Protein AF-A0A953QR16-F1 (afdb_monomer_lite)

Sequence (589 aa):
MRAALGVTGVSPNGSMDSATAQKWVAALNAYNNGAGYLGHNDWQLPAAPLVDNTCASTGTGGGSFGPLCSASALSNLYSVGLKLSFPSSVAPAFGATVAPLHNLKSSYYWAQQNDGGTSGASNGGQEVYSFANGIQGGVTTKDNYFYTLPMIPGAIGTPPSCSAGGTAVVPYTAGPAAGNAVYDCNTKYTWAADANLPASNAFGITGNVSIPASSNRTITAPKISAGAMLLDTATQWLQAMNNSRYLGSSAWQLPATSIVLQDLFTDLGLESGDSRLMSTGTSGPFQNLQPFYYWGCQRDQSGNSQSPCTGYAPSDLQWSFNFDAGFQPTSSLIQHFFVMVYYPVTAAAGPLVSVVANAEGEATTIAPNTWVEIKGSNLAPPGDSRIWQDPDFVNNQLPSQLDRVSVTVNGRSAYVYYISPTQIDILTPPDALSAEAQIVVSSNGAASAQFTALAQPLSPSFFVFSDGLHVAAIHTDGTLVGPASFSAPGYTFSPAKPGETISVYANGFGATSTPVVAGSITQGGTLSPLPSITIAGRNATVQFAGLVQPGLFQFNVTLPDPVPQGDQLIKATYGDTVTQPGTLVTITH

Secondary structure (DSSP, 8-state):
-GGGS--S---TTS-B-HHHHHHHHHHHHTHHHHT-BTTBS--BPPEEES--TTSSEE-TTS-EEBTT-TTSHHHHIIIIIS---TT--SSTT--EEETTEEEE-SSEEE-S--SSSTT--TT--EEEEETTT--EEEE--S---BB---EEES-SSSPPP--TTS-SEEE--SSTTTTTEEEETTT-EEEESBTTHHHH--TT--SEEEEEETTTEEEEEESEETTEE-HHHHHHHHHHHHHTTGGG-S--B--SSHHHHHHHHHHTT--TT-GGG---SEETTEES--SSEEE-EEEPTT--TT--EEE--STTEEEEEETTTTBB-EEETTS-BB---B------SS-EEEEEEETTT--SEE-TT-EEEEEEESSS-TT--EE--GGG-BTTB--SEETTEEEEETTEEPEEEEE-SSEEEEEPPSSPPPSEEEEEEEETTEEPPPEEEEE-S---EE-B-TTSSBB-EEETTSPEES-TT-EETTEEEE-B-TT-EEEEEEE-----SSPPPTTBS---EE-SSPPEEEETTEEEEEEEEEEEETTEEEEEEEPPSS--SEEEEEEEEETTEEPPTT-EEEE--

pLDDT: mean 91.42, std 9.79, range [43.28, 98.75]

Radius of gyration: 29.79 Å; chains: 1; bounding box: 83×58×74 Å

Structure (mmCIF, N/CA/C/O backbone):
data_AF-A0A953QR16-F1
#
_entry.id   AF-A0A953QR16-F1
#
loop_
_atom_site.group_PDB
_atom_site.id
_atom_site.type_symbol
_atom_site.label_atom_id
_atom_site.label_alt_id
_atom_site.label_comp_id
_atom_site.label_asym_id
_atom_site.label_entity_id
_atom_site.label_seq_id
_atom_site.pdbx_PDB_ins_code
_atom_site.Cartn_x
_atom_site.Cartn_y
_atom_site.Cartn_z
_atom_site.occupancy
_atom_site.B_iso_or_equiv
_atom_site.auth_seq_id
_atom_site.auth_comp_id
_atom_site.auth_asym_id
_atom_site.auth_atom_id
_atom_site.pdbx_PDB_model_num
ATOM 1 N N . MET A 1 1 ? 6.970 22.465 -1.165 1.00 57.50 1 MET A N 1
ATOM 2 C CA . MET A 1 1 ? 7.837 22.719 0.014 1.00 57.50 1 MET A CA 1
ATOM 3 C C . MET A 1 1 ? 9.251 23.168 -0.332 1.00 57.50 1 MET A C 1
ATOM 5 O O . MET A 1 1 ? 9.768 24.026 0.364 1.00 57.50 1 MET A O 1
ATOM 9 N N . ARG A 1 2 ? 9.872 22.653 -1.398 1.00 55.78 2 ARG A N 1
ATOM 10 C CA . ARG A 1 2 ? 11.264 22.953 -1.770 1.00 55.78 2 ARG A CA 1
ATOM 11 C C . ARG A 1 2 ? 11.657 24.441 -1.771 1.00 55.78 2 ARG A C 1
ATOM 13 O O . ARG A 1 2 ? 12.635 24.806 -1.138 1.00 55.78 2 ARG A O 1
ATOM 20 N N . ALA A 1 3 ? 10.855 25.295 -2.408 1.00 54.31 3 ALA A N 1
ATOM 21 C CA . ALA A 1 3 ? 11.088 26.742 -2.435 1.00 54.31 3 ALA A CA 1
ATOM 22 C C . ALA A 1 3 ? 10.766 27.449 -1.101 1.00 54.31 3 ALA A C 1
ATOM 24 O O . ALA A 1 3 ? 11.291 28.521 -0.836 1.00 54.31 3 ALA A O 1
ATOM 25 N N . ALA A 1 4 ? 9.921 26.851 -0.255 1.00 61.78 4 ALA A N 1
ATOM 26 C CA . ALA A 1 4 ? 9.429 27.469 0.978 1.00 61.78 4 ALA A CA 1
ATOM 27 C C . ALA A 1 4 ? 10.399 27.339 2.167 1.00 61.78 4 ALA A C 1
ATOM 29 O O . ALA A 1 4 ? 10.266 28.087 3.128 1.00 61.78 4 ALA A O 1
ATOM 30 N N . LEU A 1 5 ? 11.354 26.401 2.113 1.00 81.56 5 LEU A N 1
ATOM 31 C CA . LEU A 1 5 ? 12.321 26.154 3.194 1.00 81.56 5 LEU A CA 1
ATOM 32 C C . LEU A 1 5 ? 13.702 26.785 2.950 1.00 81.56 5 LEU A C 1
ATOM 34 O O . LEU A 1 5 ? 14.529 26.788 3.853 1.00 81.56 5 LEU A O 1
ATOM 38 N N . GLY A 1 6 ? 13.974 27.305 1.746 1.00 83.88 6 GLY A N 1
ATOM 39 C CA . GLY A 1 6 ? 15.221 28.023 1.438 1.00 83.88 6 GLY A CA 1
ATOM 40 C C . GLY A 1 6 ? 16.508 27.182 1.464 1.00 83.88 6 GLY A C 1
ATOM 41 O O . GLY A 1 6 ? 17.599 27.746 1.454 1.00 83.88 6 GLY A O 1
ATOM 42 N N . VAL A 1 7 ? 16.412 25.850 1.496 1.00 91.19 7 VAL A N 1
ATOM 43 C CA . VAL A 1 7 ? 17.577 24.951 1.532 1.00 91.19 7 VAL A CA 1
ATOM 44 C C . VAL A 1 7 ? 18.132 24.734 0.123 1.00 91.19 7 VAL A C 1
ATOM 46 O O . VAL A 1 7 ? 17.404 24.328 -0.782 1.00 91.19 7 VAL A O 1
ATOM 49 N N . THR A 1 8 ? 19.426 25.001 -0.067 1.00 92.38 8 THR A N 1
ATOM 50 C CA . THR A 1 8 ? 20.169 24.725 -1.309 1.00 92.38 8 THR A CA 1
ATOM 51 C C . THR A 1 8 ? 20.700 23.287 -1.331 1.00 92.38 8 THR A C 1
ATOM 53 O O . THR A 1 8 ? 20.798 22.653 -0.285 1.00 92.38 8 THR A O 1
ATOM 56 N N . GLY A 1 9 ? 21.043 22.759 -2.513 1.00 90.12 9 GLY A N 1
ATOM 57 C CA . GLY A 1 9 ? 21.600 21.398 -2.663 1.00 90.12 9 GLY A CA 1
ATOM 58 C C . GLY A 1 9 ? 20.565 20.292 -2.901 1.00 90.12 9 GLY A C 1
ATOM 59 O O . GLY A 1 9 ? 20.908 19.119 -2.985 1.00 90.12 9 GLY A O 1
ATOM 60 N N . VAL A 1 10 ? 19.290 20.650 -3.035 1.00 92.31 10 VAL A N 1
ATOM 61 C CA . VAL A 1 10 ? 18.215 19.704 -3.341 1.00 92.31 10 VAL A CA 1
ATOM 62 C C . VAL A 1 10 ? 18.103 19.583 -4.884 1.00 92.31 10 VAL A C 1
ATOM 64 O O . VAL A 1 10 ? 17.827 20.583 -5.548 1.00 92.31 10 VAL A O 1
ATOM 67 N N . SER A 1 11 ? 18.236 18.385 -5.483 1.00 91.19 11 SER A N 1
ATOM 68 C CA . SER A 1 11 ? 18.189 18.114 -6.955 1.00 91.19 11 SER A CA 1
ATOM 69 C C . SER A 1 11 ? 16.775 18.074 -7.551 1.00 91.19 11 SER A C 1
ATOM 71 O O . SER A 1 11 ? 15.959 17.433 -6.920 1.00 91.19 11 SER A O 1
ATOM 73 N N . PRO A 1 12 ? 16.422 18.666 -8.708 1.00 89.62 12 PRO A N 1
ATOM 74 C CA . PRO A 1 12 ? 15.034 18.930 -9.157 1.00 89.62 12 PRO A CA 1
ATOM 75 C C . PRO A 1 12 ? 13.928 17.927 -8.754 1.00 89.62 12 PRO A C 1
ATOM 77 O O . PRO A 1 12 ? 12.879 18.354 -8.268 1.00 89.62 12 PRO A O 1
ATOM 80 N N . ASN A 1 13 ? 14.177 16.620 -8.853 1.00 90.44 13 ASN A N 1
ATOM 81 C CA . ASN A 1 13 ? 13.281 15.540 -8.431 1.00 90.44 13 ASN A CA 1
ATOM 82 C C . ASN A 1 13 ? 12.968 15.439 -6.918 1.00 90.44 13 ASN A C 1
ATOM 84 O O . ASN A 1 13 ? 12.040 14.738 -6.537 1.00 90.44 13 ASN A O 1
ATOM 88 N N . GLY A 1 14 ? 13.692 16.126 -6.035 1.00 91.69 14 GLY A N 1
ATOM 89 C CA . GLY A 1 14 ? 13.497 16.068 -4.581 1.00 91.69 14 GLY A CA 1
ATOM 90 C C . GLY A 1 14 ? 14.607 15.351 -3.817 1.00 91.69 14 GLY A C 1
ATOM 91 O O . GLY A 1 14 ? 14.685 15.532 -2.607 1.00 91.69 14 GLY A O 1
ATOM 92 N N . SER A 1 15 ? 15.472 14.602 -4.498 1.00 93.75 15 SER A N 1
ATOM 93 C CA . SER A 1 15 ? 16.605 13.913 -3.875 1.00 93.75 15 SER A CA 1
ATOM 94 C C . SER A 1 15 ? 17.714 14.882 -3.441 1.00 93.75 15 SER A C 1
ATOM 96 O O . SER A 1 15 ? 17.802 16.010 -3.940 1.00 93.75 15 SER A O 1
ATOM 98 N N . MET A 1 16 ? 18.525 14.475 -2.463 1.00 94.44 16 MET A N 1
ATOM 99 C CA . MET A 1 16 ? 19.608 15.288 -1.898 1.00 94.44 16 MET A CA 1
ATOM 100 C C . MET A 1 16 ? 20.644 14.435 -1.155 1.00 94.44 16 MET A C 1
ATOM 102 O O . MET A 1 16 ? 20.341 13.308 -0.755 1.00 94.44 16 MET A O 1
ATOM 106 N N . ASP A 1 17 ? 21.841 14.982 -0.932 1.00 93.62 17 ASP A N 1
ATOM 107 C CA . ASP A 1 17 ? 22.855 14.368 -0.066 1.00 93.62 17 ASP A CA 1
ATOM 108 C C . ASP A 1 17 ? 22.446 14.358 1.420 1.00 93.62 17 ASP A C 1
ATOM 110 O O . ASP A 1 17 ? 21.502 15.039 1.841 1.00 93.62 17 ASP A O 1
ATOM 114 N N . SER A 1 18 ? 23.148 13.568 2.240 1.00 92.12 18 SER A N 1
ATOM 115 C CA . SER A 1 18 ? 22.799 13.418 3.661 1.00 92.12 18 SER A CA 1
ATOM 116 C C . SER A 1 18 ? 22.905 14.739 4.439 1.00 92.12 18 SER A C 1
ATOM 118 O O . SER A 1 18 ? 22.111 14.991 5.348 1.00 92.12 18 SER A O 1
ATOM 120 N N . ALA A 1 19 ? 23.879 15.593 4.117 1.00 92.12 19 ALA A N 1
ATOM 121 C CA . ALA A 1 19 ? 24.076 16.865 4.815 1.00 92.12 19 ALA A CA 1
ATOM 122 C C . ALA A 1 19 ? 22.940 17.854 4.506 1.00 92.12 19 ALA A C 1
ATOM 124 O O . ALA A 1 19 ? 22.466 18.589 5.374 1.00 92.12 19 ALA A O 1
ATOM 125 N N . THR A 1 20 ? 22.472 17.852 3.265 1.00 94.56 20 THR A N 1
ATOM 126 C CA . THR A 1 20 ? 21.342 18.641 2.791 1.00 94.56 20 THR A CA 1
ATOM 127 C C . THR A 1 20 ? 20.037 18.121 3.378 1.00 94.56 20 THR A C 1
ATOM 129 O O . THR A 1 20 ? 19.226 18.932 3.820 1.00 94.56 20 THR A O 1
ATOM 132 N N . ALA A 1 21 ? 19.862 16.800 3.499 1.00 93.69 21 ALA A N 1
ATOM 133 C CA . ALA A 1 21 ? 18.719 16.203 4.190 1.00 93.69 21 ALA A CA 1
ATOM 134 C C . ALA A 1 21 ? 18.614 16.690 5.643 1.00 93.69 21 ALA A C 1
ATOM 136 O O . ALA A 1 21 ? 17.546 17.121 6.073 1.00 93.69 21 ALA A O 1
ATOM 137 N N . GLN A 1 22 ? 19.727 16.720 6.380 1.00 91.19 22 GLN A N 1
ATOM 138 C CA . GLN A 1 22 ? 19.753 17.240 7.754 1.00 91.19 22 GLN A CA 1
ATOM 139 C C . GLN A 1 22 ? 19.377 18.726 7.822 1.00 91.19 22 GLN A C 1
ATOM 141 O O . GLN A 1 22 ? 18.559 19.117 8.654 1.00 91.19 22 GLN A O 1
ATOM 146 N N . LYS A 1 23 ? 19.918 19.559 6.919 1.00 93.31 23 LYS A N 1
ATOM 147 C CA . LYS A 1 23 ? 19.540 20.982 6.816 1.00 93.31 23 LYS A CA 1
ATOM 148 C C . LYS A 1 23 ? 18.058 21.154 6.487 1.00 93.31 23 LYS A C 1
ATOM 150 O O . LYS A 1 23 ? 17.414 22.049 7.023 1.00 93.31 23 LYS A O 1
ATOM 155 N N . TRP A 1 24 ? 17.517 20.297 5.626 1.00 94.25 24 TRP A N 1
ATOM 156 C CA . TRP A 1 24 ? 16.110 20.304 5.239 1.00 94.25 24 TRP A CA 1
ATOM 157 C C . TRP A 1 24 ? 15.185 19.968 6.413 1.00 94.25 24 TRP A C 1
ATOM 159 O O . TRP A 1 24 ? 14.219 20.690 6.650 1.00 94.25 24 TRP A O 1
ATOM 169 N N . VAL A 1 25 ? 15.525 18.949 7.208 1.00 92.75 25 VAL A N 1
ATOM 170 C CA . VAL A 1 25 ? 14.806 18.612 8.449 1.00 92.75 25 VAL A CA 1
ATOM 171 C C . VAL A 1 25 ? 14.902 19.747 9.475 1.00 92.75 25 VAL A C 1
ATOM 173 O O . VAL A 1 25 ? 13.894 20.147 10.051 1.00 92.75 25 VAL A O 1
ATOM 176 N N . ALA A 1 26 ? 16.085 20.341 9.661 1.00 92.25 26 ALA A N 1
ATOM 177 C CA . ALA A 1 26 ? 16.247 21.490 10.552 1.00 92.25 26 ALA A CA 1
ATOM 178 C C . ALA A 1 26 ? 15.393 22.694 10.111 1.00 92.25 26 ALA A C 1
ATOM 180 O O . ALA A 1 26 ? 14.795 23.371 10.947 1.00 92.25 26 ALA A O 1
ATOM 181 N N . ALA A 1 27 ? 15.283 22.937 8.802 1.00 93.12 27 ALA A N 1
ATOM 182 C CA . ALA A 1 27 ? 14.437 23.993 8.254 1.00 93.12 27 ALA A CA 1
ATOM 183 C C . ALA A 1 27 ? 12.937 23.727 8.471 1.00 93.12 27 ALA A C 1
ATOM 185 O O . ALA A 1 27 ? 12.196 24.675 8.725 1.00 93.12 27 ALA A O 1
ATOM 186 N N . LEU A 1 28 ? 12.483 22.465 8.423 1.00 92.69 28 LEU A N 1
ATOM 187 C CA . LEU A 1 28 ? 11.112 22.108 8.812 1.00 92.69 28 LEU A CA 1
ATOM 188 C C . LEU A 1 28 ? 10.832 22.452 10.277 1.00 92.69 28 LEU A C 1
ATOM 190 O O . LEU A 1 28 ? 9.786 23.022 10.581 1.00 92.69 28 LEU A O 1
ATOM 194 N N . ASN A 1 29 ? 11.771 22.148 11.172 1.00 91.50 29 ASN A N 1
ATOM 195 C CA . ASN A 1 29 ? 11.617 22.425 12.600 1.00 91.50 29 ASN A CA 1
ATOM 196 C C . ASN A 1 29 ? 11.646 23.927 12.913 1.00 91.50 29 ASN A C 1
ATOM 198 O O . ASN A 1 29 ? 10.922 24.397 13.785 1.00 91.50 29 ASN A O 1
ATOM 202 N N . ALA A 1 30 ? 12.430 24.700 12.161 1.00 92.50 30 ALA A N 1
ATOM 203 C CA . ALA A 1 30 ? 12.491 26.156 12.277 1.00 92.50 30 ALA A CA 1
ATOM 204 C C . ALA A 1 30 ? 11.366 26.891 11.518 1.00 92.50 30 ALA A C 1
ATOM 206 O O . ALA A 1 30 ? 11.298 28.125 11.561 1.00 92.50 30 ALA A O 1
ATOM 207 N N . TYR A 1 31 ? 10.498 26.165 10.805 1.00 90.75 31 TYR A N 1
ATOM 208 C CA . TYR A 1 31 ? 9.484 26.752 9.934 1.00 90.75 31 TYR A CA 1
ATOM 209 C C . TYR A 1 31 ? 8.563 27.720 10.690 1.00 90.75 31 TYR A C 1
ATOM 211 O O . TYR A 1 31 ? 8.246 27.515 11.861 1.00 90.75 31 TYR A O 1
ATOM 219 N N . ASN A 1 32 ? 8.133 28.785 10.005 1.00 88.19 32 ASN A N 1
ATOM 220 C CA . ASN A 1 32 ? 7.229 29.805 10.541 1.00 88.19 32 ASN A CA 1
ATOM 221 C C . ASN A 1 32 ? 7.676 30.361 11.912 1.00 88.19 32 ASN A C 1
ATOM 223 O O . ASN A 1 32 ? 6.942 30.299 12.896 1.00 88.19 32 ASN A O 1
ATOM 227 N N . ASN A 1 33 ? 8.905 30.889 11.975 1.00 88.19 33 ASN A N 1
ATOM 228 C CA . ASN A 1 33 ? 9.509 31.465 13.186 1.00 88.19 33 ASN A CA 1
ATOM 229 C C . ASN A 1 33 ? 9.587 30.481 14.370 1.00 88.19 33 ASN A C 1
ATOM 231 O O . ASN A 1 33 ? 9.372 30.867 15.517 1.00 88.19 33 ASN A O 1
ATOM 235 N N . GLY A 1 34 ? 9.885 29.208 14.094 1.00 86.62 34 GLY A N 1
ATOM 236 C CA . GLY A 1 34 ? 10.019 28.168 15.119 1.00 86.62 34 GLY A CA 1
ATOM 237 C C . GLY A 1 34 ? 8.703 27.539 15.585 1.00 86.62 34 GLY A C 1
ATOM 238 O O . GLY A 1 34 ? 8.734 26.684 16.467 1.00 86.62 34 GLY A O 1
ATOM 239 N N . ALA A 1 35 ? 7.564 27.908 14.985 1.00 86.12 35 ALA A N 1
ATOM 240 C CA . ALA A 1 35 ? 6.305 27.183 15.178 1.00 86.12 35 ALA A CA 1
ATOM 241 C C . ALA A 1 35 ? 6.365 25.754 14.607 1.00 86.12 35 ALA A C 1
ATOM 243 O O . ALA A 1 35 ? 5.574 24.899 14.997 1.00 86.12 35 ALA A O 1
ATOM 244 N N . GLY A 1 36 ? 7.304 25.507 13.691 1.00 88.38 36 GLY A N 1
ATOM 245 C CA . GLY A 1 36 ? 7.504 24.214 13.072 1.00 88.38 36 GLY A CA 1
ATOM 246 C C . GLY A 1 36 ? 6.486 23.921 11.972 1.00 88.38 36 GLY A C 1
ATOM 247 O O . GLY A 1 36 ? 5.410 24.524 11.872 1.00 88.38 36 GLY A O 1
ATOM 248 N N . TYR A 1 37 ? 6.844 23.014 11.071 1.00 85.25 37 TYR A N 1
ATOM 249 C CA . TYR A 1 37 ? 5.946 22.592 10.004 1.00 85.25 37 TYR A CA 1
ATOM 250 C C . TYR A 1 37 ? 4.783 21.783 10.593 1.00 85.25 37 TYR A C 1
ATOM 252 O O . TYR A 1 37 ? 5.001 20.885 11.401 1.00 85.25 37 TYR A O 1
ATOM 260 N N . LEU A 1 38 ? 3.544 22.123 10.218 1.00 85.00 38 LEU A N 1
ATOM 261 C CA . LEU A 1 38 ? 2.309 21.551 10.785 1.00 85.00 38 LEU A CA 1
ATOM 262 C C . LEU A 1 38 ? 2.199 21.666 12.322 1.00 85.00 38 LEU A C 1
ATOM 264 O O . LEU A 1 38 ? 1.501 20.875 12.943 1.00 85.00 38 LEU A O 1
ATOM 268 N N . GLY A 1 39 ? 2.870 22.650 12.936 1.00 83.56 39 GLY A N 1
ATOM 269 C CA . GLY A 1 39 ? 2.874 22.832 14.395 1.00 83.56 39 GLY A CA 1
ATOM 270 C C . GLY A 1 39 ? 3.848 21.919 15.148 1.00 83.56 39 GLY A C 1
ATOM 271 O O . GLY A 1 39 ? 3.810 21.882 16.375 1.00 83.56 39 GLY A O 1
ATOM 272 N N . HIS A 1 40 ? 4.711 21.200 14.425 1.00 83.75 40 HIS A N 1
ATOM 273 C CA . HIS A 1 40 ? 5.720 20.297 14.974 1.00 83.75 40 HIS A CA 1
ATOM 274 C C . HIS A 1 40 ? 7.128 20.826 14.705 1.00 83.75 40 HIS A C 1
ATOM 276 O O . HIS A 1 40 ? 7.466 21.173 13.569 1.00 83.75 40 HIS A O 1
ATOM 282 N N . ASN A 1 41 ? 7.957 20.867 15.748 1.00 87.69 41 ASN A N 1
ATOM 283 C CA . ASN A 1 41 ? 9.355 21.308 15.700 1.00 87.69 41 ASN A CA 1
ATOM 284 C C . ASN A 1 41 ? 10.352 20.191 16.061 1.00 87.69 41 ASN A C 1
ATOM 286 O O . ASN A 1 41 ? 11.529 20.449 16.313 1.00 87.69 41 ASN A O 1
ATOM 290 N N . ASP A 1 42 ? 9.867 18.955 16.048 1.00 85.81 42 ASP A N 1
ATOM 291 C CA . ASP A 1 42 ? 10.539 17.711 16.401 1.00 85.81 42 ASP A CA 1
ATOM 292 C C . ASP A 1 42 ? 10.548 16.707 15.232 1.00 85.81 42 ASP A C 1
ATOM 294 O O . ASP A 1 42 ? 10.704 15.500 15.424 1.00 85.81 42 ASP A O 1
ATOM 298 N N . TRP A 1 43 ? 10.415 17.194 13.994 1.00 90.50 43 TRP A N 1
ATOM 299 C CA . TRP A 1 43 ? 10.594 16.372 12.803 1.00 90.50 43 TRP A CA 1
ATOM 300 C C . TRP A 1 43 ? 12.000 15.789 12.759 1.00 90.50 43 TRP A C 1
ATOM 302 O O . TRP A 1 43 ? 12.994 16.475 13.018 1.00 90.50 43 TRP A O 1
ATOM 312 N N . GLN A 1 44 ? 12.085 14.534 12.334 1.00 89.81 44 GLN A N 1
ATOM 313 C CA . GLN A 1 44 ? 13.344 13.828 12.167 1.00 89.81 44 GLN A CA 1
ATOM 314 C C . GLN A 1 44 ? 13.321 12.881 10.969 1.00 89.81 44 GLN A C 1
ATOM 316 O O . GLN A 1 44 ? 12.262 12.518 10.444 1.00 89.81 44 GLN A O 1
ATOM 321 N N . LEU A 1 45 ? 14.516 12.451 10.556 1.00 92.06 45 LEU A N 1
ATOM 322 C CA . LEU A 1 45 ? 14.650 11.325 9.642 1.00 92.06 45 LEU A CA 1
ATOM 323 C C . LEU A 1 45 ? 14.171 10.031 10.332 1.00 92.06 45 LEU A C 1
ATOM 325 O O . LEU A 1 45 ? 14.430 9.845 11.523 1.00 92.06 45 LEU A O 1
ATOM 329 N N . PRO A 1 46 ? 13.514 9.121 9.599 1.00 91.88 46 PRO A N 1
ATOM 330 C CA . PRO A 1 46 ? 13.122 7.801 10.069 1.00 91.88 46 PRO A CA 1
ATOM 331 C C . PRO A 1 46 ? 14.282 7.022 10.691 1.00 91.88 46 PRO A C 1
ATOM 333 O O . PRO A 1 46 ? 15.329 6.836 10.066 1.00 91.88 46 PRO A O 1
ATOM 336 N N . ALA A 1 47 ? 14.094 6.551 11.922 1.00 89.19 47 ALA A N 1
ATOM 337 C CA . ALA A 1 47 ? 15.155 5.897 12.671 1.00 89.19 47 ALA A CA 1
ATOM 338 C C . ALA A 1 47 ? 15.193 4.375 12.429 1.00 89.19 47 ALA A C 1
ATOM 340 O O . ALA A 1 47 ? 14.161 3.698 12.392 1.00 89.19 47 ALA A O 1
ATOM 341 N N . ALA A 1 48 ? 16.402 3.828 12.325 1.00 88.81 48 ALA A N 1
ATOM 342 C CA . ALA A 1 48 ? 16.702 2.403 12.306 1.00 88.81 48 ALA A CA 1
ATOM 343 C C . ALA A 1 48 ? 17.643 2.069 13.478 1.00 88.81 48 ALA A C 1
ATOM 345 O O . ALA A 1 48 ? 18.625 2.785 13.700 1.00 88.81 48 ALA A O 1
ATOM 346 N N . PRO A 1 49 ? 17.369 1.024 14.275 1.00 85.56 49 PRO A N 1
ATOM 347 C CA . PRO A 1 49 ? 18.292 0.620 15.328 1.00 85.56 49 PRO A CA 1
ATOM 348 C C . PRO A 1 49 ? 19.554 -0.012 14.750 1.00 85.56 49 PRO A C 1
ATOM 350 O O . PRO A 1 49 ? 19.524 -0.654 13.704 1.00 85.56 49 PRO A O 1
ATOM 353 N N . LEU A 1 50 ? 20.651 0.096 15.500 1.00 86.44 50 LEU A N 1
ATOM 354 C CA . LEU A 1 50 ? 21.879 -0.624 15.169 1.00 86.44 50 LEU A CA 1
ATOM 355 C C . LEU A 1 50 ? 21.651 -2.145 15.170 1.00 86.44 50 LEU A C 1
ATOM 357 O O . LEU A 1 50 ? 22.135 -2.838 14.282 1.00 86.44 50 LEU A O 1
ATOM 361 N N . VAL A 1 51 ? 20.900 -2.656 16.150 1.00 87.50 51 VAL A N 1
ATOM 362 C CA . VAL A 1 51 ? 20.596 -4.084 16.293 1.00 87.50 51 VAL A CA 1
ATOM 363 C C . VAL A 1 51 ? 19.102 -4.314 16.092 1.00 87.50 51 VAL A C 1
ATOM 365 O O . VAL A 1 51 ? 18.277 -3.770 16.825 1.00 87.50 51 VAL A O 1
ATOM 368 N N . ASP A 1 52 ? 18.774 -5.142 15.109 1.00 87.94 52 ASP A N 1
ATOM 369 C CA . ASP A 1 52 ? 17.432 -5.619 14.808 1.00 87.94 52 ASP A CA 1
ATOM 370 C C . ASP A 1 52 ? 17.514 -7.090 14.388 1.00 87.94 52 ASP A C 1
ATOM 372 O O . ASP A 1 52 ? 17.893 -7.425 13.267 1.00 87.94 52 ASP A O 1
ATOM 376 N N . ASN A 1 53 ? 17.121 -7.977 15.300 1.00 87.25 53 ASN A N 1
ATOM 377 C CA . ASN A 1 53 ? 17.184 -9.425 15.092 1.00 87.25 53 ASN A CA 1
ATOM 378 C C . ASN A 1 53 ? 16.210 -9.927 14.012 1.00 87.25 53 ASN A C 1
ATOM 380 O O . ASN A 1 53 ? 16.266 -11.097 13.631 1.00 87.25 53 ASN A O 1
ATOM 384 N N . THR A 1 54 ? 15.308 -9.071 13.526 1.00 88.56 54 THR A N 1
ATOM 385 C CA . THR A 1 54 ? 14.387 -9.412 12.438 1.00 88.56 54 THR A CA 1
ATOM 386 C C . THR A 1 54 ? 15.010 -9.199 11.059 1.00 88.56 54 THR A C 1
ATOM 388 O O . THR A 1 54 ? 14.669 -9.943 10.135 1.00 88.56 54 THR A O 1
ATOM 391 N N . CYS A 1 55 ? 15.998 -8.305 10.932 1.00 90.94 55 CYS A N 1
ATOM 392 C CA . CYS A 1 55 ? 16.755 -8.090 9.698 1.00 90.94 55 CYS A CA 1
ATOM 393 C C . CYS A 1 55 ? 17.387 -9.378 9.180 1.00 90.94 55 CYS A C 1
ATOM 395 O O . CYS A 1 55 ? 17.883 -10.192 9.958 1.00 90.94 55 CYS A O 1
ATOM 397 N N . ALA A 1 56 ? 17.438 -9.540 7.863 1.00 91.25 56 ALA A N 1
ATOM 398 C CA . ALA A 1 56 ? 18.012 -10.720 7.230 1.00 91.25 56 ALA A CA 1
ATOM 399 C C . ALA A 1 56 ? 19.522 -10.882 7.435 1.00 91.25 56 ALA A C 1
ATOM 401 O O . ALA A 1 56 ? 20.020 -11.986 7.275 1.00 91.25 56 ALA A O 1
ATOM 402 N N . SER A 1 57 ? 20.269 -9.824 7.749 1.00 90.00 57 SER A N 1
ATOM 403 C CA . SER A 1 57 ? 21.727 -9.887 7.859 1.00 90.00 57 SER A CA 1
ATOM 404 C C . SER A 1 57 ? 22.276 -8.970 8.950 1.00 90.00 57 SER A C 1
ATOM 406 O O . SER A 1 57 ? 21.635 -8.011 9.381 1.00 90.00 57 SER A O 1
ATOM 408 N N . THR A 1 58 ? 23.499 -9.267 9.390 1.00 87.44 58 THR A N 1
ATOM 409 C CA . THR A 1 58 ? 24.239 -8.478 10.382 1.00 87.44 58 THR A CA 1
ATOM 410 C C . THR A 1 58 ? 25.663 -8.257 9.884 1.00 87.44 58 THR A C 1
ATOM 412 O O . THR A 1 58 ? 26.337 -9.201 9.477 1.00 87.44 58 THR A O 1
ATOM 415 N N . GLY A 1 59 ? 26.108 -7.002 9.873 1.00 80.50 59 GLY A N 1
ATOM 416 C CA . GLY A 1 59 ? 27.431 -6.605 9.398 1.00 80.50 59 GLY A CA 1
ATOM 417 C C . GLY A 1 59 ? 28.525 -6.801 10.444 1.00 80.50 59 GLY A C 1
ATOM 418 O O . GLY A 1 59 ? 28.259 -7.067 11.615 1.00 80.50 59 GLY A O 1
ATOM 419 N N . THR A 1 60 ? 29.777 -6.596 10.033 1.00 73.00 60 THR A N 1
ATOM 420 C CA . THR A 1 60 ? 30.978 -6.765 10.876 1.00 73.00 60 THR A CA 1
ATOM 421 C C . THR A 1 60 ? 31.011 -5.856 12.111 1.00 73.00 60 THR A C 1
ATOM 423 O O . THR A 1 60 ? 31.656 -6.197 13.095 1.00 73.00 60 THR A O 1
ATOM 426 N N . GLY A 1 61 ? 30.289 -4.729 12.089 1.00 73.56 61 GLY A N 1
ATOM 427 C CA . GLY A 1 61 ? 30.116 -3.814 13.224 1.00 73.56 61 GLY A CA 1
ATOM 428 C C . GLY A 1 61 ? 28.857 -4.057 14.069 1.00 73.56 61 GLY A C 1
ATOM 429 O O . GLY A 1 61 ? 28.462 -3.172 14.820 1.00 73.56 61 GLY A O 1
ATOM 430 N N . GLY A 1 62 ? 28.170 -5.195 13.904 1.00 79.88 62 GLY A N 1
ATOM 431 C CA . GLY A 1 62 ? 26.917 -5.512 14.610 1.00 79.88 62 GLY A CA 1
ATOM 432 C C . GLY A 1 62 ? 25.666 -4.816 14.055 1.00 79.88 62 GLY A C 1
ATOM 433 O O . GLY A 1 62 ? 24.562 -5.076 14.526 1.00 79.88 62 GLY A O 1
ATOM 434 N N . GLY A 1 63 ? 25.826 -3.964 13.036 1.00 86.00 63 GLY A N 1
ATOM 435 C CA . GLY A 1 63 ? 24.733 -3.281 12.344 1.00 86.00 63 GLY A CA 1
ATOM 436 C C . GLY A 1 63 ? 23.826 -4.254 11.591 1.00 86.00 63 GLY A C 1
ATOM 437 O O . GLY A 1 63 ? 24.306 -5.043 10.778 1.00 86.00 63 GLY A O 1
ATOM 438 N N . SER A 1 64 ? 22.522 -4.196 11.845 1.00 89.62 64 SER A N 1
ATOM 439 C CA . SER A 1 64 ? 21.521 -5.060 11.210 1.00 89.62 64 SER A CA 1
ATOM 440 C C . SER A 1 64 ? 21.008 -4.445 9.906 1.00 89.62 64 SER A C 1
ATOM 442 O O . SER A 1 64 ? 20.601 -3.284 9.873 1.00 89.62 64 SER A O 1
ATOM 444 N N . PHE A 1 65 ? 21.053 -5.211 8.819 1.00 91.19 65 PHE A N 1
ATOM 445 C CA . PHE A 1 65 ? 20.728 -4.743 7.471 1.00 91.19 65 PHE A CA 1
ATOM 446 C C . PHE A 1 65 ? 19.992 -5.821 6.667 1.00 91.19 65 PHE A C 1
ATOM 448 O O . PHE A 1 65 ? 19.919 -6.988 7.058 1.00 91.19 65 PHE A O 1
ATOM 455 N N . GLY A 1 66 ? 19.472 -5.433 5.509 1.00 93.12 66 GLY A N 1
ATOM 456 C CA . GLY A 1 66 ? 18.769 -6.318 4.591 1.00 93.12 66 GLY A CA 1
ATOM 457 C C . GLY A 1 66 ? 17.251 -6.156 4.643 1.00 93.12 66 GLY A C 1
ATOM 458 O O . GLY A 1 66 ? 16.746 -5.148 5.145 1.00 93.12 66 GLY A O 1
ATOM 459 N N . PRO A 1 67 ? 16.499 -7.117 4.086 1.00 92.75 67 PRO A N 1
ATOM 460 C CA . PRO A 1 67 ? 15.049 -7.151 4.233 1.00 92.75 67 PRO A CA 1
ATOM 461 C C . PRO A 1 67 ? 14.614 -7.541 5.653 1.00 92.75 67 PRO A C 1
ATOM 463 O O . PRO A 1 67 ? 15.418 -7.992 6.470 1.00 92.75 67 PRO A O 1
ATOM 466 N N . LEU A 1 68 ? 13.310 -7.408 5.917 1.00 90.56 68 LEU A N 1
ATOM 467 C CA . LEU A 1 68 ? 12.620 -7.842 7.145 1.00 90.56 68 LEU A CA 1
ATOM 468 C C . LEU A 1 68 ? 12.973 -7.090 8.438 1.00 90.56 68 LEU A C 1
ATOM 470 O O . LEU A 1 68 ? 12.523 -7.511 9.495 1.00 90.56 68 LEU A O 1
ATOM 474 N N . CYS A 1 69 ? 13.729 -5.992 8.373 1.00 91.06 69 CYS A N 1
ATOM 475 C CA . CYS A 1 69 ? 14.135 -5.174 9.523 1.00 91.06 69 CYS A CA 1
ATOM 476 C C . CYS A 1 69 ? 12.952 -4.469 10.223 1.00 91.06 69 CYS A C 1
ATOM 478 O O . CYS A 1 69 ? 12.791 -3.259 10.099 1.00 91.06 69 CYS A O 1
ATOM 480 N N . SER A 1 70 ? 12.053 -5.186 10.891 1.00 88.12 70 SER A N 1
ATOM 481 C CA . SER A 1 70 ? 10.768 -4.665 11.371 1.00 88.12 70 SER A CA 1
ATOM 482 C C . SER A 1 70 ? 10.886 -3.610 12.472 1.00 88.12 70 SER A C 1
ATOM 484 O O . SER A 1 70 ? 9.911 -2.906 12.739 1.00 88.12 70 SER A O 1
ATOM 486 N N . ALA A 1 71 ? 12.045 -3.492 13.128 1.00 85.75 71 ALA A N 1
ATOM 487 C CA . ALA A 1 71 ? 12.274 -2.466 14.139 1.00 85.75 71 ALA A CA 1
ATOM 488 C C . ALA A 1 71 ? 12.649 -1.104 13.529 1.00 85.75 71 ALA A C 1
ATOM 490 O O . ALA A 1 71 ? 12.643 -0.105 14.252 1.00 85.75 71 ALA A O 1
ATOM 491 N N . SER A 1 72 ? 12.969 -1.046 12.235 1.00 88.88 72 SER A N 1
ATOM 492 C CA . SER A 1 72 ? 13.195 0.197 11.495 1.00 88.88 72 SER A CA 1
ATOM 493 C C . SER A 1 72 ? 11.892 0.887 11.120 1.00 88.88 72 SER A C 1
ATOM 495 O O . SER A 1 72 ? 10.955 0.239 10.657 1.00 88.88 72 SER A O 1
ATOM 497 N N . ALA A 1 73 ? 11.843 2.212 11.267 1.00 90.56 73 ALA A N 1
ATOM 498 C CA . ALA A 1 73 ? 10.655 3.003 10.962 1.00 90.56 73 ALA A CA 1
ATOM 499 C C . ALA A 1 73 ? 10.199 2.844 9.498 1.00 90.56 73 ALA A C 1
ATOM 501 O O . ALA A 1 73 ? 9.015 2.630 9.250 1.00 90.56 73 ALA A O 1
ATOM 502 N N . LEU A 1 74 ? 11.123 2.878 8.527 1.00 94.19 74 LEU A N 1
ATOM 503 C CA . LEU A 1 74 ? 10.766 2.758 7.103 1.00 94.19 74 LEU A CA 1
ATOM 504 C C . LEU A 1 74 ? 10.422 1.327 6.695 1.00 94.19 74 LEU A C 1
ATOM 506 O O . LEU A 1 74 ? 9.516 1.123 5.894 1.00 94.19 74 LEU A O 1
ATOM 510 N N . SER A 1 75 ? 11.078 0.334 7.289 1.00 93.88 75 SER A N 1
ATOM 511 C CA . SER A 1 75 ? 10.734 -1.072 7.063 1.00 93.88 75 SER A CA 1
ATOM 512 C C . SER A 1 75 ? 9.381 -1.439 7.679 1.00 93.88 75 SER A C 1
ATOM 514 O O . SER A 1 75 ? 8.594 -2.174 7.078 1.00 93.88 75 SER A O 1
ATOM 516 N N . ASN A 1 76 ? 9.063 -0.887 8.852 1.00 90.38 76 ASN A N 1
ATOM 517 C CA . ASN A 1 76 ? 7.748 -1.024 9.465 1.00 90.38 76 ASN A CA 1
ATOM 518 C C . ASN A 1 76 ? 6.677 -0.328 8.616 1.00 90.38 76 ASN A C 1
ATOM 520 O O . ASN A 1 76 ? 5.653 -0.933 8.310 1.00 90.38 76 ASN A O 1
ATOM 524 N N . LEU A 1 77 ? 6.949 0.892 8.141 1.00 92.62 77 LEU A N 1
ATOM 525 C CA . LEU A 1 77 ? 6.064 1.579 7.204 1.00 92.62 77 LEU A CA 1
ATOM 526 C C . LEU A 1 77 ? 5.826 0.745 5.939 1.00 92.62 77 LEU A C 1
ATOM 528 O O . LEU A 1 77 ? 4.687 0.596 5.516 1.00 92.62 77 LEU A O 1
ATOM 532 N N . TYR A 1 78 ? 6.874 0.168 5.359 1.00 95.62 78 TYR A N 1
ATOM 533 C CA . TYR A 1 78 ? 6.782 -0.678 4.173 1.00 95.62 78 TYR A CA 1
ATOM 534 C C . TYR A 1 78 ? 5.940 -1.943 4.412 1.00 95.62 78 TYR A C 1
ATOM 536 O O . TYR A 1 78 ? 5.007 -2.221 3.661 1.00 95.62 78 TYR A O 1
ATOM 544 N N . SER A 1 79 ? 6.236 -2.695 5.474 1.00 90.56 79 SER A N 1
ATOM 545 C CA . SER A 1 79 ? 5.633 -4.015 5.709 1.00 90.56 79 SER A CA 1
ATOM 546 C C . SER A 1 79 ? 4.279 -3.972 6.409 1.00 90.56 79 SER A C 1
ATOM 548 O O . SER A 1 79 ? 3.381 -4.731 6.058 1.00 90.56 79 SER A O 1
ATOM 550 N N . VAL A 1 80 ? 4.111 -3.079 7.381 1.00 86.31 80 VAL A N 1
ATOM 551 C CA . VAL A 1 80 ? 2.882 -2.946 8.173 1.00 86.31 80 VAL A CA 1
ATOM 552 C C . VAL A 1 80 ? 1.993 -1.853 7.593 1.00 86.31 80 VAL A C 1
ATOM 554 O O . VAL A 1 80 ? 0.814 -2.088 7.346 1.00 86.31 80 VAL A O 1
ATOM 557 N N . GLY A 1 81 ? 2.558 -0.668 7.343 1.00 85.44 81 GLY A N 1
ATOM 558 C CA . GLY A 1 81 ? 1.791 0.490 6.873 1.00 85.44 81 GLY A CA 1
ATOM 559 C C . GLY A 1 81 ? 1.293 0.343 5.434 1.00 85.44 81 GLY A C 1
ATOM 560 O O . GLY A 1 81 ? 0.117 0.564 5.160 1.00 85.44 81 GLY A O 1
ATOM 561 N N . LEU A 1 82 ? 2.176 -0.058 4.517 1.00 90.81 82 LEU A N 1
ATOM 562 C CA . LEU A 1 82 ? 1.869 -0.242 3.095 1.00 90.81 82 LEU A CA 1
ATOM 563 C C . LEU A 1 82 ? 1.501 -1.688 2.741 1.00 90.81 82 LEU A C 1
ATOM 565 O O . LEU A 1 82 ? 1.098 -1.942 1.609 1.00 90.81 82 LEU A O 1
ATOM 569 N N . LYS A 1 83 ? 1.614 -2.623 3.696 1.00 91.50 83 LYS A N 1
ATOM 570 C CA . LYS A 1 83 ? 1.337 -4.058 3.508 1.00 91.50 83 LYS A CA 1
ATOM 571 C C . LYS A 1 83 ? 2.142 -4.689 2.360 1.00 91.50 83 LYS A C 1
ATOM 573 O O . LYS A 1 83 ? 1.657 -5.591 1.680 1.00 91.50 83 LYS A O 1
ATOM 578 N N . LEU A 1 84 ? 3.368 -4.215 2.133 1.00 92.94 84 LEU A N 1
ATOM 579 C CA . LEU A 1 84 ? 4.257 -4.738 1.098 1.00 92.94 84 LEU A CA 1
ATOM 580 C C . LEU A 1 84 ? 5.202 -5.801 1.663 1.00 92.94 84 LEU A C 1
ATOM 582 O O . LEU A 1 84 ? 5.679 -5.715 2.793 1.00 92.94 84 LEU A O 1
ATOM 586 N N . SER A 1 85 ? 5.522 -6.799 0.846 1.00 93.44 85 SER A N 1
ATOM 587 C CA . SER A 1 85 ? 6.506 -7.830 1.175 1.00 93.44 85 SER A CA 1
ATOM 588 C C . SER A 1 85 ? 7.718 -7.715 0.265 1.00 93.44 85 SER A C 1
ATOM 590 O O . SER A 1 85 ? 7.557 -7.576 -0.948 1.00 93.44 85 SER A O 1
ATOM 592 N N . PHE A 1 86 ? 8.922 -7.848 0.825 1.00 94.62 86 PHE A N 1
ATOM 593 C CA . PHE A 1 86 ? 10.149 -7.911 0.030 1.00 94.62 86 PHE A CA 1
ATOM 594 C C . PHE A 1 86 ? 10.024 -8.995 -1.066 1.00 94.62 86 PHE A C 1
ATOM 596 O O . PHE A 1 86 ? 9.595 -10.106 -0.740 1.00 94.62 86 PHE A O 1
ATOM 603 N N . PRO A 1 87 ? 10.401 -8.732 -2.334 1.00 96.12 87 PRO A N 1
ATOM 604 C CA . PRO A 1 87 ? 11.002 -7.516 -2.881 1.00 96.12 87 PRO A CA 1
ATOM 605 C C . PRO A 1 87 ? 10.009 -6.658 -3.696 1.00 96.12 87 PRO A C 1
ATOM 607 O O . PRO A 1 87 ? 10.258 -6.343 -4.860 1.00 96.12 87 PRO A O 1
ATOM 610 N N . SER A 1 88 ? 8.834 -6.343 -3.147 1.00 95.62 88 SER A N 1
ATOM 611 C CA . SER A 1 88 ? 7.812 -5.559 -3.858 1.00 95.62 88 SER A CA 1
ATOM 612 C C . SER A 1 88 ? 8.181 -4.077 -3.909 1.00 95.62 88 SER A C 1
ATOM 614 O O . SER A 1 88 ? 8.592 -3.500 -2.902 1.00 95.62 88 SER A O 1
ATOM 616 N N . SER A 1 89 ? 7.960 -3.445 -5.056 1.00 95.19 89 SER A N 1
ATOM 617 C CA . SER A 1 89 ? 8.093 -1.994 -5.207 1.00 95.19 89 SER A CA 1
ATOM 618 C C . SER A 1 89 ? 6.831 -1.277 -4.732 1.00 95.19 89 SER A C 1
ATOM 620 O O . SER A 1 89 ? 5.727 -1.790 -4.907 1.00 95.19 89 SER A O 1
ATOM 622 N N . VAL A 1 90 ? 6.972 -0.064 -4.191 1.00 94.88 90 VAL A N 1
ATOM 623 C CA . VAL A 1 90 ? 5.839 0.856 -3.944 1.00 94.88 90 VAL A CA 1
ATOM 624 C C . VAL A 1 90 ? 5.206 1.388 -5.233 1.00 94.88 90 VAL A C 1
ATOM 626 O O . VAL A 1 90 ? 4.099 1.917 -5.203 1.00 94.88 90 VAL A O 1
ATOM 629 N N . ALA A 1 91 ? 5.895 1.262 -6.371 1.00 94.25 91 ALA A N 1
ATOM 630 C CA . ALA A 1 91 ? 5.396 1.682 -7.677 1.00 94.25 91 ALA A CA 1
ATOM 631 C C . ALA A 1 91 ? 5.795 0.667 -8.770 1.00 94.25 91 ALA A C 1
ATOM 633 O O . ALA A 1 91 ? 6.543 0.9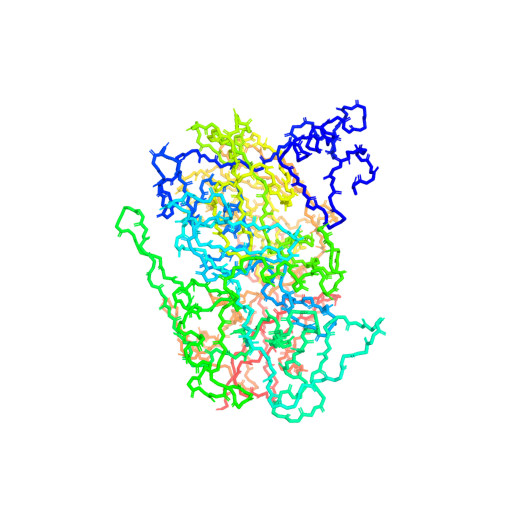96 -9.693 1.00 94.25 91 ALA A O 1
ATOM 634 N N . PRO A 1 92 ? 5.294 -0.583 -8.711 1.00 90.50 92 PRO A N 1
ATOM 635 C CA . PRO A 1 92 ? 5.764 -1.666 -9.579 1.00 90.50 92 PRO A CA 1
ATOM 636 C C . PRO A 1 92 ? 5.463 -1.408 -11.063 1.00 90.50 92 PRO A C 1
ATOM 638 O O . PRO A 1 92 ? 6.253 -1.777 -11.933 1.00 90.50 92 PRO A O 1
ATOM 641 N N . ALA A 1 93 ? 4.360 -0.713 -11.354 1.00 87.94 93 ALA A N 1
ATOM 642 C CA . ALA A 1 93 ? 3.944 -0.350 -12.707 1.00 87.94 93 ALA A CA 1
ATOM 643 C C . ALA A 1 93 ? 4.629 0.916 -13.259 1.00 87.94 93 ALA A C 1
ATOM 645 O O . ALA A 1 93 ? 4.443 1.241 -14.428 1.00 87.94 93 ALA A O 1
ATOM 646 N N . PHE A 1 94 ? 5.404 1.648 -12.450 1.00 91.88 94 PHE A N 1
ATOM 647 C CA . PHE A 1 94 ? 6.048 2.882 -12.904 1.00 91.88 94 PHE A CA 1
ATOM 648 C C . PHE A 1 94 ? 7.100 2.601 -13.982 1.00 91.88 94 PHE A C 1
ATOM 650 O O . PHE A 1 94 ? 7.901 1.687 -13.833 1.00 91.88 94 PHE A O 1
ATOM 657 N N . GLY A 1 95 ? 7.152 3.414 -15.030 1.00 92.19 95 GLY A N 1
ATOM 658 C CA . GLY A 1 95 ? 8.206 3.374 -16.036 1.00 92.19 95 GLY A CA 1
ATOM 659 C C . GLY A 1 95 ? 8.208 4.671 -16.832 1.00 92.19 95 GLY A C 1
ATOM 660 O O . GLY A 1 95 ? 7.193 5.047 -17.416 1.00 92.19 95 GLY A O 1
ATOM 661 N N . ALA A 1 96 ? 9.333 5.378 -16.839 1.00 94.50 96 ALA A N 1
ATOM 662 C CA . ALA A 1 96 ? 9.456 6.641 -17.546 1.00 94.50 96 ALA A CA 1
ATOM 663 C C . ALA A 1 96 ? 9.724 6.423 -19.037 1.00 94.50 96 ALA A C 1
ATOM 665 O O . ALA A 1 96 ? 10.403 5.477 -19.443 1.00 94.50 96 ALA A O 1
ATOM 666 N N . THR A 1 97 ? 9.230 7.348 -19.856 1.00 94.88 97 THR A N 1
ATOM 667 C CA . THR A 1 97 ? 9.632 7.450 -21.261 1.00 94.88 97 THR A CA 1
ATOM 668 C C . THR A 1 97 ? 10.692 8.532 -21.393 1.00 94.88 97 THR A C 1
ATOM 670 O O . THR A 1 97 ? 10.418 9.712 -21.182 1.00 94.88 97 THR A O 1
ATOM 673 N N . VAL A 1 98 ? 11.902 8.120 -21.761 1.00 94.75 98 VAL A N 1
ATOM 674 C CA . VAL A 1 98 ? 13.023 9.000 -22.101 1.00 94.75 98 VAL A CA 1
ATOM 675 C C . VAL A 1 98 ? 13.401 8.655 -23.529 1.00 94.75 98 VAL A C 1
ATOM 677 O O . VAL A 1 98 ? 14.249 7.801 -23.773 1.00 94.75 98 VAL A O 1
ATOM 680 N N . ALA A 1 99 ? 12.676 9.259 -24.473 1.00 92.88 99 ALA A N 1
ATOM 681 C CA . ALA A 1 99 ? 12.741 8.875 -25.875 1.00 92.88 99 ALA A CA 1
ATOM 682 C C . ALA A 1 99 ? 14.198 8.862 -26.389 1.00 92.88 99 ALA A C 1
ATOM 684 O O . ALA A 1 99 ? 14.923 9.830 -26.154 1.00 92.88 99 ALA A O 1
ATOM 685 N N . PRO A 1 100 ? 14.619 7.801 -27.104 1.00 95.31 100 PRO A N 1
ATOM 686 C CA . PRO A 1 100 ? 13.788 6.707 -27.626 1.00 95.31 100 PRO A CA 1
ATOM 687 C C . PRO A 1 100 ? 13.544 5.513 -26.672 1.00 95.31 100 PRO A C 1
ATOM 689 O O . PRO A 1 100 ? 12.895 4.554 -27.087 1.00 95.31 100 PRO A O 1
ATOM 692 N N . LEU A 1 101 ? 14.017 5.541 -25.422 1.00 96.94 101 LEU A N 1
ATOM 693 C CA . LEU A 1 101 ? 13.743 4.492 -24.429 1.00 96.94 101 LEU A CA 1
ATOM 694 C C . LEU A 1 101 ? 12.378 4.688 -23.758 1.00 96.94 101 LEU A C 1
ATOM 696 O O . LEU A 1 101 ? 11.899 5.808 -23.558 1.00 96.94 101 LEU A O 1
ATOM 700 N N . HIS A 1 102 ? 11.777 3.579 -23.341 1.00 96.75 102 HIS A N 1
ATOM 701 C CA . HIS A 1 102 ? 10.569 3.547 -22.521 1.00 96.75 102 HIS A CA 1
ATOM 702 C C . HIS A 1 102 ? 10.718 2.556 -21.363 1.00 96.75 102 HIS A C 1
ATOM 704 O O . HIS A 1 102 ? 11.643 1.749 -21.342 1.00 96.75 102 HIS A O 1
ATOM 710 N N . ASN A 1 103 ? 9.821 2.647 -20.379 1.00 96.44 103 ASN A N 1
ATOM 711 C CA . ASN A 1 103 ? 9.856 1.878 -19.130 1.00 96.44 103 ASN A CA 1
ATOM 712 C C . ASN A 1 103 ? 11.151 2.024 -18.312 1.00 96.44 103 ASN A C 1
ATOM 714 O O . ASN A 1 103 ? 11.512 1.130 -17.549 1.00 96.44 103 ASN A O 1
ATOM 718 N N . LEU A 1 104 ? 11.851 3.153 -18.431 1.00 96.50 104 LEU A N 1
ATOM 719 C CA . LEU A 1 104 ? 13.056 3.408 -17.648 1.00 96.50 104 LEU A CA 1
ATOM 720 C C . LEU A 1 104 ? 12.688 3.611 -16.176 1.00 96.50 104 LEU A C 1
ATOM 722 O O . LEU A 1 104 ? 11.827 4.428 -15.841 1.00 96.50 104 LEU A O 1
ATOM 726 N N . LYS A 1 105 ? 13.322 2.846 -15.290 1.00 94.50 105 LYS A N 1
ATOM 727 C CA . LYS A 1 105 ? 13.050 2.875 -13.854 1.00 94.50 105 LYS A CA 1
ATOM 728 C C . LYS A 1 105 ? 13.951 3.895 -13.172 1.00 94.50 105 LYS A C 1
ATOM 730 O O . LYS A 1 105 ? 15.143 3.977 -13.451 1.00 94.50 105 LYS A O 1
ATOM 735 N N . SER A 1 106 ? 13.396 4.639 -12.222 1.00 91.81 106 SER A N 1
ATOM 736 C CA . SER A 1 106 ? 14.170 5.526 -11.346 1.00 91.81 106 SER A CA 1
ATOM 737 C C . SER A 1 106 ? 14.803 4.731 -10.214 1.00 91.81 106 SER A C 1
ATOM 739 O O . SER A 1 106 ? 14.400 4.839 -9.059 1.00 91.81 106 SER A O 1
ATOM 741 N N . SER A 1 107 ? 15.764 3.886 -10.570 1.00 93.19 107 SER A N 1
ATOM 742 C CA . SER A 1 107 ? 16.390 2.943 -9.652 1.00 93.19 107 SER A CA 1
ATOM 743 C C . SER A 1 107 ? 17.833 2.650 -10.064 1.00 93.19 107 SER A C 1
ATOM 745 O O . SER A 1 107 ? 18.383 3.307 -10.956 1.00 93.19 107 SER A O 1
ATOM 747 N N . TYR A 1 108 ? 18.454 1.684 -9.390 1.00 94.62 108 TYR A N 1
ATOM 748 C CA . TYR A 1 108 ? 19.765 1.171 -9.769 1.00 94.62 108 TYR A CA 1
ATOM 749 C C . TYR A 1 108 ? 19.649 0.097 -10.852 1.00 94.62 108 TYR A C 1
ATOM 751 O O . TYR A 1 108 ? 18.721 -0.716 -10.867 1.00 94.62 108 TYR A O 1
ATOM 759 N N . TYR A 1 109 ? 20.640 0.094 -11.736 1.00 96.88 109 TYR A N 1
ATOM 760 C CA . TYR A 1 109 ? 20.838 -0.897 -12.783 1.00 96.88 109 TYR A CA 1
ATOM 761 C C . TYR A 1 109 ? 22.176 -1.604 -12.585 1.00 96.88 109 TYR A C 1
ATOM 763 O O . TYR A 1 109 ? 23.176 -0.954 -12.273 1.00 96.88 109 TYR A O 1
ATOM 771 N N . TRP A 1 110 ? 22.188 -2.923 -12.776 1.00 96.75 110 TRP A N 1
ATOM 772 C CA . TRP A 1 110 ? 23.397 -3.741 -12.687 1.00 96.75 110 TRP A CA 1
ATOM 773 C C . TRP A 1 110 ? 24.393 -3.424 -13.812 1.00 96.75 110 TRP A C 1
ATOM 775 O O . TRP A 1 110 ? 24.014 -3.359 -14.983 1.00 96.75 110 TRP A O 1
ATOM 785 N N . ALA A 1 111 ? 25.674 -3.320 -13.461 1.00 94.38 111 ALA A N 1
ATOM 786 C CA . ALA A 1 111 ? 26.805 -3.470 -14.376 1.00 94.38 111 ALA A CA 1
ATOM 787 C C . ALA A 1 111 ? 27.574 -4.759 -14.037 1.00 94.38 111 ALA A C 1
ATOM 789 O O . ALA A 1 111 ? 27.336 -5.342 -12.986 1.00 94.38 111 ALA A O 1
ATOM 790 N N . GLN A 1 112 ? 28.458 -5.239 -14.916 1.00 90.62 112 GLN A N 1
ATOM 791 C CA . GLN A 1 112 ? 29.153 -6.525 -14.768 1.00 90.62 112 GLN A CA 1
ATOM 792 C C . GLN A 1 112 ? 30.378 -6.461 -13.843 1.00 90.62 112 GLN A C 1
ATOM 794 O O . GLN A 1 112 ? 30.672 -7.438 -13.150 1.00 90.62 112 GLN A O 1
ATOM 799 N N . GLN A 1 113 ? 31.096 -5.340 -13.827 1.00 86.56 113 GLN A N 1
ATOM 800 C CA . GLN A 1 113 ? 32.311 -5.162 -13.037 1.00 86.56 113 GLN A CA 1
ATOM 801 C C . GLN A 1 113 ? 32.039 -5.253 -11.527 1.00 86.56 113 GLN A C 1
ATOM 803 O O . GLN A 1 113 ? 31.038 -4.752 -11.017 1.00 86.56 113 GLN A O 1
ATOM 808 N N . ASN A 1 114 ? 32.946 -5.926 -10.820 1.00 78.06 114 ASN A N 1
ATOM 809 C CA . ASN A 1 114 ? 32.849 -6.217 -9.391 1.00 78.06 114 ASN A CA 1
ATOM 810 C C . ASN A 1 114 ? 34.145 -5.809 -8.675 1.00 78.06 114 ASN A C 1
ATOM 812 O O . ASN A 1 114 ? 34.851 -6.642 -8.109 1.00 78.06 114 ASN A O 1
ATOM 816 N N . ASP A 1 115 ? 34.509 -4.533 -8.794 1.00 67.19 115 ASP A N 1
ATOM 817 C CA . ASP A 1 115 ? 35.642 -3.924 -8.087 1.00 67.19 115 ASP A CA 1
ATOM 818 C C . ASP A 1 115 ? 35.272 -2.598 -7.392 1.00 67.19 115 ASP A C 1
ATOM 820 O O . ASP A 1 115 ? 36.141 -1.924 -6.838 1.00 67.19 115 ASP A O 1
ATOM 824 N N . GLY A 1 116 ? 33.974 -2.265 -7.316 1.00 56.12 116 GLY A N 1
ATOM 825 C CA . GLY A 1 116 ? 33.470 -1.099 -6.586 1.00 56.12 116 GLY A CA 1
ATOM 826 C C . GLY A 1 116 ? 33.780 0.258 -7.228 1.00 56.12 116 GLY A C 1
ATOM 827 O O . GLY A 1 116 ? 33.803 1.259 -6.508 1.00 56.12 116 GLY A O 1
ATOM 828 N N . GLY A 1 117 ? 34.010 0.311 -8.545 1.00 53.47 117 GLY A N 1
ATOM 829 C CA . GLY A 1 117 ? 34.352 1.529 -9.285 1.00 53.47 117 GLY A CA 1
ATOM 830 C C . GLY A 1 117 ? 35.863 1.740 -9.430 1.00 53.47 117 GLY A C 1
ATOM 831 O O . GLY A 1 117 ? 36.675 1.022 -8.850 1.00 53.47 117 GLY A O 1
ATOM 832 N N . THR A 1 118 ? 36.272 2.804 -10.137 1.00 44.66 118 THR A N 1
ATOM 833 C CA . THR A 1 118 ? 37.679 3.170 -10.453 1.00 44.66 118 THR A CA 1
ATOM 834 C C . THR A 1 118 ? 38.590 3.455 -9.241 1.00 44.66 118 THR A C 1
ATOM 836 O O . THR A 1 118 ? 39.691 3.979 -9.399 1.00 44.66 118 THR A O 1
ATOM 839 N N . SER A 1 119 ? 38.155 3.135 -8.021 1.00 47.25 119 SER A N 1
ATOM 840 C CA . SER A 1 119 ? 38.915 3.286 -6.776 1.00 47.25 119 SER A CA 1
ATOM 841 C C . SER A 1 119 ? 39.968 2.189 -6.548 1.00 47.25 119 SER A C 1
ATOM 843 O O . SER A 1 119 ? 40.777 2.311 -5.629 1.00 47.25 119 SER A O 1
ATOM 845 N N . GLY A 1 120 ? 40.023 1.155 -7.399 1.00 43.28 120 GLY A N 1
ATOM 846 C CA . GLY A 1 120 ? 41.180 0.258 -7.510 1.00 43.28 120 GLY A CA 1
ATOM 847 C C . GLY A 1 120 ? 41.462 -0.627 -6.290 1.00 43.28 120 GLY A C 1
ATOM 848 O O . GLY A 1 120 ? 42.562 -1.168 -6.175 1.00 43.28 120 GLY A O 1
ATOM 849 N N . ALA A 1 121 ? 40.504 -0.797 -5.376 1.00 44.03 121 ALA A N 1
ATOM 850 C CA . ALA A 1 121 ? 40.643 -1.711 -4.249 1.00 44.03 121 ALA A CA 1
ATOM 851 C C . ALA A 1 121 ? 39.974 -3.054 -4.574 1.00 44.03 121 ALA A C 1
ATOM 853 O O . ALA A 1 121 ? 38.776 -3.122 -4.827 1.00 44.03 121 ALA A O 1
ATOM 854 N N . SER A 1 122 ? 40.736 -4.144 -4.491 1.00 45.16 122 SER A N 1
ATOM 855 C CA . SER A 1 122 ? 40.346 -5.545 -4.739 1.00 45.16 122 SER A CA 1
ATOM 856 C C . SER A 1 122 ? 39.275 -6.132 -3.787 1.00 45.16 122 SER A C 1
ATOM 858 O O . SER A 1 122 ? 39.187 -7.347 -3.627 1.00 45.16 122 SER A O 1
ATOM 860 N N . ASN A 1 123 ? 38.455 -5.277 -3.165 1.00 50.16 123 ASN A N 1
ATOM 861 C CA . ASN A 1 123 ? 37.388 -5.598 -2.211 1.00 50.16 123 ASN A CA 1
ATOM 862 C C . ASN A 1 123 ? 36.021 -5.006 -2.625 1.00 50.16 123 ASN A C 1
ATOM 864 O O . ASN A 1 123 ? 35.093 -4.998 -1.813 1.00 50.16 123 ASN A O 1
ATOM 868 N N . GLY A 1 124 ? 35.907 -4.409 -3.814 1.00 59.12 124 GLY A N 1
ATOM 869 C CA . GLY A 1 124 ? 34.724 -3.641 -4.185 1.00 59.12 124 GLY A CA 1
ATOM 870 C C . GLY A 1 124 ? 33.506 -4.500 -4.527 1.00 59.12 124 GLY A C 1
ATOM 871 O O . GLY A 1 124 ? 33.628 -5.631 -4.986 1.00 59.12 124 GLY A O 1
ATOM 872 N N . GLY A 1 125 ? 32.323 -3.969 -4.220 1.00 76.75 125 GLY A N 1
ATOM 873 C CA . GLY A 1 125 ? 31.046 -4.612 -4.522 1.00 76.75 125 GLY A CA 1
ATOM 874 C C . GLY A 1 125 ? 30.682 -4.562 -6.008 1.00 76.75 125 GLY A C 1
ATOM 875 O O . GLY A 1 125 ? 31.354 -3.904 -6.805 1.00 76.75 125 GLY A O 1
ATOM 876 N N . GLN A 1 126 ? 29.570 -5.209 -6.355 1.00 90.19 126 GLN A N 1
ATOM 877 C CA . GLN A 1 126 ? 29.034 -5.220 -7.711 1.00 90.19 126 GLN A CA 1
ATOM 878 C C . GLN A 1 126 ? 28.655 -3.800 -8.133 1.00 90.19 126 GLN A C 1
ATOM 880 O O . GLN A 1 126 ? 27.916 -3.123 -7.410 1.00 90.19 126 GLN A O 1
ATOM 885 N N . GLU A 1 127 ? 29.141 -3.353 -9.290 1.00 91.19 127 GLU A N 1
ATOM 886 C CA . GLU A 1 127 ? 28.850 -2.013 -9.784 1.00 91.19 127 GLU A CA 1
ATOM 887 C C . GLU A 1 127 ? 27.379 -1.837 -10.161 1.00 91.19 127 GLU A C 1
ATOM 889 O O . GLU A 1 127 ? 26.736 -2.707 -10.760 1.00 91.19 127 GLU A O 1
ATOM 894 N N . VAL A 1 128 ? 26.868 -0.653 -9.837 1.00 92.88 128 VAL A N 1
ATOM 895 C CA . VAL A 1 128 ? 25.522 -0.209 -10.174 1.00 92.88 128 VAL A CA 1
ATOM 896 C C . VAL A 1 128 ? 25.530 1.245 -10.621 1.00 92.88 128 VAL A C 1
ATOM 898 O O . VAL A 1 128 ? 26.375 2.041 -10.208 1.00 92.88 128 VAL A O 1
ATOM 901 N N . TYR A 1 129 ? 24.546 1.611 -11.432 1.00 94.69 129 TYR A N 1
ATOM 902 C CA . TYR A 1 129 ? 24.312 2.997 -11.824 1.00 94.69 129 TYR A CA 1
ATOM 903 C C . TYR A 1 129 ? 22.870 3.400 -11.533 1.00 94.69 129 TYR A C 1
ATOM 905 O O . TYR A 1 129 ? 21.941 2.664 -11.869 1.00 94.69 129 TYR A O 1
ATOM 913 N N . SER A 1 130 ? 22.680 4.551 -10.891 1.00 93.81 130 SER A N 1
ATOM 914 C CA . SER A 1 130 ? 21.355 5.079 -10.572 1.00 93.81 130 SER A CA 1
ATOM 915 C C . SER A 1 130 ? 20.878 6.034 -11.656 1.00 93.81 130 SER A C 1
ATOM 917 O O . SER A 1 130 ? 21.406 7.137 -11.797 1.00 93.81 130 SER A O 1
ATOM 919 N N . PHE A 1 131 ? 19.805 5.667 -12.355 1.00 93.81 131 PHE A N 1
ATOM 920 C CA . PHE A 1 131 ? 19.119 6.606 -13.245 1.00 93.81 131 PHE A CA 1
ATOM 921 C C . PHE A 1 131 ? 18.340 7.671 -12.462 1.00 93.81 131 PHE A C 1
ATOM 923 O O . PHE A 1 131 ? 18.082 8.741 -12.993 1.00 93.81 131 PHE A O 1
ATOM 930 N N . ALA A 1 132 ? 18.033 7.451 -11.180 1.00 89.88 132 ALA A N 1
ATOM 931 C CA . ALA A 1 132 ? 17.324 8.436 -10.359 1.00 89.88 132 ALA A CA 1
ATOM 932 C C . ALA A 1 132 ? 18.125 9.734 -10.139 1.00 89.88 132 ALA A C 1
ATOM 934 O O . ALA A 1 132 ? 17.551 10.811 -9.975 1.00 89.88 132 ALA A O 1
ATOM 935 N N . ASN A 1 133 ? 19.455 9.634 -10.077 1.00 88.25 133 ASN A N 1
ATOM 936 C CA . ASN A 1 133 ? 20.326 10.747 -9.689 1.00 88.25 133 ASN A CA 1
ATOM 937 C C . ASN A 1 133 ? 21.665 10.804 -10.445 1.00 88.25 133 ASN A C 1
ATOM 939 O O . ASN A 1 133 ? 22.450 11.715 -10.193 1.00 88.25 133 ASN A O 1
ATOM 943 N N . GLY A 1 134 ? 21.929 9.884 -11.372 1.00 89.31 134 GLY A N 1
ATOM 944 C CA . GLY A 1 134 ? 23.139 9.871 -12.192 1.00 89.31 134 GLY A CA 1
ATOM 945 C C . GLY A 1 134 ? 24.418 9.487 -11.440 1.00 89.31 134 GLY A C 1
ATOM 946 O O . GLY A 1 134 ? 25.511 9.841 -11.880 1.00 89.31 134 GLY A O 1
ATOM 947 N N . ILE A 1 135 ? 24.299 8.808 -10.293 1.00 86.62 135 ILE A N 1
ATOM 948 C CA . ILE A 1 135 ? 25.428 8.460 -9.421 1.00 86.62 135 ILE A CA 1
ATOM 949 C C . ILE A 1 135 ? 25.814 6.986 -9.596 1.00 86.62 135 ILE A C 1
ATOM 951 O O . ILE A 1 135 ? 24.966 6.088 -9.570 1.00 86.62 135 ILE A O 1
ATOM 955 N N . GLN A 1 136 ? 27.118 6.749 -9.745 1.00 86.62 136 GLN A N 1
ATOM 956 C CA . GLN A 1 136 ? 27.725 5.418 -9.713 1.00 86.62 136 GLN A CA 1
ATOM 957 C C . GLN A 1 136 ? 27.796 4.893 -8.273 1.00 86.62 136 GLN A C 1
ATOM 959 O O . GLN A 1 136 ? 27.985 5.651 -7.318 1.00 86.62 136 GLN A O 1
ATOM 964 N N . GLY A 1 137 ? 27.680 3.582 -8.106 1.00 80.69 137 GLY A N 1
ATOM 965 C CA . GLY A 1 137 ? 27.817 2.940 -6.807 1.00 80.69 137 GLY A CA 1
ATOM 966 C C . GLY A 1 137 ? 28.339 1.517 -6.915 1.00 80.69 137 GLY A C 1
ATOM 967 O O . GLY A 1 137 ? 28.431 0.944 -7.998 1.00 80.69 137 GLY A O 1
ATOM 968 N N . GLY A 1 138 ? 28.652 0.940 -5.761 1.00 84.25 138 GLY A N 1
ATOM 969 C CA . GLY A 1 138 ? 28.955 -0.476 -5.618 1.00 84.25 138 GLY A CA 1
ATOM 970 C C . GLY A 1 138 ? 28.140 -1.061 -4.475 1.00 84.25 138 GLY A C 1
ATOM 971 O O . GLY A 1 138 ? 27.999 -0.424 -3.427 1.00 84.25 138 GLY A O 1
ATOM 972 N N . VAL A 1 139 ? 27.608 -2.268 -4.659 1.00 85.06 139 VAL A N 1
ATOM 973 C CA . VAL A 1 139 ? 26.897 -2.997 -3.605 1.00 85.06 139 VAL A CA 1
ATOM 974 C C . VAL A 1 139 ? 27.640 -4.265 -3.221 1.00 85.06 139 VAL A C 1
ATOM 976 O O . VAL A 1 139 ? 27.948 -5.123 -4.041 1.00 85.06 139 VAL A O 1
ATOM 979 N N . THR A 1 140 ? 27.941 -4.393 -1.937 1.00 80.75 140 THR A N 1
ATOM 980 C CA . THR A 1 140 ? 28.628 -5.564 -1.376 1.00 80.75 140 THR A CA 1
ATOM 981 C C . THR A 1 140 ? 27.650 -6.630 -0.879 1.00 80.75 140 THR A C 1
ATOM 983 O O . THR A 1 140 ? 28.062 -7.726 -0.501 1.00 80.75 140 THR A O 1
ATOM 986 N N . THR A 1 141 ? 26.349 -6.328 -0.884 1.00 83.31 141 THR A N 1
ATOM 987 C CA . THR A 1 141 ? 25.279 -7.237 -0.470 1.00 83.31 141 THR A CA 1
ATOM 988 C C . THR A 1 141 ? 24.680 -7.967 -1.673 1.00 83.31 141 THR A C 1
ATOM 990 O O . THR A 1 141 ? 24.525 -7.400 -2.755 1.00 83.31 141 THR A O 1
ATOM 993 N N . LYS A 1 142 ? 24.335 -9.246 -1.481 1.00 83.88 142 LYS A N 1
ATOM 994 C CA . LYS A 1 142 ? 23.870 -10.147 -2.553 1.00 83.88 142 LYS A CA 1
ATOM 995 C C . LYS A 1 142 ? 22.354 -10.165 -2.743 1.00 83.88 142 LYS A C 1
ATOM 997 O O . LYS A 1 142 ? 21.872 -10.743 -3.709 1.00 83.88 142 LYS A O 1
ATOM 1002 N N . ASP A 1 143 ? 21.624 -9.496 -1.856 1.00 87.88 143 ASP A N 1
ATOM 1003 C CA . ASP A 1 143 ? 20.172 -9.648 -1.734 1.00 87.88 143 ASP A CA 1
ATOM 1004 C C . ASP A 1 143 ? 19.412 -8.417 -2.265 1.00 87.88 143 ASP A C 1
ATOM 1006 O O . ASP A 1 143 ? 18.238 -8.221 -1.953 1.00 87.88 143 ASP A O 1
ATOM 1010 N N . ASN A 1 144 ? 20.075 -7.557 -3.049 1.00 91.06 144 ASN A N 1
ATOM 1011 C CA . ASN A 1 144 ? 19.429 -6.406 -3.683 1.00 91.06 144 ASN A CA 1
ATOM 1012 C C . ASN A 1 144 ? 18.721 -6.819 -4.972 1.00 91.06 144 ASN A C 1
ATOM 1014 O O . ASN A 1 144 ? 19.295 -7.517 -5.806 1.00 91.06 144 ASN A O 1
ATOM 1018 N N . TYR A 1 145 ? 17.509 -6.309 -5.164 1.00 96.19 145 TYR A N 1
ATOM 1019 C CA . TYR A 1 145 ? 16.788 -6.397 -6.428 1.00 96.19 145 TYR A CA 1
ATOM 1020 C C . TYR A 1 145 ? 17.007 -5.102 -7.202 1.00 96.19 145 TYR A C 1
ATOM 1022 O O . TYR A 1 145 ? 16.526 -4.054 -6.781 1.00 96.19 145 TYR A O 1
ATOM 1030 N N . PHE A 1 146 ? 17.722 -5.187 -8.323 1.00 96.69 146 PHE A N 1
ATOM 1031 C CA . PHE A 1 146 ? 17.945 -4.067 -9.241 1.00 96.69 146 PHE A CA 1
ATOM 1032 C C . PHE A 1 146 ? 17.589 -4.457 -10.672 1.00 96.69 146 PHE A C 1
ATOM 1034 O O . PHE A 1 146 ? 17.371 -5.632 -10.982 1.00 96.69 146 PHE A O 1
ATOM 1041 N N . TYR A 1 147 ? 17.505 -3.461 -11.547 1.00 97.81 147 TYR A N 1
ATOM 1042 C CA . TYR A 1 147 ? 17.096 -3.658 -12.931 1.00 97.81 147 TYR A CA 1
ATOM 1043 C C . TYR A 1 147 ? 18.276 -4.011 -13.833 1.00 97.81 147 TYR A C 1
ATOM 1045 O O . TYR A 1 147 ? 19.449 -3.871 -13.485 1.00 97.81 147 TYR A O 1
ATOM 1053 N N . THR A 1 148 ? 17.948 -4.501 -15.023 1.00 96.88 148 THR A N 1
ATOM 1054 C CA . THR A 1 148 ? 18.912 -4.867 -16.058 1.00 96.88 148 THR A CA 1
ATOM 1055 C C . THR A 1 148 ? 18.544 -4.163 -17.352 1.00 96.88 148 THR A C 1
ATOM 1057 O O . THR A 1 148 ? 17.422 -4.299 -17.831 1.00 96.88 148 THR A O 1
ATOM 1060 N N . LEU A 1 149 ? 19.506 -3.430 -17.913 1.00 97.56 149 LEU A N 1
ATOM 1061 C CA . LEU A 1 149 ? 19.387 -2.769 -19.206 1.00 97.56 149 LEU A CA 1
ATOM 1062 C C . LEU A 1 149 ? 20.410 -3.405 -20.156 1.00 97.56 149 LEU A C 1
ATOM 1064 O O . LEU A 1 149 ? 21.589 -3.048 -20.105 1.00 97.56 149 LEU A O 1
ATOM 1068 N N . PRO A 1 150 ? 20.007 -4.416 -20.946 1.00 97.81 150 PRO A N 1
ATOM 1069 C CA . PRO A 1 150 ? 20.942 -5.188 -21.749 1.00 97.81 150 PRO A CA 1
ATOM 1070 C C . PRO A 1 150 ? 21.433 -4.380 -22.956 1.00 97.81 150 PRO A C 1
ATOM 1072 O O . PRO A 1 150 ? 20.674 -3.623 -23.571 1.00 97.81 150 PRO A O 1
ATOM 1075 N N . MET A 1 151 ? 22.696 -4.597 -23.322 1.00 98.25 151 MET A N 1
ATOM 1076 C CA . MET A 1 151 ? 23.341 -3.947 -24.462 1.00 98.25 151 MET A CA 1
ATOM 1077 C C . MET A 1 151 ? 24.121 -4.926 -25.338 1.00 98.25 151 MET A C 1
ATOM 1079 O O . MET A 1 151 ? 24.449 -6.032 -24.912 1.00 98.25 151 MET A O 1
ATOM 1083 N N . ILE A 1 152 ? 24.413 -4.512 -26.570 1.00 98.12 152 ILE A N 1
ATOM 1084 C CA . ILE A 1 152 ? 25.305 -5.192 -27.513 1.00 98.12 152 ILE A CA 1
ATOM 1085 C C . ILE A 1 152 ? 26.409 -4.212 -27.942 1.00 98.12 152 ILE A C 1
ATOM 1087 O O . ILE A 1 152 ? 26.087 -3.105 -28.384 1.00 98.12 152 ILE A O 1
ATOM 1091 N N . PRO A 1 153 ? 27.694 -4.616 -27.908 1.00 95.88 153 PRO A N 1
ATOM 1092 C CA . PRO A 1 153 ? 28.777 -3.938 -28.621 1.00 95.88 153 PRO A CA 1
ATOM 1093 C C . PRO A 1 153 ? 28.527 -3.921 -30.128 1.00 95.88 153 PRO A C 1
ATOM 1095 O O . PRO A 1 153 ? 28.612 -4.954 -30.793 1.00 95.88 153 PRO A O 1
ATOM 1098 N N . GLY A 1 154 ? 28.232 -2.745 -30.680 1.00 95.31 154 GLY A N 1
ATOM 1099 C CA . GLY A 1 154 ? 27.943 -2.570 -32.099 1.00 95.31 154 GLY A CA 1
ATOM 1100 C C . GLY A 1 154 ? 26.454 -2.617 -32.443 1.00 95.31 154 GLY A C 1
ATOM 1101 O O . GLY A 1 154 ? 25.575 -2.413 -31.604 1.00 95.31 154 GLY A O 1
ATOM 1102 N N . ALA A 1 155 ? 26.177 -2.829 -33.728 1.00 95.38 155 ALA A N 1
ATOM 1103 C CA . ALA A 1 155 ? 24.835 -2.774 -34.294 1.00 95.38 155 ALA A CA 1
ATOM 1104 C C . ALA A 1 155 ? 24.208 -4.162 -34.481 1.00 95.38 155 ALA A C 1
ATOM 1106 O O . ALA A 1 155 ? 24.906 -5.143 -34.741 1.00 95.38 155 ALA A O 1
ATOM 1107 N N . ILE A 1 156 ? 22.877 -4.229 -34.433 1.00 96.00 156 ILE A N 1
ATOM 1108 C CA . ILE A 1 156 ? 22.118 -5.396 -34.891 1.00 96.00 156 ILE A CA 1
ATOM 1109 C C . ILE A 1 156 ? 21.816 -5.208 -36.378 1.00 96.00 156 ILE A C 1
ATOM 1111 O O . ILE A 1 156 ? 20.945 -4.427 -36.758 1.00 96.00 156 ILE A O 1
ATOM 1115 N N . GLY A 1 157 ? 22.529 -5.935 -37.237 1.00 92.62 157 GLY A N 1
ATOM 1116 C CA . GLY A 1 157 ? 22.395 -5.774 -38.685 1.00 92.62 157 GLY A CA 1
ATOM 1117 C C . GLY A 1 157 ? 22.917 -4.412 -39.151 1.00 92.62 157 GLY A C 1
ATOM 1118 O O . GLY A 1 157 ? 24.039 -4.031 -38.824 1.00 92.62 157 GLY A O 1
ATOM 1119 N N . THR A 1 158 ? 22.127 -3.688 -39.946 1.00 90.88 158 THR A N 1
ATOM 1120 C CA . THR A 1 158 ? 22.512 -2.358 -40.439 1.00 90.88 158 THR A CA 1
ATOM 1121 C C . THR A 1 158 ? 22.269 -1.298 -39.357 1.00 90.88 158 THR A C 1
ATOM 1123 O O . THR 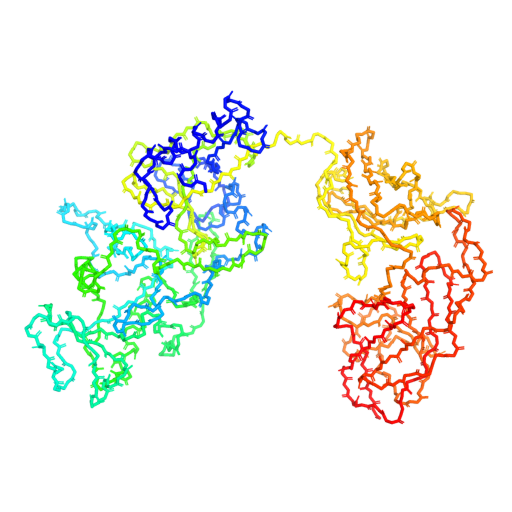A 1 158 ? 21.127 -1.162 -38.912 1.00 90.88 158 THR A O 1
ATOM 1126 N N . PRO A 1 159 ? 23.294 -0.530 -38.938 1.00 88.12 159 PRO A N 1
ATOM 1127 C CA . PRO A 1 159 ? 23.124 0.511 -37.930 1.00 88.12 159 PRO A CA 1
ATOM 1128 C C . PRO A 1 159 ? 22.190 1.630 -38.419 1.00 88.12 159 PRO A C 1
ATOM 1130 O O . PRO A 1 159 ? 22.225 1.981 -39.605 1.00 88.12 159 PRO A O 1
ATOM 1133 N N . PRO A 1 160 ? 21.413 2.252 -37.516 1.00 93.31 160 PRO A N 1
ATOM 1134 C CA . PRO A 1 160 ? 20.725 3.503 -37.800 1.00 93.31 160 PRO A CA 1
ATOM 1135 C C . PRO A 1 160 ? 21.702 4.605 -38.236 1.00 93.31 160 PRO A C 1
ATOM 1137 O O . PRO A 1 160 ? 22.876 4.617 -37.860 1.00 93.31 160 PRO A O 1
ATOM 1140 N N . SER A 1 161 ? 21.218 5.559 -39.032 1.00 90.81 161 SER A N 1
ATOM 1141 C CA . SER A 1 161 ? 22.028 6.703 -39.458 1.00 90.81 161 SER A CA 1
ATOM 1142 C C . SER A 1 161 ? 22.209 7.706 -38.320 1.00 90.81 161 SER A C 1
ATOM 1144 O O . SER A 1 161 ? 21.241 8.272 -37.822 1.00 90.81 161 SER A O 1
ATOM 1146 N N . CYS A 1 162 ? 23.462 7.968 -37.958 1.00 90.75 162 CYS A N 1
ATOM 1147 C CA . CYS A 1 162 ? 23.835 8.982 -36.979 1.00 90.75 162 CYS A CA 1
ATOM 1148 C C . CYS A 1 162 ? 24.059 10.328 -37.675 1.00 90.75 162 CYS A C 1
ATOM 1150 O O . CYS A 1 162 ? 25.035 10.493 -38.409 1.00 90.75 162 CYS A O 1
ATOM 1152 N N . SER A 1 163 ? 23.162 11.293 -37.470 1.00 84.88 163 SER A N 1
ATOM 1153 C CA . SER A 1 163 ? 23.315 12.648 -38.010 1.00 84.88 163 SER A CA 1
ATOM 1154 C C . SER A 1 163 ? 24.215 13.502 -37.119 1.00 84.88 163 SER A C 1
ATOM 1156 O O . SER A 1 163 ? 24.019 13.543 -35.904 1.00 84.88 163 SER A O 1
ATOM 1158 N N . ALA A 1 164 ? 25.147 14.247 -37.716 1.00 78.25 164 ALA A N 1
ATOM 1159 C CA . ALA A 1 164 ? 2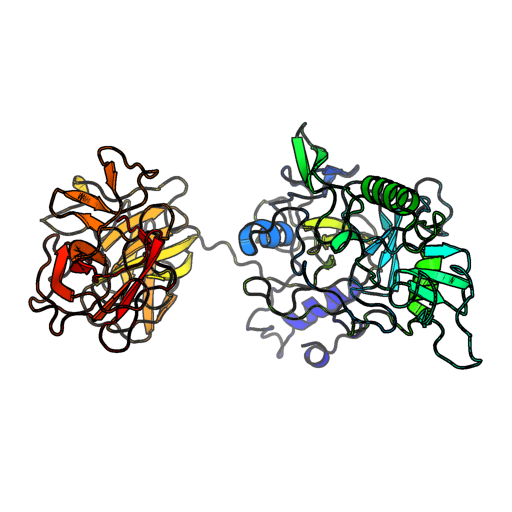5.941 15.236 -36.989 1.00 78.25 164 ALA A CA 1
ATOM 1160 C C . ALA A 1 164 ? 25.020 16.291 -36.342 1.00 78.25 164 ALA A C 1
ATOM 1162 O O . ALA A 1 164 ? 24.237 16.934 -37.039 1.00 78.25 164 ALA A O 1
ATOM 1163 N N . GLY A 1 165 ? 25.095 16.444 -35.015 1.00 73.38 165 GLY A N 1
ATOM 1164 C CA . GLY A 1 165 ? 24.241 17.359 -34.243 1.00 73.38 165 GLY A CA 1
ATOM 1165 C C . GLY A 1 165 ? 22.805 16.872 -33.986 1.00 73.38 165 GLY A C 1
ATOM 1166 O O . GLY A 1 165 ? 21.998 17.650 -33.485 1.00 73.38 165 GLY A O 1
ATOM 1167 N N . GLY A 1 166 ? 22.470 15.622 -34.332 1.00 76.50 166 GLY A N 1
ATOM 1168 C CA . GLY A 1 166 ? 21.196 14.993 -33.954 1.00 76.50 166 GLY A CA 1
ATOM 1169 C C . GLY A 1 166 ? 21.224 14.380 -32.551 1.00 76.50 166 GLY A C 1
ATOM 1170 O O . GLY A 1 166 ? 22.220 14.484 -31.838 1.00 76.50 166 GLY A O 1
ATOM 1171 N N . THR A 1 167 ? 20.134 13.717 -32.155 1.00 85.31 167 THR A N 1
ATOM 1172 C CA . THR A 1 167 ? 20.060 12.977 -30.883 1.00 85.31 167 THR A CA 1
ATOM 1173 C C . THR A 1 167 ? 21.107 11.865 -30.846 1.00 85.31 167 THR A C 1
ATOM 1175 O O . THR A 1 167 ? 21.231 11.114 -31.814 1.00 85.31 167 THR A O 1
ATOM 1178 N N . ALA A 1 168 ? 21.840 11.738 -29.736 1.00 93.81 168 ALA A N 1
ATOM 1179 C CA . ALA A 1 168 ? 22.904 10.742 -29.606 1.00 93.81 168 ALA A CA 1
ATOM 1180 C C . ALA A 1 168 ? 22.360 9.304 -29.603 1.00 93.81 168 ALA A C 1
ATOM 1182 O O . ALA A 1 168 ? 22.967 8.419 -30.195 1.00 93.81 168 ALA A O 1
ATOM 1183 N N . VAL A 1 169 ? 21.176 9.081 -29.033 1.00 96.94 169 VAL A N 1
ATOM 1184 C CA . VAL A 1 169 ? 20.499 7.778 -29.051 1.00 96.94 169 VAL A CA 1
ATOM 1185 C C . VAL A 1 169 ? 19.363 7.798 -30.076 1.00 96.94 169 VAL A C 1
ATOM 1187 O O . VAL A 1 169 ? 18.476 8.649 -30.016 1.00 96.94 169 VAL A O 1
ATOM 1190 N N . VAL A 1 170 ? 19.376 6.861 -31.028 1.00 96.62 170 VAL A N 1
ATOM 1191 C CA . VAL A 1 170 ? 18.429 6.799 -32.156 1.00 96.62 170 VAL A CA 1
ATOM 1192 C C . VAL A 1 170 ? 17.737 5.433 -32.248 1.00 96.62 170 VAL A C 1
ATOM 1194 O O . VAL A 1 170 ? 18.375 4.407 -32.024 1.00 96.62 170 VAL A O 1
ATOM 1197 N N . PRO A 1 171 ? 16.438 5.354 -32.585 1.00 96.88 171 PRO A N 1
ATOM 1198 C CA . PRO A 1 171 ? 15.742 4.074 -32.685 1.00 96.88 171 PRO A CA 1
ATOM 1199 C C . PRO A 1 171 ? 16.133 3.301 -33.950 1.00 96.88 171 PRO A C 1
ATOM 1201 O O . PRO A 1 171 ? 16.371 3.883 -35.011 1.00 96.88 171 PRO A O 1
ATOM 1204 N N . TYR A 1 172 ? 16.109 1.970 -33.873 1.00 97.56 172 TYR A N 1
ATOM 1205 C CA . TYR A 1 172 ? 16.087 1.140 -35.076 1.00 97.56 172 TYR A CA 1
ATOM 1206 C C . TYR A 1 172 ? 14.721 1.250 -35.759 1.00 97.56 172 TYR A C 1
ATOM 1208 O O . TYR A 1 172 ? 13.679 1.076 -35.124 1.00 97.56 172 TYR A O 1
ATOM 1216 N N . THR A 1 173 ? 14.719 1.496 -37.069 1.00 95.62 173 THR A N 1
ATOM 1217 C CA . THR A 1 173 ? 13.495 1.636 -37.881 1.00 95.62 173 THR A CA 1
ATOM 1218 C C . THR A 1 173 ? 13.285 0.492 -38.873 1.00 95.62 173 THR A C 1
ATOM 1220 O O . THR A 1 173 ? 12.230 0.409 -39.496 1.00 95.62 173 THR A O 1
ATOM 1223 N N . ALA A 1 174 ? 14.262 -0.407 -39.016 1.00 94.62 174 ALA A N 1
ATOM 1224 C CA . ALA A 1 174 ? 14.208 -1.545 -39.926 1.00 94.62 174 ALA A CA 1
ATOM 1225 C C . ALA A 1 174 ? 14.925 -2.772 -39.344 1.00 94.62 174 ALA A C 1
ATOM 1227 O O . ALA A 1 174 ? 15.709 -2.674 -38.398 1.00 94.62 174 ALA A O 1
ATOM 1228 N N . GLY A 1 175 ? 14.659 -3.935 -39.942 1.00 94.94 175 GLY A N 1
ATOM 1229 C CA . GLY A 1 175 ? 15.239 -5.208 -39.523 1.00 94.94 175 GLY A CA 1
ATOM 1230 C C . GLY A 1 175 ? 14.660 -5.745 -38.206 1.00 94.94 175 GLY A C 1
ATOM 1231 O O . GLY A 1 175 ? 13.679 -5.210 -37.689 1.00 94.94 175 GLY A O 1
ATOM 1232 N N . PRO A 1 176 ? 15.267 -6.808 -37.647 1.00 94.06 176 PRO A N 1
ATOM 1233 C CA . PRO A 1 176 ? 14.770 -7.484 -36.446 1.00 94.06 176 PRO A CA 1
ATOM 1234 C C . PRO A 1 176 ? 14.690 -6.585 -35.210 1.00 94.06 176 PRO A C 1
ATOM 1236 O O . PRO A 1 176 ? 13.928 -6.877 -34.301 1.00 94.06 176 PRO A O 1
ATOM 1239 N N . ALA A 1 177 ? 15.481 -5.511 -35.176 1.00 96.69 177 ALA A N 1
ATOM 1240 C CA . ALA A 1 177 ? 15.572 -4.580 -34.060 1.00 96.69 177 ALA A CA 1
ATOM 1241 C C . ALA A 1 177 ? 14.555 -3.424 -34.118 1.00 96.69 177 ALA A C 1
ATOM 1243 O O . ALA A 1 177 ? 14.456 -2.654 -33.160 1.00 96.69 177 ALA A O 1
ATOM 1244 N N . ALA A 1 178 ? 13.806 -3.288 -35.221 1.00 96.62 178 ALA A N 1
ATOM 1245 C CA . ALA A 1 178 ? 12.895 -2.170 -35.446 1.00 96.62 178 ALA A CA 1
ATOM 1246 C C . ALA A 1 178 ? 11.904 -1.991 -34.284 1.00 96.62 178 ALA A C 1
ATOM 1248 O O . ALA A 1 178 ? 11.208 -2.934 -33.905 1.00 96.62 178 ALA A O 1
ATOM 1249 N N . GLY A 1 179 ? 11.872 -0.789 -33.701 1.00 95.00 179 GLY A N 1
ATOM 1250 C CA . GLY A 1 179 ? 11.003 -0.429 -32.573 1.00 95.00 179 GLY A CA 1
ATOM 1251 C C . GLY A 1 179 ? 11.341 -1.079 -31.223 1.00 95.00 179 GLY A C 1
ATOM 1252 O O . GLY A 1 179 ? 10.733 -0.718 -30.223 1.00 95.00 179 GLY A O 1
ATOM 1253 N N . ASN A 1 180 ? 12.302 -2.006 -31.172 1.00 97.06 180 ASN A N 1
ATOM 1254 C CA . ASN A 1 180 ? 12.607 -2.808 -29.980 1.00 97.06 180 ASN A CA 1
ATOM 1255 C C . ASN A 1 180 ? 14.032 -2.595 -29.448 1.00 97.06 180 ASN A C 1
ATOM 1257 O O . ASN A 1 180 ? 14.346 -3.011 -28.330 1.00 97.06 180 ASN A O 1
ATOM 1261 N N . ALA A 1 181 ? 14.890 -1.930 -30.220 1.00 98.19 181 ALA A N 1
ATOM 1262 C CA . ALA A 1 181 ? 16.213 -1.507 -29.793 1.00 98.19 181 ALA A CA 1
ATOM 1263 C C . ALA A 1 181 ? 16.520 -0.083 -30.261 1.00 98.19 181 ALA A C 1
ATOM 1265 O O . ALA A 1 181 ? 15.902 0.452 -31.189 1.00 98.19 181 ALA A O 1
ATOM 1266 N N . VAL A 1 182 ? 17.522 0.511 -29.627 1.00 98.12 182 VAL A N 1
ATOM 1267 C CA . VAL A 1 182 ? 18.057 1.830 -29.953 1.00 98.12 182 VAL A CA 1
ATOM 1268 C C . VAL A 1 182 ? 19.566 1.725 -30.127 1.00 98.12 182 VAL A C 1
ATOM 1270 O O . VAL A 1 182 ? 20.210 0.868 -29.527 1.00 98.12 182 VAL A O 1
ATOM 1273 N N . TYR A 1 183 ? 20.129 2.571 -30.973 1.00 97.94 183 TYR A N 1
ATOM 1274 C CA . TYR A 1 183 ? 21.555 2.661 -31.219 1.00 97.94 183 TYR A CA 1
ATOM 1275 C C . TYR A 1 183 ? 22.083 3.964 -30.642 1.00 97.94 183 TYR A C 1
ATOM 1277 O O . TYR A 1 183 ? 21.573 5.038 -30.952 1.00 97.94 183 TYR A O 1
ATOM 1285 N N . ASP A 1 184 ? 23.104 3.861 -29.810 1.00 97.06 184 ASP A N 1
ATOM 1286 C CA . ASP A 1 184 ? 23.842 4.998 -29.301 1.00 97.06 184 ASP A CA 1
ATOM 1287 C C . ASP A 1 184 ? 24.967 5.342 -30.285 1.00 97.06 184 ASP A C 1
ATOM 1289 O O . ASP A 1 184 ? 25.933 4.600 -30.490 1.00 97.06 184 ASP A O 1
ATOM 1293 N N . CYS A 1 185 ? 24.813 6.483 -30.942 1.00 95.75 185 CYS A N 1
ATOM 1294 C CA . CYS A 1 185 ? 25.725 6.988 -31.947 1.00 95.75 185 CYS A CA 1
ATOM 1295 C C . CYS A 1 185 ? 27.081 7.413 -31.388 1.00 95.75 185 CYS A C 1
ATOM 1297 O O . CYS A 1 185 ? 28.039 7.438 -32.167 1.00 95.75 185 CYS A O 1
ATOM 1299 N N . ASN A 1 186 ? 27.189 7.729 -30.099 1.00 95.00 186 ASN A N 1
ATOM 1300 C CA . ASN A 1 186 ? 28.441 8.149 -29.484 1.00 95.00 186 ASN A CA 1
ATOM 1301 C C . ASN A 1 186 ? 29.248 6.928 -29.053 1.00 95.00 186 ASN A C 1
ATOM 1303 O O . ASN A 1 186 ? 30.390 6.760 -29.488 1.00 95.00 186 ASN A O 1
ATOM 1307 N N . THR A 1 187 ? 28.625 6.027 -28.293 1.00 95.31 187 THR A N 1
ATOM 1308 C CA . THR A 1 187 ? 29.303 4.844 -27.737 1.00 95.31 187 THR A CA 1
ATOM 1309 C C . THR A 1 187 ? 29.345 3.648 -28.688 1.00 95.31 187 THR A C 1
ATOM 1311 O O . THR A 1 187 ? 30.139 2.727 -28.497 1.00 95.31 187 THR A O 1
ATOM 1314 N N . LYS A 1 188 ? 28.526 3.661 -29.749 1.00 95.75 188 LYS A N 1
ATOM 1315 C CA . LYS A 1 188 ? 28.342 2.557 -30.708 1.00 95.75 188 LYS A CA 1
ATOM 1316 C C . LYS A 1 188 ? 27.720 1.301 -30.093 1.00 95.75 188 LYS A C 1
ATOM 1318 O O . LYS A 1 188 ? 27.839 0.223 -30.682 1.00 95.75 188 LYS A O 1
ATOM 1323 N N . TYR A 1 189 ? 27.033 1.429 -28.960 1.00 97.69 189 TYR A N 1
ATOM 1324 C CA . TYR A 1 189 ? 26.256 0.349 -28.356 1.00 97.69 189 TYR A CA 1
ATOM 1325 C C . TYR A 1 189 ? 24.820 0.310 -28.881 1.00 97.69 189 TYR A C 1
ATOM 1327 O O . TYR A 1 189 ? 24.199 1.335 -29.152 1.00 97.69 189 TYR A O 1
ATOM 1335 N N . THR A 1 190 ? 24.268 -0.895 -28.996 1.00 98.50 190 THR A N 1
ATOM 1336 C CA . THR A 1 190 ? 22.822 -1.097 -29.139 1.00 98.50 190 THR A CA 1
ATOM 1337 C C . THR A 1 190 ? 22.227 -1.434 -27.782 1.00 98.50 190 THR A C 1
ATOM 1339 O O . THR A 1 190 ? 22.728 -2.329 -27.110 1.00 98.50 190 THR A O 1
ATOM 1342 N N . TRP A 1 191 ? 21.136 -0.775 -27.410 1.00 98.56 191 TRP A N 1
ATOM 1343 C CA . TRP A 1 191 ? 20.406 -0.989 -26.161 1.00 98.56 191 TRP A CA 1
ATOM 1344 C C . TRP A 1 191 ? 18.991 -1.490 -26.446 1.00 98.56 191 TRP A C 1
ATOM 1346 O O . TRP A 1 191 ? 18.405 -1.147 -27.476 1.00 98.56 191 TRP A O 1
ATOM 1356 N N . ALA A 1 192 ? 18.411 -2.281 -25.543 1.00 98.12 192 ALA A N 1
ATOM 1357 C CA . ALA A 1 192 ? 16.977 -2.564 -25.604 1.00 98.12 192 ALA A CA 1
ATOM 1358 C C . ALA A 1 192 ? 16.171 -1.262 -25.433 1.00 98.12 192 ALA A C 1
ATOM 1360 O O . ALA A 1 192 ? 16.505 -0.429 -24.592 1.00 98.12 192 ALA A O 1
ATOM 1361 N N . ALA A 1 193 ? 15.116 -1.079 -26.234 1.00 97.81 193 ALA A N 1
ATOM 1362 C CA . ALA A 1 193 ? 14.271 0.116 -26.151 1.00 97.81 193 ALA A CA 1
ATOM 1363 C C . ALA A 1 193 ? 13.341 0.089 -24.924 1.00 97.81 193 ALA A C 1
ATOM 1365 O O . ALA A 1 193 ? 13.025 1.145 -24.376 1.00 97.81 193 ALA A O 1
ATOM 1366 N N . ASP A 1 194 ? 12.920 -1.108 -24.499 1.00 97.94 194 ASP A N 1
ATOM 1367 C CA . ASP A 1 194 ? 12.226 -1.345 -23.229 1.00 97.94 194 ASP A CA 1
ATOM 1368 C C . ASP A 1 194 ? 13.268 -1.487 -22.109 1.00 97.94 194 ASP A C 1
ATOM 1370 O O . ASP A 1 194 ? 13.930 -2.520 -21.972 1.00 97.94 194 ASP A O 1
ATOM 1374 N N . ALA A 1 195 ? 13.422 -0.441 -21.301 1.00 96.75 195 ALA A N 1
ATOM 1375 C CA . ALA A 1 195 ? 14.387 -0.395 -20.210 1.00 96.75 195 ALA A CA 1
ATOM 1376 C C . ALA A 1 195 ? 13.960 -1.183 -18.959 1.00 96.75 195 ALA A C 1
ATOM 1378 O O . ALA A 1 195 ? 14.694 -1.215 -17.967 1.00 96.75 195 ALA A O 1
ATOM 1379 N N . ASN A 1 196 ? 12.798 -1.839 -19.018 1.00 97.06 196 ASN A N 1
ATOM 1380 C CA . ASN A 1 196 ? 12.349 -2.832 -18.054 1.00 97.06 196 ASN A CA 1
ATOM 1381 C C . ASN A 1 196 ? 11.891 -4.123 -18.753 1.00 97.06 196 ASN A C 1
ATOM 1383 O O . ASN A 1 196 ? 10.958 -4.789 -18.298 1.00 97.06 196 ASN A O 1
ATOM 1387 N N . LEU A 1 197 ? 12.578 -4.499 -19.841 1.00 97.62 197 LEU A N 1
ATOM 1388 C CA . LEU A 1 197 ? 12.293 -5.709 -20.614 1.00 97.62 197 LEU A CA 1
ATOM 1389 C C . LEU A 1 197 ? 12.096 -6.976 -19.760 1.00 97.62 197 LEU A C 1
ATOM 1391 O O . LEU A 1 197 ? 11.227 -7.771 -20.108 1.00 97.62 197 LEU A O 1
ATOM 1395 N N . PRO A 1 198 ? 12.801 -7.205 -18.631 1.00 97.19 198 PRO A N 1
ATOM 1396 C CA . PRO A 1 198 ? 12.531 -8.390 -17.822 1.00 97.19 198 PRO A CA 1
ATOM 1397 C C . PRO A 1 198 ? 11.109 -8.494 -17.254 1.00 97.19 198 PRO A C 1
ATOM 1399 O O . PRO A 1 198 ? 10.658 -9.601 -16.966 1.00 97.19 198 PRO A O 1
ATOM 1402 N N . ALA A 1 199 ? 10.395 -7.374 -17.086 1.00 94.94 199 ALA A N 1
ATOM 1403 C CA . ALA A 1 199 ? 9.001 -7.383 -16.645 1.00 94.94 199 ALA A CA 1
ATOM 1404 C C . ALA A 1 199 ? 8.034 -7.810 -17.759 1.00 94.94 199 ALA A C 1
ATOM 1406 O O . ALA A 1 199 ? 7.026 -8.456 -17.479 1.00 94.94 199 ALA A O 1
ATOM 1407 N N . SER A 1 200 ? 8.331 -7.450 -19.010 1.00 93.62 200 SER A N 1
ATOM 1408 C CA . SER A 1 200 ? 7.504 -7.765 -20.180 1.00 93.62 200 SER A CA 1
ATOM 1409 C C . SER A 1 200 ? 7.897 -9.096 -20.834 1.00 93.62 200 SER A C 1
ATOM 1411 O O . SER A 1 200 ? 7.056 -9.772 -21.427 1.00 93.62 200 SER A O 1
ATOM 1413 N N . ASN A 1 201 ? 9.156 -9.516 -20.692 1.00 97.38 201 ASN A N 1
ATOM 1414 C CA . ASN A 1 201 ? 9.687 -10.759 -21.228 1.00 97.38 201 ASN A CA 1
ATOM 1415 C C . ASN A 1 201 ? 10.749 -11.377 -20.302 1.00 97.38 201 ASN A C 1
ATOM 1417 O O . ASN A 1 201 ? 11.928 -11.020 -20.307 1.00 97.38 201 ASN A O 1
ATOM 1421 N N . ALA A 1 202 ? 10.336 -12.386 -19.539 1.00 97.00 202 ALA A N 1
ATOM 1422 C CA . ALA A 1 202 ? 11.212 -13.103 -18.619 1.00 97.00 202 ALA A CA 1
ATOM 1423 C C . ALA A 1 202 ? 12.128 -14.143 -19.298 1.00 97.00 202 ALA A C 1
ATOM 1425 O O . ALA A 1 202 ? 12.911 -14.791 -18.607 1.00 97.00 202 ALA A O 1
ATOM 1426 N N . PHE A 1 203 ? 11.999 -14.377 -20.612 1.00 97.75 203 PHE A N 1
ATOM 1427 C CA . PHE A 1 203 ? 12.698 -15.448 -21.343 1.00 97.75 203 PHE A CA 1
ATOM 1428 C C . PHE A 1 203 ? 12.618 -16.828 -20.656 1.00 97.75 203 PHE A C 1
ATOM 1430 O O . PHE A 1 203 ? 13.560 -17.617 -20.679 1.00 97.75 203 PHE A O 1
ATOM 1437 N N . GLY A 1 204 ? 11.476 -17.125 -20.026 1.00 96.31 204 GLY A N 1
ATOM 1438 C CA . GLY A 1 204 ? 11.226 -18.390 -19.327 1.00 96.31 204 GLY A CA 1
ATOM 1439 C C . GLY A 1 204 ? 11.763 -18.469 -17.893 1.00 96.31 204 GLY A C 1
ATOM 1440 O O . GLY A 1 204 ? 11.565 -19.489 -17.236 1.00 96.31 204 GLY A O 1
ATOM 1441 N N . ILE A 1 205 ? 12.397 -17.414 -17.371 1.00 97.56 205 ILE A N 1
ATOM 1442 C CA . ILE A 1 205 ? 12.790 -17.342 -15.960 1.00 97.56 205 ILE A CA 1
ATOM 1443 C C . ILE A 1 205 ? 11.536 -17.175 -15.093 1.00 97.56 205 ILE A C 1
ATOM 1445 O O . ILE A 1 205 ? 10.874 -16.142 -15.123 1.00 97.56 205 ILE A O 1
ATOM 1449 N N . THR A 1 206 ? 11.215 -18.194 -14.299 1.00 95.44 206 THR A N 1
ATOM 1450 C CA . THR A 1 206 ? 10.079 -18.184 -13.366 1.00 95.44 206 THR A CA 1
ATOM 1451 C C . THR A 1 206 ? 10.472 -18.763 -12.003 1.00 95.44 206 THR A C 1
ATOM 1453 O O . THR A 1 206 ? 11.590 -19.253 -11.806 1.00 95.44 206 THR A O 1
ATOM 1456 N N . GLY A 1 207 ? 9.545 -18.702 -11.047 1.00 95.88 207 GLY A N 1
ATOM 1457 C CA . GLY A 1 207 ? 9.710 -19.271 -9.713 1.00 95.88 207 GLY A CA 1
ATOM 1458 C C . GLY A 1 207 ? 10.466 -18.360 -8.753 1.00 95.88 207 GLY A C 1
ATOM 1459 O O . GLY A 1 207 ? 10.587 -17.154 -8.970 1.00 95.88 207 GLY A O 1
ATOM 1460 N N . ASN A 1 208 ? 10.964 -18.963 -7.676 1.00 97.12 208 ASN A N 1
ATOM 1461 C CA . ASN A 1 208 ? 11.540 -18.254 -6.541 1.00 97.12 208 ASN A CA 1
ATOM 1462 C C . ASN A 1 208 ? 13.029 -18.578 -6.356 1.00 97.12 208 ASN A C 1
ATOM 1464 O O . ASN A 1 208 ? 13.530 -19.610 -6.807 1.00 97.12 208 ASN A O 1
ATOM 1468 N N . VAL A 1 209 ? 13.720 -17.686 -5.659 1.00 94.88 209 VAL A N 1
ATOM 1469 C CA . VAL A 1 209 ? 15.063 -17.836 -5.110 1.00 94.88 209 VAL A CA 1
ATOM 1470 C C . VAL A 1 209 ? 14.973 -17.889 -3.585 1.00 94.88 209 VAL A C 1
ATOM 1472 O O . VAL A 1 209 ? 14.191 -17.165 -2.964 1.00 94.88 209 VAL A O 1
ATOM 1475 N N . SER A 1 210 ? 15.783 -18.763 -2.991 1.00 93.25 210 SER A N 1
ATOM 1476 C CA . SER A 1 210 ? 15.986 -18.845 -1.547 1.00 93.25 210 SER A CA 1
ATOM 1477 C C . SER A 1 210 ? 17.214 -18.030 -1.159 1.00 93.25 210 SER A C 1
ATOM 1479 O O . SER A 1 210 ? 18.323 -18.329 -1.599 1.00 93.25 210 SER A O 1
ATOM 1481 N N . ILE A 1 211 ? 17.010 -17.010 -0.334 1.00 90.06 211 ILE A N 1
ATOM 1482 C CA . ILE A 1 211 ? 18.048 -16.110 0.160 1.00 90.06 211 ILE A CA 1
ATOM 1483 C C . ILE A 1 211 ? 18.345 -16.488 1.618 1.00 90.06 211 ILE A C 1
ATOM 1485 O O . ILE A 1 211 ? 17.437 -16.421 2.456 1.00 90.06 211 ILE A O 1
ATOM 1489 N N . PRO A 1 212 ? 19.577 -16.916 1.945 1.00 86.31 212 PRO A N 1
ATOM 1490 C CA . PRO A 1 212 ? 19.968 -17.183 3.323 1.00 86.31 212 PRO A CA 1
ATOM 1491 C C . PRO A 1 212 ? 19.881 -15.914 4.172 1.00 86.31 212 PRO A C 1
ATOM 1493 O O . PRO A 1 212 ? 20.384 -14.867 3.779 1.00 86.31 212 PRO A O 1
ATOM 1496 N N . ALA A 1 213 ? 19.280 -16.021 5.353 1.00 84.88 213 ALA A N 1
ATOM 1497 C CA . ALA A 1 213 ? 19.239 -14.959 6.346 1.00 84.88 213 ALA A CA 1
ATOM 1498 C C . ALA A 1 213 ? 19.934 -15.401 7.644 1.00 84.88 213 ALA A C 1
ATOM 1500 O O . ALA A 1 213 ? 20.072 -16.590 7.944 1.00 84.88 213 ALA A O 1
ATOM 1501 N N . SER A 1 214 ? 20.359 -14.423 8.439 1.00 76.38 214 SER A N 1
ATOM 1502 C CA . SER A 1 214 ? 20.886 -14.594 9.786 1.00 76.38 214 SER A CA 1
ATOM 1503 C C . SER A 1 214 ? 19.960 -15.477 10.632 1.00 76.38 214 SER A C 1
ATOM 1505 O O . SER A 1 214 ? 18.732 -15.488 10.462 1.00 76.38 214 SER A O 1
ATOM 1507 N N . SER A 1 215 ? 20.565 -16.222 11.561 1.00 72.19 215 SER A N 1
ATOM 1508 C CA . SER A 1 215 ? 19.860 -17.114 12.496 1.00 72.19 215 SER A CA 1
ATOM 1509 C C . SER A 1 215 ? 19.185 -18.326 11.830 1.00 72.19 215 SER A C 1
ATOM 1511 O O . SER A 1 215 ? 18.101 -18.728 12.243 1.00 72.19 215 SER A O 1
ATOM 1513 N N . ASN A 1 216 ? 19.816 -18.914 10.802 1.00 74.88 216 ASN A N 1
ATOM 1514 C CA . ASN A 1 216 ? 19.318 -20.076 10.041 1.00 74.88 216 ASN A CA 1
ATOM 1515 C C . ASN A 1 216 ? 17.937 -19.869 9.388 1.00 74.88 216 ASN A C 1
ATOM 1517 O O . ASN A 1 216 ? 17.211 -20.830 9.128 1.00 74.88 216 ASN A O 1
ATOM 1521 N N . ARG A 1 217 ? 17.562 -18.618 9.108 1.00 85.38 217 ARG A N 1
ATOM 1522 C CA . ARG A 1 217 ? 16.325 -18.299 8.389 1.00 85.38 217 ARG A CA 1
ATOM 1523 C C . ARG A 1 217 ? 16.573 -18.328 6.884 1.00 85.38 217 ARG A C 1
ATOM 1525 O O . ARG A 1 217 ? 17.694 -18.153 6.418 1.00 85.38 217 ARG A O 1
ATOM 1532 N N . THR A 1 218 ? 15.514 -18.538 6.112 1.00 88.38 218 THR A N 1
ATOM 1533 C CA . THR A 1 218 ? 15.550 -18.445 4.647 1.00 88.38 218 THR A CA 1
ATOM 1534 C C . THR A 1 218 ? 14.413 -17.554 4.183 1.00 88.38 218 THR A C 1
ATOM 1536 O O . THR A 1 218 ? 13.275 -17.720 4.620 1.00 88.38 218 THR A O 1
ATOM 1539 N N . ILE A 1 219 ? 14.721 -16.619 3.292 1.00 90.44 219 ILE A N 1
ATOM 1540 C CA . ILE A 1 219 ? 13.742 -15.753 2.643 1.00 90.44 219 ILE A CA 1
ATOM 1541 C C . ILE A 1 219 ? 13.453 -16.333 1.265 1.00 90.44 219 ILE A C 1
ATOM 1543 O O . ILE A 1 219 ? 14.372 -16.649 0.516 1.00 90.44 219 ILE A O 1
ATOM 1547 N N . THR A 1 220 ? 12.175 -16.483 0.933 1.00 93.25 220 THR A N 1
ATOM 1548 C CA . THR A 1 220 ? 11.748 -16.883 -0.411 1.00 93.25 220 THR A CA 1
ATOM 1549 C C . THR A 1 220 ? 11.289 -15.640 -1.153 1.00 93.25 220 THR A C 1
ATOM 1551 O O . THR A 1 220 ? 10.388 -14.952 -0.683 1.00 93.25 220 THR A O 1
ATOM 1554 N N . ALA A 1 221 ? 11.904 -15.354 -2.296 1.00 94.56 221 ALA A N 1
ATOM 1555 C CA . ALA A 1 221 ? 11.578 -14.199 -3.126 1.00 94.56 221 ALA A CA 1
ATOM 1556 C C . ALA A 1 221 ? 11.430 -14.626 -4.596 1.00 94.56 221 ALA A C 1
ATOM 1558 O O . ALA A 1 221 ? 12.107 -15.566 -5.010 1.00 94.56 221 ALA A O 1
ATOM 1559 N N . PRO A 1 222 ? 10.565 -13.988 -5.400 1.00 96.69 222 PRO A N 1
ATOM 1560 C CA . PRO A 1 222 ? 10.449 -14.289 -6.824 1.00 96.69 222 PRO A CA 1
ATOM 1561 C C . PRO A 1 222 ? 11.760 -13.987 -7.544 1.00 96.69 222 PRO A C 1
ATOM 1563 O O . PRO A 1 222 ? 12.393 -12.979 -7.266 1.00 96.69 222 PRO A O 1
ATOM 1566 N N . LYS A 1 223 ? 12.157 -14.817 -8.514 1.00 97.75 223 LYS A N 1
ATOM 1567 C CA . LYS A 1 223 ? 13.379 -14.573 -9.296 1.00 97.75 223 LYS A CA 1
ATOM 1568 C C . LYS A 1 223 ? 13.375 -13.191 -9.962 1.00 97.75 223 LYS A C 1
ATOM 1570 O O . LYS A 1 223 ? 14.413 -12.538 -9.986 1.00 97.75 223 LYS A O 1
ATOM 1575 N N . ILE A 1 224 ? 12.219 -12.760 -10.471 1.00 97.50 224 ILE A N 1
ATOM 1576 C CA . ILE A 1 224 ? 11.993 -11.443 -11.077 1.00 97.50 224 ILE A CA 1
ATOM 1577 C C . ILE A 1 224 ? 10.784 -10.800 -10.388 1.00 97.50 224 ILE A C 1
ATOM 1579 O O . ILE A 1 224 ? 9.712 -11.399 -10.342 1.00 97.50 224 ILE A O 1
ATOM 1583 N N . SER A 1 225 ? 10.947 -9.579 -9.877 1.00 96.50 225 SER A N 1
ATOM 1584 C CA . SER A 1 225 ? 9.902 -8.783 -9.219 1.00 96.50 225 SER A CA 1
ATOM 1585 C C . SER A 1 225 ? 9.734 -7.459 -9.951 1.00 96.50 225 SER A C 1
ATOM 1587 O O . SER A 1 225 ? 10.627 -6.617 -9.915 1.00 96.50 225 SER A O 1
ATOM 1589 N N . ALA A 1 226 ? 8.628 -7.291 -10.684 1.00 94.56 226 ALA A N 1
ATOM 1590 C CA . ALA A 1 226 ? 8.369 -6.106 -11.517 1.00 94.56 226 ALA A CA 1
ATOM 1591 C C . ALA A 1 226 ? 9.528 -5.723 -12.475 1.00 94.56 226 ALA A C 1
ATOM 1593 O O . ALA A 1 226 ? 9.651 -4.568 -12.888 1.00 94.56 226 ALA A O 1
ATOM 1594 N N . GLY A 1 227 ? 10.359 -6.706 -12.840 1.00 96.50 227 GLY A N 1
ATOM 1595 C CA . GLY A 1 227 ? 11.541 -6.575 -13.695 1.00 96.50 227 GLY A CA 1
ATOM 1596 C C . GLY A 1 227 ? 12.876 -6.405 -12.957 1.00 96.50 227 GLY A C 1
ATOM 1597 O O . GLY A 1 227 ? 13.926 -6.649 -13.550 1.00 96.50 227 GLY A O 1
ATOM 1598 N N . ALA A 1 228 ? 12.855 -6.083 -11.662 1.00 97.88 228 ALA A N 1
ATOM 1599 C CA . ALA A 1 228 ? 14.044 -6.105 -10.819 1.00 97.88 228 ALA A CA 1
ATOM 1600 C C . ALA A 1 228 ? 14.388 -7.542 -10.398 1.00 97.88 228 ALA A C 1
ATOM 1602 O O . ALA A 1 228 ? 13.505 -8.391 -10.239 1.00 97.88 228 ALA A O 1
ATOM 1603 N N . MET A 1 229 ? 15.674 -7.829 -10.205 1.00 97.88 229 MET A N 1
ATOM 1604 C CA . MET A 1 229 ? 16.159 -9.160 -9.837 1.00 97.88 229 MET A CA 1
ATOM 1605 C C . MET A 1 229 ? 17.544 -9.119 -9.181 1.00 97.88 229 MET A C 1
ATOM 1607 O O . MET A 1 229 ? 18.266 -8.122 -9.273 1.00 97.88 229 MET A O 1
ATOM 1611 N N . LEU A 1 230 ? 17.928 -10.229 -8.547 1.00 96.38 230 LEU A N 1
ATOM 1612 C CA . LEU A 1 230 ? 19.300 -10.453 -8.078 1.00 96.38 230 LEU A CA 1
ATOM 1613 C C . LEU A 1 230 ? 20.269 -10.590 -9.266 1.00 96.38 230 LEU A C 1
ATOM 1615 O O . LEU A 1 230 ? 19.876 -11.062 -10.335 1.00 96.38 230 LEU A O 1
ATOM 1619 N N . LEU A 1 231 ? 21.551 -10.271 -9.063 1.00 94.94 231 LEU A N 1
ATOM 1620 C CA . LEU A 1 231 ? 22.589 -10.355 -10.103 1.00 94.94 231 LEU A CA 1
ATOM 1621 C C . LEU A 1 231 ? 22.699 -11.751 -10.753 1.00 94.94 231 LEU A C 1
ATOM 1623 O O . LEU A 1 231 ? 22.816 -11.867 -11.975 1.00 94.94 231 LEU A O 1
ATOM 1627 N N . ASP A 1 232 ? 22.621 -12.820 -9.957 1.00 95.00 232 ASP A N 1
ATOM 1628 C CA . ASP A 1 232 ? 22.677 -14.195 -10.475 1.00 95.00 232 ASP A CA 1
ATOM 1629 C C . ASP A 1 232 ? 21.484 -14.499 -11.392 1.00 95.00 232 ASP A C 1
ATOM 1631 O O . ASP A 1 232 ? 21.630 -15.166 -12.421 1.00 95.00 232 ASP A O 1
ATOM 1635 N N . THR A 1 233 ? 20.302 -13.972 -11.058 1.00 98.00 233 THR A N 1
ATOM 1636 C CA . THR A 1 233 ? 19.127 -14.073 -11.926 1.00 98.00 233 THR A CA 1
ATOM 1637 C C . THR A 1 233 ? 19.298 -13.219 -13.181 1.00 98.00 233 THR A C 1
ATOM 1639 O O . THR A 1 233 ? 18.949 -13.692 -14.258 1.00 98.00 233 THR A O 1
ATOM 1642 N N . ALA A 1 234 ? 19.884 -12.020 -13.088 1.00 97.88 234 ALA A N 1
ATOM 1643 C CA . ALA A 1 234 ? 20.177 -11.181 -14.257 1.00 97.88 234 ALA A CA 1
ATOM 1644 C C . ALA A 1 234 ? 21.104 -11.895 -15.247 1.00 97.88 234 ALA A C 1
ATOM 1646 O O . ALA A 1 234 ? 20.864 -11.887 -16.456 1.00 97.88 234 ALA A O 1
ATOM 1647 N N . THR A 1 235 ? 22.105 -12.607 -14.728 1.00 96.38 235 THR A N 1
ATOM 1648 C CA . THR A 1 235 ? 23.004 -13.442 -15.533 1.00 96.38 235 THR A CA 1
ATOM 1649 C C . THR A 1 235 ? 22.249 -14.591 -16.214 1.00 96.38 235 THR A C 1
ATOM 1651 O O . THR A 1 235 ? 22.420 -14.809 -17.414 1.00 96.38 235 THR A O 1
ATOM 1654 N N . GLN A 1 236 ? 21.367 -15.297 -15.493 1.00 98.06 236 GLN A N 1
ATOM 1655 C CA . GLN A 1 236 ? 20.515 -16.355 -16.066 1.00 98.06 236 GLN A CA 1
ATOM 1656 C C . GLN A 1 236 ? 19.558 -15.810 -17.136 1.00 98.06 236 GLN A C 1
ATOM 1658 O O . GLN A 1 236 ? 19.387 -16.422 -18.190 1.00 98.06 236 GLN A O 1
ATOM 1663 N N . TRP A 1 237 ? 18.947 -14.654 -16.882 1.00 98.56 237 TRP A N 1
ATOM 1664 C CA . TRP A 1 237 ? 18.014 -14.003 -17.794 1.00 98.56 237 TRP A CA 1
ATOM 1665 C C . TRP A 1 237 ? 18.707 -13.580 -19.096 1.00 98.56 237 TRP A C 1
ATOM 1667 O O . TRP A 1 237 ? 18.194 -13.867 -20.175 1.00 98.56 237 TRP A O 1
ATOM 1677 N N . LEU A 1 238 ? 19.919 -13.017 -19.026 1.00 98.44 238 LEU A N 1
ATOM 1678 C CA . LEU A 1 238 ? 20.727 -12.697 -20.212 1.00 98.44 238 LEU A CA 1
ATOM 1679 C C . LEU A 1 238 ? 21.147 -13.938 -21.005 1.00 98.44 238 LEU A C 1
ATOM 1681 O O . LEU A 1 238 ? 21.128 -13.926 -22.237 1.00 98.44 238 LEU A O 1
ATOM 1685 N N . GLN A 1 239 ? 21.504 -15.031 -20.326 1.00 98.44 239 GLN A N 1
ATOM 1686 C CA . GLN A 1 239 ? 21.782 -16.303 -20.998 1.00 98.44 239 GLN A CA 1
ATOM 1687 C C . GLN A 1 239 ? 20.543 -16.810 -21.746 1.00 98.44 239 GLN A C 1
ATOM 1689 O O . GLN A 1 239 ? 20.643 -17.196 -22.910 1.00 98.44 239 GLN A O 1
ATOM 1694 N N . ALA A 1 240 ? 19.367 -16.757 -21.117 1.00 98.56 240 ALA A N 1
ATOM 1695 C CA . ALA A 1 240 ? 18.107 -17.142 -21.744 1.00 98.56 240 ALA A CA 1
ATOM 1696 C C . ALA A 1 240 ? 17.748 -16.236 -22.939 1.00 98.56 240 ALA A C 1
ATOM 1698 O O . ALA A 1 240 ? 17.396 -16.737 -24.009 1.00 98.56 240 ALA A O 1
ATOM 1699 N N . MET A 1 241 ? 17.930 -14.920 -22.799 1.00 98.50 241 MET A N 1
ATOM 1700 C CA . MET A 1 241 ? 17.766 -13.932 -23.869 1.00 98.50 241 MET A CA 1
ATOM 1701 C C . MET A 1 241 ? 18.652 -14.260 -25.080 1.00 98.50 241 MET A C 1
ATOM 1703 O O . MET A 1 241 ? 18.161 -14.327 -26.210 1.00 98.50 241 MET A O 1
ATOM 1707 N N . ASN A 1 242 ? 19.934 -14.556 -24.857 1.00 98.56 242 ASN A N 1
ATOM 1708 C CA . ASN A 1 242 ? 20.867 -14.929 -25.921 1.00 98.56 242 ASN A CA 1
ATOM 1709 C C . ASN A 1 242 ? 20.535 -16.277 -26.569 1.00 98.56 242 ASN A C 1
ATOM 1711 O O . ASN A 1 242 ? 20.606 -16.402 -27.794 1.00 98.56 242 ASN A O 1
ATOM 1715 N N . ASN A 1 243 ? 20.122 -17.268 -25.774 1.00 98.50 243 ASN A N 1
ATOM 1716 C CA . ASN A 1 243 ? 19.679 -18.568 -26.279 1.00 98.50 243 ASN A CA 1
ATOM 1717 C C . ASN A 1 243 ? 18.431 -18.438 -27.162 1.00 98.50 243 ASN A C 1
ATOM 1719 O O . ASN A 1 243 ? 18.317 -19.133 -28.170 1.00 98.50 243 ASN A O 1
ATOM 1723 N N . SER A 1 244 ? 17.531 -17.508 -26.827 1.00 97.94 244 SER A N 1
ATOM 1724 C CA . SER A 1 244 ? 16.336 -17.204 -27.624 1.00 97.94 244 SER A CA 1
ATOM 1725 C C . SER A 1 244 ? 16.624 -16.433 -28.917 1.00 97.94 244 SER A C 1
ATOM 1727 O O . SER A 1 244 ? 15.722 -16.261 -29.733 1.00 97.94 244 SER A O 1
ATOM 1729 N N . ARG A 1 245 ? 17.869 -15.971 -29.118 1.00 97.50 245 ARG A N 1
ATOM 1730 C CA . ARG A 1 245 ? 18.263 -15.093 -30.230 1.00 97.50 245 ARG A CA 1
ATOM 1731 C C . ARG A 1 245 ? 17.400 -13.827 -30.297 1.00 97.50 245 ARG A C 1
ATOM 1733 O O . ARG A 1 245 ? 16.936 -13.460 -31.377 1.00 97.50 245 ARG A O 1
ATOM 1740 N N . TYR A 1 246 ? 17.154 -13.169 -29.161 1.00 97.94 246 TYR A N 1
ATOM 1741 C CA . TYR A 1 246 ? 16.309 -11.971 -29.115 1.00 97.94 246 TYR A CA 1
ATOM 1742 C C . TYR A 1 246 ? 16.787 -10.902 -30.116 1.00 97.94 246 TYR A C 1
ATOM 1744 O O . TYR A 1 246 ? 17.967 -10.539 -30.148 1.00 97.94 246 TYR A O 1
ATOM 1752 N N . LEU A 1 247 ? 15.864 -10.437 -30.969 1.00 97.50 247 LEU A N 1
ATOM 1753 C CA . LEU A 1 247 ? 16.116 -9.550 -32.120 1.00 97.50 247 LEU A CA 1
ATOM 1754 C C . LEU A 1 247 ? 17.206 -10.075 -33.079 1.00 97.50 247 LEU A C 1
ATOM 1756 O O . LEU A 1 247 ? 17.943 -9.307 -33.691 1.00 97.50 247 LEU A O 1
ATOM 1760 N N . GLY A 1 248 ? 17.328 -11.398 -33.210 1.00 96.69 248 GLY A N 1
ATOM 1761 C CA . GLY A 1 248 ? 18.306 -12.062 -34.073 1.00 96.69 248 GLY A CA 1
ATOM 1762 C C . GLY A 1 248 ? 19.736 -12.101 -33.521 1.00 96.69 248 GLY A C 1
ATOM 1763 O O . GLY A 1 248 ? 20.631 -12.573 -34.219 1.00 96.69 248 GLY A O 1
ATOM 1764 N N . SER A 1 249 ? 19.972 -11.639 -32.288 1.00 96.69 249 SER A N 1
ATOM 1765 C CA . SER A 1 249 ? 21.306 -11.562 -31.680 1.00 96.69 249 SER A CA 1
ATOM 1766 C C . SER A 1 249 ? 21.463 -12.502 -30.483 1.00 96.69 249 SER A C 1
ATOM 1768 O O . SER A 1 249 ? 20.517 -12.764 -29.747 1.00 96.69 249 SER A O 1
ATOM 1770 N N . SER A 1 250 ? 22.686 -12.992 -30.279 1.00 96.88 250 SER A N 1
ATOM 1771 C CA . SER A 1 250 ? 23.123 -13.708 -29.069 1.00 96.88 250 SER A CA 1
ATOM 1772 C C . SER A 1 250 ? 24.274 -12.990 -28.355 1.00 96.88 250 SER A C 1
ATOM 1774 O O . SER A 1 250 ? 25.053 -13.632 -27.657 1.00 96.88 250 SER A O 1
ATOM 1776 N N . ALA A 1 251 ? 24.442 -11.693 -28.615 1.00 97.12 251 ALA A N 1
ATOM 1777 C CA . ALA A 1 251 ? 25.531 -10.874 -28.086 1.00 97.12 251 ALA A CA 1
ATOM 1778 C C . ALA A 1 251 ? 25.071 -9.914 -26.974 1.00 97.12 251 ALA A C 1
ATOM 1780 O O . ALA A 1 251 ? 25.782 -8.961 -26.663 1.00 97.12 251 ALA A O 1
ATOM 1781 N N . TRP A 1 252 ? 23.875 -10.122 -26.412 1.00 98.31 252 TRP A N 1
ATOM 1782 C CA . TRP A 1 252 ? 23.353 -9.292 -25.330 1.00 98.31 252 TRP A CA 1
ATOM 1783 C C . TRP A 1 252 ? 24.151 -9.525 -24.053 1.00 98.31 252 TRP A C 1
ATOM 1785 O O . TRP A 1 252 ? 24.389 -10.665 -23.653 1.00 98.31 252 TRP A O 1
ATOM 1795 N N . GLN A 1 253 ? 24.536 -8.445 -23.390 1.00 98.00 253 GLN A N 1
ATOM 1796 C CA . GLN A 1 253 ? 25.308 -8.485 -22.156 1.00 98.00 253 GLN A CA 1
ATOM 1797 C C . GLN A 1 253 ? 24.874 -7.377 -21.196 1.00 98.00 253 GLN A C 1
ATOM 1799 O O . GLN A 1 253 ? 24.218 -6.409 -21.593 1.00 98.00 253 GLN A O 1
ATOM 1804 N N . LEU A 1 254 ? 25.251 -7.525 -19.922 1.00 96.88 254 LEU A N 1
ATOM 1805 C CA . LEU A 1 254 ? 25.228 -6.398 -18.996 1.00 96.88 254 LEU A CA 1
ATOM 1806 C C . LEU A 1 254 ? 26.242 -5.344 -19.463 1.00 96.88 254 LEU A C 1
ATOM 1808 O O . LEU A 1 254 ? 27.266 -5.697 -20.058 1.00 96.88 254 LEU A O 1
ATOM 1812 N N . PRO A 1 255 ? 26.005 -4.060 -19.162 1.00 96.38 255 PRO A N 1
ATOM 1813 C CA . PRO A 1 255 ? 27.036 -3.038 -19.261 1.00 96.38 255 PRO A CA 1
ATOM 1814 C C . PRO A 1 255 ? 28.286 -3.491 -18.508 1.00 96.38 255 PRO A C 1
ATOM 1816 O O . PRO A 1 255 ? 28.188 -3.925 -17.361 1.00 96.38 255 PRO A O 1
ATOM 1819 N N . ALA A 1 256 ? 29.456 -3.412 -19.145 1.00 92.38 256 ALA A N 1
ATOM 1820 C CA . ALA A 1 256 ? 30.693 -3.892 -18.532 1.00 92.38 256 ALA A CA 1
ATOM 1821 C C . ALA A 1 256 ? 30.980 -3.154 -17.215 1.00 92.38 256 ALA A C 1
ATOM 1823 O O . ALA A 1 256 ? 31.324 -3.784 -16.221 1.00 92.38 256 ALA A O 1
ATOM 1824 N N . THR A 1 257 ? 30.756 -1.840 -17.200 1.00 92.38 257 THR A N 1
ATOM 1825 C CA . THR A 1 257 ? 30.959 -0.956 -16.048 1.00 92.38 257 THR A CA 1
ATOM 1826 C C . THR A 1 257 ? 29.794 0.024 -15.922 1.00 92.38 257 THR A C 1
ATOM 1828 O O . THR A 1 257 ? 29.036 0.248 -16.871 1.00 92.38 257 THR A O 1
ATOM 1831 N N . SER A 1 258 ? 29.669 0.651 -14.758 1.00 91.81 258 SER A N 1
ATOM 1832 C CA . SER A 1 258 ? 28.726 1.743 -14.498 1.00 91.81 258 SER A CA 1
ATOM 1833 C C . SER A 1 258 ? 28.988 2.987 -15.362 1.00 91.81 258 SER A C 1
ATOM 1835 O O . SER A 1 258 ? 28.059 3.754 -15.610 1.00 91.81 258 SER A O 1
ATOM 1837 N N . ILE A 1 259 ? 30.206 3.156 -15.895 1.00 92.88 259 ILE A N 1
ATOM 1838 C CA . ILE A 1 259 ? 30.549 4.230 -16.846 1.00 92.88 259 ILE A CA 1
ATOM 1839 C C . ILE A 1 259 ? 29.756 4.071 -18.148 1.00 92.88 259 ILE A C 1
ATOM 1841 O O . ILE A 1 259 ? 29.240 5.049 -18.667 1.00 92.88 259 ILE A O 1
ATOM 1845 N N . VAL A 1 260 ? 29.546 2.841 -18.628 1.00 95.88 260 VAL A N 1
ATOM 1846 C CA . VAL A 1 260 ? 28.754 2.604 -19.849 1.00 95.88 260 VAL A CA 1
ATOM 1847 C C . VAL A 1 260 ? 27.295 3.056 -19.673 1.00 95.88 260 VAL A C 1
ATOM 1849 O O . VAL A 1 260 ? 26.676 3.562 -20.605 1.00 95.88 260 VAL A O 1
ATOM 1852 N N . LEU A 1 261 ? 26.740 2.901 -18.467 1.00 97.00 261 LEU A N 1
ATOM 1853 C CA . LEU A 1 261 ? 25.407 3.413 -18.130 1.00 97.00 261 LEU A CA 1
ATOM 1854 C C . LEU A 1 261 ? 25.403 4.940 -17.957 1.00 97.00 261 LEU A C 1
ATOM 1856 O O . LEU A 1 261 ? 24.422 5.584 -18.320 1.00 97.00 261 LEU A O 1
ATOM 1860 N N . GLN A 1 262 ? 26.493 5.517 -17.444 1.00 96.31 262 GLN A N 1
ATOM 1861 C CA . GLN A 1 262 ? 26.675 6.967 -17.348 1.00 96.31 262 GLN A CA 1
ATOM 1862 C C . GLN A 1 262 ? 26.754 7.641 -18.724 1.00 96.31 262 GLN A C 1
ATOM 1864 O O . GLN A 1 262 ? 26.169 8.712 -18.906 1.00 96.31 262 GLN A O 1
ATOM 1869 N N . ASP A 1 263 ? 27.439 7.020 -19.684 1.00 96.69 263 ASP A N 1
ATOM 1870 C CA . ASP A 1 263 ? 27.499 7.506 -21.062 1.00 96.69 263 ASP A CA 1
ATOM 1871 C C . ASP A 1 263 ? 26.090 7.522 -21.666 1.00 96.69 263 ASP A C 1
ATOM 1873 O O . ASP A 1 263 ? 25.620 8.577 -22.085 1.00 96.69 263 ASP A O 1
ATOM 1877 N N . LEU A 1 264 ? 25.345 6.409 -21.559 1.00 97.75 264 LEU A N 1
ATOM 1878 C CA . LEU A 1 264 ? 23.950 6.350 -22.012 1.00 97.75 264 LEU A CA 1
ATOM 1879 C C . LEU A 1 264 ? 23.075 7.417 -21.336 1.00 97.75 264 LEU A C 1
ATOM 1881 O O . LEU A 1 264 ? 22.267 8.068 -21.994 1.00 97.75 264 LEU A O 1
ATOM 1885 N N . PHE A 1 265 ? 23.208 7.601 -20.023 1.00 96.75 265 PHE A N 1
ATOM 1886 C CA . PHE A 1 265 ? 22.471 8.625 -19.283 1.00 96.75 265 PHE A CA 1
ATOM 1887 C C . PHE A 1 265 ? 22.730 10.029 -19.848 1.00 96.75 265 PHE A C 1
ATOM 1889 O O . PHE A 1 265 ? 21.791 10.797 -20.074 1.00 96.75 265 PHE A O 1
ATOM 1896 N N . THR A 1 266 ? 23.996 10.336 -20.132 1.00 96.25 266 THR A N 1
ATOM 1897 C CA . THR A 1 266 ? 24.421 11.610 -20.725 1.00 96.25 266 THR A CA 1
ATOM 1898 C C . THR A 1 266 ? 23.890 11.761 -22.150 1.00 96.25 266 THR A C 1
ATOM 1900 O O . THR A 1 266 ? 23.350 12.810 -22.501 1.00 96.25 266 THR A O 1
ATOM 1903 N N . ASP A 1 267 ? 23.960 10.702 -22.952 1.00 96.50 267 ASP A N 1
ATOM 1904 C CA . ASP A 1 267 ? 23.530 10.686 -24.352 1.00 96.50 267 ASP A CA 1
ATOM 1905 C C . ASP A 1 267 ? 21.998 10.737 -24.513 1.00 96.50 267 ASP A C 1
ATOM 1907 O O . ASP A 1 267 ? 21.484 11.186 -25.543 1.00 96.50 267 ASP A O 1
ATOM 1911 N N . LEU A 1 268 ? 21.245 10.375 -23.470 1.00 96.00 268 LEU A N 1
ATOM 1912 C CA . LEU A 1 268 ? 19.800 10.619 -23.356 1.00 96.00 268 LEU A CA 1
ATOM 1913 C C . LEU A 1 268 ? 19.453 12.049 -22.910 1.00 96.00 268 LEU A C 1
ATOM 1915 O O . LEU A 1 268 ? 18.273 12.405 -22.813 1.00 96.00 268 LEU A O 1
ATOM 1919 N N . GLY A 1 269 ? 20.466 12.873 -22.627 1.00 94.94 269 GLY A N 1
ATOM 1920 C CA . GLY A 1 269 ? 20.300 14.227 -22.115 1.00 94.94 269 GLY A CA 1
ATOM 1921 C C . GLY A 1 269 ? 19.624 14.249 -20.748 1.00 94.94 269 GLY A C 1
ATOM 1922 O O . GLY A 1 269 ? 18.784 15.115 -20.508 1.00 94.94 269 GLY A O 1
ATOM 1923 N N . LEU A 1 270 ? 19.900 13.257 -19.896 1.00 94.56 270 LEU A N 1
ATOM 1924 C CA . LEU A 1 270 ? 19.440 13.235 -18.509 1.00 94.56 270 LEU A CA 1
ATOM 1925 C C . LEU A 1 270 ? 20.413 14.009 -17.613 1.00 94.56 270 LEU A C 1
ATOM 1927 O O . LEU A 1 270 ? 21.605 14.122 -17.896 1.00 94.56 270 LEU A O 1
ATOM 1931 N N . GLU A 1 271 ? 19.896 14.522 -16.501 1.00 93.12 271 GLU A N 1
ATOM 1932 C CA . GLU A 1 271 ? 20.678 15.221 -15.480 1.00 93.12 271 GLU A CA 1
ATOM 1933 C C . GLU A 1 271 ? 20.422 14.652 -14.079 1.00 93.12 271 GLU A C 1
ATOM 1935 O O . GLU A 1 271 ? 19.420 13.980 -13.823 1.00 93.12 271 GLU A O 1
ATOM 1940 N N . SER A 1 272 ? 21.340 14.905 -13.143 1.00 90.19 272 SER A N 1
ATOM 1941 C CA . SER A 1 272 ? 21.188 14.426 -11.767 1.00 90.19 272 SER A CA 1
ATOM 1942 C C . SER A 1 272 ? 19.892 14.945 -11.141 1.00 90.19 272 SER A C 1
ATOM 1944 O O . SER A 1 272 ? 19.703 16.144 -10.929 1.00 90.19 272 SER A O 1
ATOM 1946 N N . GLY A 1 273 ? 19.001 14.014 -10.811 1.00 89.75 273 GLY A N 1
ATOM 1947 C CA . GLY A 1 273 ? 17.694 14.320 -10.258 1.00 89.75 273 GLY A CA 1
ATOM 1948 C C . GLY A 1 273 ? 16.694 14.840 -11.287 1.00 89.75 273 GLY A C 1
ATOM 1949 O O . GLY A 1 273 ? 15.863 15.680 -10.941 1.00 89.75 273 GLY A O 1
ATOM 1950 N N . ASP A 1 274 ? 16.765 14.352 -12.526 1.00 93.44 274 ASP A N 1
ATOM 1951 C CA . ASP A 1 274 ? 15.814 14.665 -13.590 1.00 93.44 274 ASP A CA 1
ATOM 1952 C C . ASP A 1 274 ? 14.374 14.292 -13.195 1.00 93.44 274 ASP A C 1
ATOM 1954 O O . ASP A 1 274 ? 14.062 13.164 -12.804 1.00 93.44 274 ASP A O 1
ATOM 1958 N N . SER A 1 275 ? 13.467 15.260 -13.312 1.00 91.44 275 SER A N 1
ATOM 1959 C CA . SER A 1 275 ? 12.058 15.089 -12.946 1.00 91.44 275 SER A CA 1
ATOM 1960 C C . SER A 1 275 ? 11.277 14.133 -13.858 1.00 91.44 275 SER A C 1
ATOM 1962 O O . SER A 1 275 ? 10.249 13.610 -13.429 1.00 91.44 275 SER A O 1
ATOM 1964 N N . ARG A 1 276 ? 11.762 13.847 -15.078 1.00 93.00 276 ARG A N 1
ATOM 1965 C CA . ARG A 1 276 ? 11.143 12.871 -15.999 1.00 93.00 276 ARG A CA 1
ATOM 1966 C C . ARG A 1 276 ? 11.115 11.456 -15.424 1.00 93.00 276 ARG A C 1
ATOM 1968 O O . ARG A 1 276 ? 10.317 10.635 -15.864 1.00 93.00 276 ARG A O 1
ATOM 1975 N N . LEU A 1 277 ? 11.975 11.181 -14.446 1.00 93.00 277 LEU A N 1
ATOM 1976 C CA . LEU A 1 277 ? 12.116 9.882 -13.797 1.00 93.00 277 LEU A CA 1
ATOM 1977 C C . LEU A 1 277 ? 11.315 9.781 -12.490 1.00 93.00 277 LEU A C 1
ATOM 1979 O O . LEU A 1 277 ? 11.485 8.839 -11.732 1.00 93.00 277 LEU A O 1
ATOM 1983 N N . MET A 1 278 ? 10.397 10.706 -12.218 1.00 93.25 278 MET A N 1
ATOM 1984 C CA . MET A 1 278 ? 9.575 10.648 -11.009 1.00 93.25 278 MET A CA 1
ATOM 1985 C C . MET A 1 278 ? 8.326 9.788 -11.190 1.00 93.25 278 MET A C 1
ATOM 1987 O O . MET A 1 278 ? 7.534 9.989 -12.111 1.00 93.25 278 MET A O 1
ATOM 1991 N N . SER A 1 279 ? 8.106 8.879 -10.241 1.00 93.00 279 SER A N 1
ATOM 1992 C CA . SER A 1 279 ? 6.825 8.201 -10.074 1.00 93.00 279 SER A CA 1
ATOM 1993 C C . SER A 1 279 ? 5.762 9.190 -9.601 1.00 93.00 279 SER A C 1
ATOM 1995 O O . SER A 1 279 ? 6.020 10.046 -8.749 1.00 93.00 279 SER A O 1
ATOM 1997 N N . THR A 1 280 ? 4.551 9.060 -10.135 1.00 91.12 280 THR A N 1
ATOM 1998 C CA . THR A 1 280 ? 3.386 9.850 -9.722 1.00 91.12 280 THR A CA 1
ATOM 1999 C C . THR A 1 280 ? 2.238 8.922 -9.346 1.00 91.12 280 THR A C 1
ATOM 2001 O O . THR A 1 280 ? 2.164 7.793 -9.828 1.00 91.12 280 THR A O 1
ATOM 2004 N N . GLY A 1 281 ? 1.350 9.383 -8.467 1.00 89.25 281 GLY A N 1
ATOM 2005 C CA . GLY A 1 281 ? 0.204 8.601 -8.000 1.00 89.25 281 GLY A CA 1
ATOM 2006 C C . GLY A 1 281 ? 0.218 8.380 -6.493 1.00 89.25 281 GLY A C 1
ATOM 2007 O O . GLY A 1 281 ? 0.823 9.155 -5.752 1.00 89.25 281 GLY A O 1
ATOM 2008 N N . THR A 1 282 ? -0.486 7.348 -6.032 1.00 85.81 282 THR A N 1
ATOM 2009 C CA . THR A 1 282 ? -0.638 7.046 -4.603 1.00 85.81 282 THR A CA 1
ATOM 2010 C C . THR A 1 282 ? -0.092 5.664 -4.256 1.00 85.81 282 THR A C 1
ATOM 2012 O O . THR A 1 282 ? -0.197 4.730 -5.045 1.00 85.81 282 THR A O 1
ATOM 2015 N N . SER A 1 283 ? 0.499 5.546 -3.067 1.00 85.06 283 SER A N 1
ATOM 2016 C CA . SER A 1 283 ? 0.896 4.280 -2.444 1.00 85.06 283 SER A CA 1
ATOM 2017 C C . SER A 1 283 ? 0.380 4.296 -1.011 1.00 85.06 283 SER A C 1
ATOM 2019 O O . SER A 1 283 ? 0.954 4.958 -0.141 1.00 85.06 283 SER A O 1
ATOM 2021 N N . GLY A 1 284 ? -0.748 3.624 -0.775 1.00 86.06 284 GLY A N 1
ATOM 2022 C CA . GLY A 1 284 ? -1.520 3.814 0.453 1.00 86.06 284 GLY A CA 1
ATOM 2023 C C . GLY A 1 284 ? -1.899 5.297 0.626 1.00 86.06 284 GLY A C 1
ATOM 2024 O O . GLY A 1 284 ? -2.358 5.913 -0.337 1.00 86.06 284 GLY A O 1
ATOM 2025 N N . PRO A 1 285 ? -1.679 5.907 1.805 1.00 84.00 285 PRO A N 1
ATOM 2026 C CA . PRO A 1 285 ? -1.988 7.321 2.032 1.00 84.00 285 PRO A CA 1
ATOM 2027 C C . PRO A 1 285 ? -0.937 8.291 1.456 1.00 84.00 285 PRO A C 1
ATOM 2029 O O . PRO A 1 285 ? -1.127 9.506 1.517 1.00 84.00 285 PRO A O 1
ATOM 2032 N N . PHE A 1 286 ? 0.185 7.795 0.922 1.00 89.56 286 PHE A N 1
ATOM 2033 C CA . PHE A 1 286 ? 1.265 8.643 0.419 1.00 89.56 286 PHE A CA 1
ATOM 2034 C C . PHE A 1 286 ? 1.026 9.038 -1.032 1.00 89.56 286 PHE A C 1
ATOM 2036 O O . PHE A 1 286 ? 0.658 8.209 -1.862 1.00 89.56 286 PHE A O 1
ATOM 2043 N N . GLN A 1 287 ? 1.315 10.297 -1.350 1.00 90.00 287 GLN A N 1
ATOM 2044 C CA . GLN A 1 287 ? 1.323 10.809 -2.717 1.00 90.00 287 GLN A CA 1
ATOM 2045 C C . GLN A 1 287 ? 2.757 10.869 -3.235 1.00 90.00 287 GLN A C 1
ATOM 2047 O O . GLN A 1 287 ? 3.647 11.363 -2.542 1.00 90.00 287 GLN A O 1
ATOM 2052 N N . ASN A 1 288 ? 2.964 10.411 -4.468 1.00 91.19 288 ASN A N 1
ATOM 2053 C CA . ASN A 1 288 ? 4.240 10.455 -5.180 1.00 91.19 288 ASN A CA 1
ATOM 2054 C C . ASN A 1 288 ? 5.394 9.844 -4.360 1.00 91.19 288 ASN A C 1
ATOM 2056 O O . ASN A 1 288 ? 6.504 10.383 -4.335 1.00 91.19 288 ASN A O 1
ATOM 2060 N N . LEU A 1 289 ? 5.130 8.734 -3.661 1.00 94.44 289 LEU A N 1
ATOM 2061 C CA . LEU A 1 289 ? 6.170 7.950 -2.996 1.00 94.44 289 LEU A CA 1
ATOM 2062 C C . LEU A 1 289 ? 7.067 7.323 -4.070 1.00 94.44 289 LEU A C 1
ATOM 2064 O O . LEU A 1 289 ? 6.578 6.646 -4.975 1.00 94.44 289 LEU A O 1
ATOM 2068 N N . GLN A 1 290 ? 8.370 7.583 -3.996 1.00 95.88 290 GLN A N 1
ATOM 2069 C CA . GLN A 1 290 ? 9.305 7.168 -5.033 1.00 95.88 290 GLN A CA 1
ATOM 2070 C C . GLN A 1 290 ? 9.792 5.735 -4.785 1.00 95.88 290 GLN A C 1
ATOM 2072 O O . GLN A 1 290 ? 10.149 5.408 -3.651 1.00 95.88 290 GLN A O 1
ATOM 2077 N N . PRO A 1 291 ? 9.857 4.878 -5.820 1.00 94.88 291 PRO A N 1
ATOM 2078 C CA . PRO A 1 291 ? 10.421 3.535 -5.723 1.00 94.88 291 PRO A CA 1
ATOM 2079 C C . PRO A 1 291 ? 11.956 3.605 -5.727 1.00 94.88 291 PRO A C 1
ATOM 2081 O O . PRO A 1 291 ? 12.614 3.176 -6.668 1.00 94.88 291 PRO A O 1
ATOM 2084 N N . PHE A 1 292 ? 12.532 4.228 -4.698 1.00 95.50 292 PHE A N 1
ATOM 2085 C CA . PHE A 1 292 ? 13.974 4.418 -4.567 1.00 95.50 292 PHE A CA 1
ATOM 2086 C C . PHE A 1 292 ? 14.390 4.535 -3.094 1.00 95.50 292 PHE A C 1
ATOM 2088 O O . PHE A 1 292 ? 13.610 4.261 -2.178 1.00 95.50 292 PHE A O 1
ATOM 2095 N N . TYR A 1 293 ? 15.640 4.930 -2.863 1.00 95.94 293 TYR A N 1
ATOM 2096 C CA . TYR A 1 293 ? 16.220 5.093 -1.541 1.00 95.94 293 TYR A CA 1
ATOM 2097 C C . TYR A 1 293 ? 15.772 6.378 -0.847 1.00 95.94 293 TYR A C 1
ATOM 2099 O O . TYR A 1 293 ? 15.691 7.451 -1.452 1.00 95.94 293 TYR A O 1
ATOM 2107 N N . TYR A 1 294 ? 15.552 6.246 0.458 1.00 96.94 294 TYR A N 1
ATOM 2108 C CA . TYR A 1 294 ? 15.253 7.320 1.390 1.00 96.94 294 TYR A CA 1
ATOM 2109 C C . TYR A 1 294 ? 16.290 7.351 2.509 1.00 96.94 294 TYR A C 1
ATOM 2111 O O . TYR A 1 294 ? 16.728 6.298 2.981 1.00 96.94 294 TYR A O 1
ATOM 2119 N N . TRP A 1 295 ? 16.663 8.551 2.950 1.00 95.56 295 TRP A N 1
ATOM 2120 C CA . TRP A 1 295 ? 17.535 8.726 4.108 1.00 95.56 295 TRP A CA 1
ATOM 2121 C C . TRP A 1 295 ? 16.833 8.335 5.410 1.00 95.56 295 TRP A C 1
ATOM 2123 O O . TRP A 1 295 ? 15.689 8.717 5.656 1.00 95.56 295 TRP A O 1
ATOM 2133 N N . GLY A 1 296 ? 17.556 7.611 6.260 1.00 92.69 296 GLY A N 1
ATOM 2134 C CA . GLY A 1 296 ? 17.194 7.333 7.644 1.00 92.69 296 GLY A CA 1
ATOM 2135 C C . GLY A 1 296 ? 18.299 7.778 8.597 1.00 92.69 296 GLY A C 1
ATOM 2136 O O . GLY A 1 296 ? 19.264 8.438 8.203 1.00 92.69 296 GLY A O 1
ATOM 2137 N N . CYS A 1 297 ? 18.177 7.420 9.870 1.00 89.31 297 CYS A N 1
ATOM 2138 C CA . CYS A 1 297 ? 19.231 7.651 10.852 1.00 89.31 297 CYS A CA 1
ATOM 2139 C C . CYS A 1 297 ? 19.293 6.591 11.944 1.00 89.31 297 CYS A C 1
ATOM 2141 O O . CYS A 1 297 ? 18.467 5.683 11.977 1.00 89.31 297 CYS A O 1
ATOM 2143 N N . GLN A 1 298 ? 20.302 6.675 12.814 1.00 86.31 298 GLN A N 1
ATOM 2144 C CA . GLN A 1 298 ? 20.466 5.696 13.876 1.00 86.31 298 GLN A CA 1
ATOM 2145 C C . GLN A 1 298 ? 19.561 6.028 15.061 1.00 86.31 298 GLN A C 1
ATOM 2147 O O . GLN A 1 298 ? 19.568 7.143 15.588 1.00 86.31 298 GLN A O 1
ATOM 2152 N N . ARG A 1 299 ? 18.820 5.014 15.494 1.00 81.38 299 ARG A N 1
ATOM 2153 C CA . ARG A 1 299 ? 18.026 5.019 16.718 1.00 81.38 299 ARG A CA 1
ATOM 2154 C C . ARG A 1 299 ? 18.869 4.647 17.933 1.00 81.38 299 ARG A C 1
ATOM 2156 O O . ARG A 1 299 ? 19.804 3.847 17.813 1.00 81.38 299 ARG A O 1
ATOM 2163 N N . ASP A 1 300 ? 18.463 5.110 19.111 1.00 71.69 300 ASP A N 1
ATOM 2164 C CA . ASP A 1 300 ? 18.930 4.505 20.350 1.00 71.69 300 ASP A CA 1
ATOM 2165 C C . ASP A 1 300 ? 18.465 3.040 20.461 1.00 71.69 300 ASP A C 1
ATOM 2167 O O . ASP A 1 300 ? 17.504 2.572 19.834 1.00 71.69 300 ASP A O 1
ATOM 2171 N N . GLN A 1 301 ? 19.199 2.266 21.253 1.00 68.31 301 GLN A N 1
ATOM 2172 C CA . GLN A 1 301 ? 18.903 0.847 21.453 1.00 68.31 301 GLN A CA 1
ATOM 2173 C C . GLN A 1 301 ? 17.804 0.615 22.507 1.00 68.31 301 GLN A C 1
ATOM 2175 O O . GLN A 1 301 ? 17.512 -0.534 22.823 1.00 68.31 301 GLN A O 1
ATOM 2180 N N . SER A 1 302 ? 17.182 1.678 23.040 1.00 58.66 302 SER A N 1
ATOM 2181 C CA . SER A 1 302 ? 16.218 1.605 24.148 1.00 58.66 302 SER A CA 1
ATOM 2182 C C . SER A 1 302 ? 14.839 1.047 23.745 1.00 58.66 302 SER A C 1
ATOM 2184 O O . SER A 1 302 ? 14.117 0.552 24.608 1.00 58.66 302 SER A O 1
ATOM 2186 N N . GLY A 1 303 ? 14.515 0.996 22.440 1.00 52.66 303 GLY A N 1
ATOM 2187 C CA . GLY A 1 303 ? 13.674 -0.084 21.898 1.00 52.66 303 GLY A CA 1
ATOM 2188 C C . GLY A 1 303 ? 12.276 0.230 21.343 1.00 52.66 303 GLY A C 1
ATOM 2189 O O . GLY A 1 303 ? 11.515 -0.717 21.169 1.00 52.66 303 GLY A O 1
ATOM 2190 N N . ASN A 1 304 ? 11.907 1.466 20.985 1.00 57.38 304 ASN A N 1
ATOM 2191 C CA . ASN A 1 304 ? 10.653 1.721 20.240 1.00 57.38 304 ASN A CA 1
ATOM 2192 C C . ASN A 1 304 ? 10.915 2.352 18.852 1.00 57.38 304 ASN A C 1
ATOM 2194 O O . ASN A 1 304 ? 11.861 3.103 18.676 1.00 57.38 304 ASN A O 1
ATOM 2198 N N . SER A 1 305 ? 10.114 2.058 17.816 1.00 55.62 305 SER A N 1
ATOM 2199 C CA . SER A 1 305 ? 10.254 2.672 16.466 1.00 55.62 305 SER A CA 1
ATOM 2200 C C . SER A 1 305 ? 9.971 4.182 16.442 1.00 55.62 305 SER A C 1
ATOM 2202 O O . SER A 1 305 ? 10.281 4.865 15.467 1.00 55.62 305 SER A O 1
ATOM 2204 N N . GLN A 1 306 ? 9.436 4.696 17.547 1.00 61.47 306 GLN A N 1
ATOM 2205 C CA . GLN A 1 306 ? 9.088 6.090 17.791 1.00 61.47 306 GLN A CA 1
ATOM 2206 C C . GLN A 1 306 ? 10.171 6.831 18.595 1.00 61.47 306 GLN A C 1
ATOM 2208 O O . GLN A 1 306 ? 9.888 7.871 19.165 1.00 61.47 306 GLN A O 1
ATOM 2213 N N . SER A 1 307 ? 11.389 6.298 18.711 1.00 63.34 307 SER A N 1
ATOM 2214 C CA . SER A 1 307 ? 12.457 6.957 19.475 1.00 63.34 307 SER A CA 1
ATOM 2215 C C . SER A 1 307 ? 13.109 8.061 18.639 1.00 63.34 307 SER A C 1
ATOM 2217 O O . SER A 1 307 ? 13.167 7.934 17.406 1.00 63.34 307 SER A O 1
ATOM 2219 N N . PRO A 1 308 ? 13.610 9.146 19.260 1.00 71.44 308 PRO A N 1
ATOM 2220 C CA . PRO A 1 308 ? 14.346 10.162 18.539 1.00 71.44 308 PRO A CA 1
ATOM 2221 C C . PRO A 1 308 ? 15.564 9.604 17.792 1.00 71.44 308 PRO A C 1
ATOM 2223 O O . PRO A 1 308 ? 16.190 8.612 18.168 1.00 71.44 308 PRO A O 1
ATOM 2226 N N . CYS A 1 309 ? 15.919 10.293 16.720 1.00 77.62 309 CYS A N 1
ATOM 2227 C CA . CYS A 1 309 ? 17.153 10.112 15.987 1.00 77.62 309 CYS A CA 1
ATOM 2228 C C . CYS A 1 309 ? 18.336 10.461 16.904 1.00 77.62 309 CYS A C 1
ATOM 2230 O O . CYS A 1 309 ? 18.531 11.628 17.241 1.00 77.62 309 CYS A O 1
ATOM 2232 N N . THR A 1 310 ? 19.118 9.470 17.338 1.00 70.50 310 THR A N 1
ATOM 2233 C CA . THR A 1 310 ? 20.175 9.679 18.346 1.00 70.50 310 THR A CA 1
ATOM 2234 C C . THR A 1 310 ? 21.586 9.685 17.771 1.00 70.50 310 THR A C 1
ATOM 2236 O O . THR A 1 310 ? 22.544 9.898 18.513 1.00 70.50 310 THR A O 1
ATOM 2239 N N . GLY A 1 311 ? 21.754 9.432 16.472 1.00 66.50 311 GLY A N 1
ATOM 2240 C CA . GLY A 1 311 ? 23.069 9.473 15.843 1.00 66.50 311 GLY A CA 1
ATOM 2241 C C . GLY A 1 311 ? 23.089 9.175 14.346 1.00 66.50 311 GLY A C 1
ATOM 2242 O O . GLY A 1 311 ? 22.066 8.916 13.704 1.00 66.50 311 GLY A O 1
ATOM 2243 N N . TYR A 1 312 ? 24.303 9.204 13.806 1.00 65.06 312 TYR A N 1
ATOM 2244 C CA . TYR A 1 312 ? 24.631 8.833 12.431 1.00 65.06 312 TYR A CA 1
ATOM 2245 C C . TYR A 1 312 ? 25.106 7.375 12.382 1.00 65.06 312 TYR A C 1
ATOM 2247 O O . TYR A 1 312 ? 25.489 6.819 13.414 1.00 65.06 312 TYR A O 1
ATOM 2255 N N . ALA A 1 313 ? 25.040 6.736 11.211 1.00 62.34 313 ALA A N 1
ATOM 2256 C CA . ALA A 1 313 ? 25.592 5.389 11.037 1.00 62.34 313 ALA A CA 1
ATOM 2257 C C . ALA A 1 313 ? 27.142 5.406 11.201 1.00 62.34 313 ALA A C 1
ATOM 2259 O O . ALA A 1 313 ? 27.719 6.475 11.423 1.00 62.34 313 ALA A O 1
ATOM 2260 N N . PRO A 1 314 ? 27.845 4.251 11.157 1.00 64.31 314 PRO A N 1
ATOM 2261 C CA . PRO A 1 314 ? 29.309 4.199 11.280 1.00 64.31 314 PRO A CA 1
ATOM 2262 C C . PRO A 1 314 ? 30.025 5.168 10.317 1.00 64.31 314 PRO A C 1
ATOM 2264 O O . PRO A 1 314 ? 29.460 5.516 9.282 1.00 64.31 314 PRO A O 1
ATOM 2267 N N . SER A 1 315 ? 31.254 5.595 10.650 1.00 66.94 315 SER A N 1
ATOM 2268 C CA . SER A 1 315 ? 31.985 6.677 9.955 1.00 66.94 315 SER A CA 1
ATOM 2269 C C . SER A 1 315 ? 31.869 6.606 8.422 1.00 66.94 315 SER A C 1
ATOM 2271 O O . SER A 1 315 ? 32.184 5.575 7.832 1.00 66.94 315 SER A O 1
ATOM 2273 N N . ASP A 1 316 ? 31.432 7.714 7.812 1.00 78.50 316 ASP A N 1
ATOM 2274 C CA . ASP A 1 316 ? 31.231 7.951 6.367 1.00 78.50 316 ASP A CA 1
ATOM 2275 C C . ASP A 1 316 ? 30.012 7.285 5.698 1.00 78.50 316 ASP A C 1
ATOM 2277 O O . ASP A 1 316 ? 29.849 7.371 4.474 1.00 78.50 316 ASP A O 1
ATOM 2281 N N . LEU A 1 317 ? 29.106 6.687 6.477 1.00 86.12 317 LEU A N 1
ATOM 2282 C CA . LEU A 1 317 ? 27.846 6.126 5.988 1.00 86.12 317 LEU A CA 1
ATOM 2283 C C . LEU A 1 317 ? 26.637 6.676 6.754 1.00 86.12 317 LEU A C 1
ATOM 2285 O O . LEU A 1 317 ? 26.751 7.183 7.867 1.00 86.12 317 LEU A O 1
ATOM 2289 N N . GLN A 1 318 ? 25.451 6.513 6.170 1.00 88.31 318 GLN A N 1
ATOM 2290 C CA . GLN A 1 318 ? 24.175 6.778 6.824 1.00 88.31 318 GLN A CA 1
ATOM 2291 C C . GLN A 1 318 ? 23.155 5.679 6.526 1.00 88.31 318 GLN A C 1
ATOM 2293 O O . GLN A 1 318 ? 23.180 5.075 5.454 1.00 88.31 318 GLN A O 1
ATOM 2298 N N . TRP A 1 319 ? 22.255 5.410 7.476 1.00 92.38 319 TRP A N 1
ATOM 2299 C CA . TRP A 1 319 ? 21.131 4.498 7.267 1.00 92.38 319 TRP A CA 1
ATOM 2300 C C . TRP A 1 319 ? 20.252 4.975 6.114 1.00 92.38 319 TRP A C 1
ATOM 2302 O O . TRP A 1 319 ? 19.979 6.168 5.969 1.00 92.38 319 TRP A O 1
ATOM 2312 N N . SER A 1 320 ? 19.786 4.034 5.306 1.00 94.06 320 SER A N 1
ATOM 2313 C CA . SER A 1 320 ? 18.848 4.296 4.224 1.00 94.06 320 SER A CA 1
ATOM 2314 C C . SER A 1 320 ? 17.830 3.162 4.118 1.00 94.06 320 SER A C 1
ATOM 2316 O O . SER A 1 320 ? 17.960 2.113 4.754 1.00 94.06 320 SER A O 1
ATOM 2318 N N . PHE A 1 321 ? 16.778 3.377 3.339 1.00 96.31 321 PHE A N 1
ATOM 2319 C CA . PHE A 1 321 ? 15.792 2.345 3.041 1.00 96.31 321 PHE A CA 1
ATOM 2320 C C . PHE A 1 321 ? 15.329 2.461 1.596 1.00 96.31 321 PHE A C 1
ATOM 2322 O O . PHE A 1 321 ? 15.016 3.556 1.136 1.00 96.31 321 PHE A O 1
ATOM 2329 N N . ASN A 1 322 ? 15.277 1.337 0.889 1.00 96.06 322 ASN A N 1
ATOM 2330 C CA . ASN A 1 322 ? 14.839 1.262 -0.496 1.00 96.06 322 ASN A CA 1
ATOM 2331 C C . ASN A 1 322 ? 13.370 0.831 -0.575 1.00 96.06 322 ASN A C 1
ATOM 2333 O O . ASN A 1 322 ? 13.060 -0.321 -0.275 1.00 96.06 322 ASN A O 1
ATOM 2337 N N . PHE A 1 323 ? 12.483 1.713 -1.037 1.00 96.81 323 PHE A N 1
ATOM 2338 C CA . PHE A 1 323 ? 11.064 1.397 -1.252 1.00 96.81 323 PHE A CA 1
ATOM 2339 C C . PHE A 1 323 ? 10.771 0.637 -2.554 1.00 96.81 323 PHE A C 1
ATOM 2341 O O . PHE A 1 323 ? 9.644 0.195 -2.765 1.00 96.81 323 PHE A O 1
ATOM 2348 N N . ASP A 1 324 ? 11.761 0.451 -3.422 1.00 94.44 324 ASP A N 1
ATOM 2349 C CA . ASP A 1 324 ? 11.620 -0.352 -4.640 1.00 94.44 324 ASP A CA 1
ATOM 2350 C C . ASP A 1 324 ? 11.677 -1.860 -4.363 1.00 94.44 324 ASP A C 1
ATOM 2352 O O . ASP A 1 324 ? 11.143 -2.660 -5.124 1.00 94.44 324 ASP A O 1
ATOM 2356 N N . ALA A 1 325 ? 12.316 -2.250 -3.257 1.00 94.69 325 ALA A N 1
ATOM 2357 C CA . ALA A 1 325 ? 12.454 -3.649 -2.867 1.00 94.69 325 ALA A CA 1
ATOM 2358 C C . ALA A 1 325 ? 12.143 -3.910 -1.386 1.00 94.69 325 ALA A C 1
ATOM 2360 O O . ALA A 1 325 ? 11.971 -5.055 -1.005 1.00 94.69 325 ALA A O 1
ATOM 2361 N N . GLY A 1 326 ? 12.077 -2.903 -0.516 1.00 95.50 326 GLY A N 1
ATOM 2362 C CA . GLY A 1 326 ? 11.942 -3.125 0.927 1.00 95.50 326 GLY A CA 1
ATOM 2363 C C . GLY A 1 326 ? 13.243 -3.610 1.575 1.00 95.50 326 GLY A C 1
ATOM 2364 O O . GLY A 1 326 ? 13.258 -4.608 2.296 1.00 95.50 326 GLY A O 1
ATOM 2365 N N . PHE A 1 327 ? 14.353 -2.927 1.284 1.00 95.38 327 PHE A N 1
ATOM 2366 C CA . PHE A 1 327 ? 15.697 -3.294 1.743 1.00 95.38 327 PHE A CA 1
ATOM 2367 C C . PHE A 1 327 ? 16.324 -2.159 2.560 1.00 95.38 327 PHE A C 1
ATOM 2369 O O . PHE A 1 327 ? 16.321 -1.014 2.109 1.00 95.38 327 PHE A O 1
ATOM 2376 N N . GLN A 1 328 ? 16.906 -2.469 3.723 1.00 94.38 328 GLN A N 1
ATOM 2377 C CA . GLN A 1 328 ? 17.623 -1.506 4.566 1.00 94.38 328 GLN A CA 1
ATOM 2378 C C . GLN A 1 328 ? 19.146 -1.677 4.466 1.00 94.38 328 GLN A C 1
ATOM 2380 O O . GLN A 1 328 ? 19.669 -2.667 4.980 1.00 94.38 328 GLN A O 1
ATOM 2385 N N . PRO A 1 329 ? 19.889 -0.718 3.892 1.00 91.50 329 PRO A N 1
ATOM 2386 C CA . PRO A 1 329 ? 21.341 -0.654 3.990 1.00 91.50 329 PRO A CA 1
ATOM 2387 C C . PRO A 1 329 ? 21.838 0.528 4.830 1.00 91.50 329 PRO A C 1
ATOM 2389 O O . PRO A 1 329 ? 21.092 1.362 5.342 1.00 91.50 329 PRO A O 1
ATOM 2392 N N . THR A 1 330 ? 23.161 0.621 4.890 1.00 89.31 330 THR A N 1
ATOM 2393 C CA . THR A 1 330 ? 23.889 1.876 5.062 1.00 89.31 330 THR A CA 1
ATOM 2394 C C . THR A 1 330 ? 24.452 2.330 3.714 1.00 89.31 330 THR A C 1
ATOM 2396 O O . THR A 1 330 ? 24.876 1.501 2.908 1.00 89.31 330 THR A O 1
ATOM 2399 N N . SER A 1 331 ? 24.494 3.632 3.461 1.00 88.50 331 SER A N 1
ATOM 2400 C CA . SER A 1 331 ? 24.927 4.207 2.185 1.00 88.50 331 SER A CA 1
ATOM 2401 C C . SER A 1 331 ? 25.884 5.373 2.388 1.00 88.50 331 SER A C 1
ATOM 2403 O O . SER A 1 331 ? 25.818 6.063 3.400 1.00 88.50 331 SER A O 1
ATOM 2405 N N . SER A 1 332 ? 26.770 5.595 1.415 1.00 88.38 332 SER A N 1
ATOM 2406 C CA . SER A 1 332 ? 27.710 6.720 1.434 1.00 88.38 332 SER A CA 1
ATOM 2407 C C . SER A 1 332 ? 26.984 8.063 1.463 1.00 88.38 332 SER A C 1
ATOM 2409 O O . SER A 1 332 ? 25.996 8.247 0.756 1.00 88.38 332 SER A O 1
ATOM 2411 N N . LEU A 1 333 ? 27.509 9.015 2.237 1.00 88.75 333 LEU A N 1
ATOM 2412 C CA . LEU A 1 333 ? 26.890 10.325 2.473 1.00 88.75 333 LEU A CA 1
ATOM 2413 C C . LEU A 1 333 ? 26.713 11.184 1.208 1.00 88.75 333 LEU A C 1
ATOM 2415 O O . LEU A 1 333 ? 25.898 12.105 1.227 1.00 88.75 333 LEU A O 1
ATOM 2419 N N . ILE A 1 334 ? 27.456 10.879 0.134 1.00 86.38 334 ILE A N 1
ATOM 2420 C CA . ILE A 1 334 ? 27.407 11.594 -1.154 1.00 86.38 334 ILE A CA 1
ATOM 2421 C C . ILE A 1 334 ? 26.277 11.127 -2.076 1.00 86.38 334 ILE A C 1
ATOM 2423 O O . ILE A 1 334 ? 26.096 11.693 -3.149 1.00 86.38 334 ILE A O 1
ATOM 2427 N N . GLN A 1 335 ? 25.559 10.057 -1.723 1.00 91.38 335 GLN A N 1
ATOM 2428 C CA . GLN A 1 335 ? 24.423 9.601 -2.525 1.00 91.38 335 GLN A CA 1
ATOM 2429 C C . GLN A 1 335 ? 23.305 10.648 -2.503 1.00 91.38 335 GLN A C 1
ATOM 2431 O O . GLN A 1 335 ? 23.210 11.435 -1.571 1.00 91.38 335 GLN A O 1
ATOM 2436 N N . HIS A 1 336 ? 22.440 10.670 -3.515 1.00 92.81 336 HIS A N 1
ATOM 2437 C CA . HIS A 1 336 ? 21.300 11.589 -3.554 1.00 92.81 336 HIS A CA 1
ATOM 2438 C C . HIS A 1 336 ? 20.005 10.809 -3.372 1.00 92.81 336 HIS A C 1
ATOM 2440 O O . HIS A 1 336 ? 19.486 10.223 -4.324 1.00 92.81 336 HIS A O 1
ATOM 2446 N N . PHE A 1 337 ? 19.479 10.797 -2.152 1.00 95.44 337 PHE A N 1
ATOM 2447 C CA . PHE A 1 337 ? 18.275 10.049 -1.794 1.00 95.44 337 PHE A CA 1
ATOM 2448 C C . PHE A 1 337 ? 17.127 10.969 -1.415 1.00 95.44 337 PHE A C 1
ATOM 2450 O O . PHE A 1 337 ? 17.307 12.157 -1.138 1.00 95.44 337 PHE A O 1
ATOM 2457 N N . PHE A 1 338 ? 15.919 10.418 -1.451 1.00 95.81 338 PHE A N 1
ATOM 2458 C CA . PHE A 1 338 ? 14.726 11.134 -1.036 1.00 95.81 338 PHE A CA 1
ATOM 2459 C C . PHE A 1 338 ? 14.670 11.260 0.487 1.00 95.81 338 PHE A C 1
ATOM 2461 O O . PHE A 1 338 ? 15.336 10.540 1.234 1.00 95.81 338 PHE A O 1
ATOM 2468 N N . VAL A 1 339 ? 13.863 12.203 0.960 1.00 93.94 339 VAL A N 1
ATOM 2469 C CA . VAL A 1 339 ? 13.644 12.425 2.387 1.00 93.94 339 VAL A CA 1
ATOM 2470 C C . VAL A 1 339 ? 12.177 12.189 2.693 1.00 93.94 339 VAL A C 1
ATOM 2472 O O . VAL A 1 339 ? 11.288 12.727 2.036 1.00 93.94 339 VAL A O 1
ATOM 2475 N N . MET A 1 340 ? 11.945 11.377 3.714 1.00 92.69 340 MET A N 1
ATOM 2476 C CA . MET A 1 340 ? 10.684 11.275 4.429 1.00 92.69 340 MET A CA 1
ATOM 2477 C C . MET A 1 340 ? 10.978 11.713 5.857 1.00 92.69 340 MET A C 1
ATOM 2479 O O . MET A 1 340 ? 12.078 11.476 6.350 1.00 92.69 340 MET A O 1
ATOM 2483 N N . VAL A 1 341 ? 10.022 12.371 6.502 1.00 90.88 341 VAL A N 1
ATOM 2484 C CA . VAL A 1 341 ? 10.134 12.758 7.907 1.00 90.88 341 VAL A CA 1
ATOM 2485 C C . VAL A 1 341 ? 8.959 12.209 8.681 1.00 90.88 341 VAL A C 1
ATOM 2487 O O . VAL A 1 341 ? 7.862 12.053 8.149 1.00 90.88 341 VAL A O 1
ATOM 2490 N N . TYR A 1 342 ? 9.208 11.944 9.948 1.00 86.75 342 TYR A N 1
ATOM 2491 C CA . TYR A 1 342 ? 8.177 11.702 10.939 1.00 86.75 342 TYR A CA 1
ATOM 2492 C C . TYR A 1 342 ? 8.556 12.469 12.199 1.00 86.75 342 TYR A C 1
ATOM 2494 O O . TYR A 1 342 ? 9.732 12.777 12.402 1.00 86.75 342 TYR A O 1
ATOM 2502 N N . TYR A 1 343 ? 7.569 12.811 13.013 1.00 80.69 343 TYR A N 1
ATOM 2503 C CA . TYR A 1 343 ? 7.818 13.236 14.380 1.00 80.69 343 TYR A CA 1
ATOM 2504 C C . TYR A 1 343 ? 7.534 12.025 15.281 1.00 80.69 343 TYR A C 1
ATOM 2506 O O . TYR A 1 343 ? 6.510 11.354 15.102 1.00 80.69 343 TYR A O 1
ATOM 2514 N N . PRO A 1 344 ? 8.456 11.670 16.186 1.00 69.12 344 PRO A N 1
ATOM 2515 C CA . PRO A 1 344 ? 8.245 10.591 17.130 1.00 69.12 344 PRO A CA 1
ATOM 2516 C C . PRO A 1 344 ? 7.130 10.995 18.093 1.00 69.12 344 PRO A C 1
ATOM 2518 O O . PRO A 1 344 ? 7.326 11.822 18.980 1.00 69.12 344 PRO A O 1
ATOM 2521 N N . VAL A 1 345 ? 5.944 10.411 17.940 1.00 63.12 345 VAL A N 1
ATOM 2522 C CA . VAL A 1 345 ? 4.903 10.568 18.958 1.00 63.12 345 VAL A CA 1
ATOM 2523 C C . VAL A 1 345 ? 5.375 9.790 20.179 1.00 63.12 345 VAL A C 1
ATOM 2525 O O . VAL A 1 345 ? 5.643 8.589 20.077 1.00 63.12 345 VAL A O 1
ATOM 2528 N N . THR A 1 346 ? 5.479 10.437 21.343 1.00 56.19 346 THR A N 1
ATOM 2529 C CA . THR A 1 346 ? 5.569 9.700 22.607 1.00 56.19 346 THR A CA 1
ATOM 2530 C C . THR A 1 346 ? 4.425 8.702 22.604 1.00 56.19 346 THR A C 1
ATOM 2532 O O . THR A 1 346 ? 3.270 9.106 22.466 1.00 56.19 346 THR A O 1
ATOM 2535 N N . ALA A 1 347 ? 4.747 7.405 22.669 1.00 53.72 347 ALA A N 1
ATOM 2536 C CA . ALA A 1 347 ? 3.742 6.353 22.668 1.00 53.72 347 ALA A CA 1
ATOM 2537 C C . ALA A 1 347 ? 2.683 6.731 23.704 1.00 53.72 347 ALA A C 1
ATOM 2539 O O . ALA A 1 347 ? 2.996 6.841 24.893 1.00 53.72 347 ALA A O 1
ATOM 2540 N N . ALA A 1 348 ? 1.467 7.029 23.240 1.00 52.69 348 ALA A N 1
ATOM 2541 C CA . ALA A 1 348 ? 0.393 7.385 24.141 1.00 52.69 348 ALA A CA 1
ATOM 2542 C C . ALA A 1 348 ? 0.242 6.213 25.114 1.00 52.69 348 ALA A C 1
ATOM 2544 O O . ALA A 1 348 ? 0.044 5.072 24.698 1.00 52.69 348 ALA A O 1
ATOM 2545 N N . ALA A 1 349 ? 0.389 6.486 26.412 1.00 63.44 349 ALA A N 1
ATOM 2546 C CA . ALA A 1 349 ? 0.152 5.476 27.439 1.00 63.44 349 ALA A CA 1
ATOM 2547 C C . ALA A 1 349 ? -1.320 5.012 27.441 1.00 63.44 349 ALA A C 1
ATOM 2549 O O . ALA A 1 349 ? -1.633 3.971 28.009 1.00 63.44 349 ALA A O 1
ATOM 2550 N N . GLY A 1 350 ? -2.209 5.793 26.814 1.00 78.81 350 GLY A N 1
ATOM 2551 C CA . GLY A 1 350 ? -3.618 5.483 26.610 1.00 78.81 350 GLY A CA 1
ATOM 2552 C C . GLY A 1 350 ? -3.948 4.987 25.195 1.00 78.81 350 GLY A C 1
ATOM 2553 O O . GLY A 1 350 ? -3.084 4.972 24.314 1.00 78.81 350 GLY A O 1
ATOM 2554 N N . PRO A 1 351 ? -5.210 4.590 24.975 1.00 92.00 351 PRO A N 1
ATOM 2555 C CA . PRO A 1 351 ? -5.694 4.111 23.685 1.00 92.00 351 PRO A CA 1
ATOM 2556 C C . PRO A 1 351 ? -5.583 5.188 22.597 1.00 92.00 351 PRO A C 1
ATOM 2558 O O . PRO A 1 351 ? -5.850 6.367 22.837 1.00 92.00 351 PRO A O 1
ATOM 2561 N N . LEU A 1 352 ? -5.232 4.775 21.379 1.00 90.69 352 LEU A N 1
ATOM 2562 C CA . LEU A 1 352 ? -5.194 5.617 20.184 1.00 90.69 352 LEU A CA 1
ATOM 2563 C C . LEU A 1 352 ? -6.167 5.069 19.143 1.00 90.69 352 LEU A C 1
ATOM 2565 O O . LEU A 1 352 ? -6.001 3.945 18.681 1.00 90.69 352 LEU A O 1
ATOM 2569 N N . VAL A 1 353 ? -7.132 5.889 18.732 1.00 92.56 353 VAL A N 1
ATOM 2570 C CA . VAL A 1 353 ? -8.064 5.578 17.640 1.00 92.56 353 VAL A CA 1
ATOM 2571 C C . VAL A 1 353 ? -7.483 6.079 16.319 1.00 92.56 353 VAL A C 1
ATOM 2573 O O . VAL A 1 353 ? -7.076 7.236 16.228 1.00 92.56 353 VAL A O 1
ATOM 2576 N N . SER A 1 354 ? -7.446 5.222 15.298 1.00 86.06 354 SER A N 1
ATOM 2577 C CA . SER A 1 354 ? -6.965 5.560 13.951 1.00 86.06 354 SER A CA 1
ATOM 2578 C C . SER A 1 354 ? -8.062 5.517 12.889 1.00 86.06 354 SER A C 1
ATOM 2580 O O . SER A 1 354 ? -8.004 6.294 11.937 1.00 86.06 354 SER A O 1
ATOM 2582 N N . VAL A 1 355 ? -9.060 4.642 13.041 1.00 91.19 355 VAL A N 1
ATOM 2583 C CA . VAL A 1 355 ? -10.189 4.509 12.110 1.00 91.19 355 VAL A CA 1
ATOM 2584 C C . VAL A 1 355 ? -11.459 4.194 12.890 1.00 91.19 355 VAL A C 1
ATOM 2586 O O . VAL A 1 355 ? -11.425 3.425 13.848 1.00 91.19 355 VAL A O 1
ATOM 2589 N N . VAL A 1 356 ? -12.575 4.763 12.440 1.00 96.88 356 VAL A N 1
ATOM 2590 C CA . VAL A 1 356 ? -13.933 4.413 12.864 1.00 96.88 356 VAL A CA 1
ATOM 2591 C C . VAL A 1 356 ? -14.752 4.200 11.594 1.00 96.88 356 VAL A C 1
ATOM 2593 O O . VAL A 1 356 ? -14.812 5.100 10.753 1.00 96.88 356 VAL A O 1
ATOM 2596 N N . ALA A 1 357 ? -15.341 3.019 11.430 1.00 95.00 357 ALA A N 1
ATOM 2597 C CA . ALA A 1 357 ? -16.052 2.642 10.211 1.00 95.00 357 ALA A CA 1
ATOM 2598 C C . ALA A 1 357 ? -17.239 1.722 10.508 1.00 95.00 357 ALA A C 1
ATOM 2600 O O . ALA A 1 357 ? -17.288 1.073 11.548 1.00 95.00 357 ALA A O 1
ATOM 2601 N N . ASN A 1 358 ? -18.203 1.653 9.592 1.00 95.50 358 ASN A N 1
ATOM 2602 C CA . ASN A 1 358 ? -19.231 0.618 9.629 1.00 95.50 358 ASN A CA 1
ATOM 2603 C C . ASN A 1 358 ? -18.568 -0.770 9.564 1.00 95.50 358 ASN A C 1
ATOM 2605 O O . ASN A 1 358 ? -17.803 -1.030 8.635 1.00 95.50 358 ASN A O 1
ATOM 2609 N N . ALA A 1 359 ? -18.881 -1.635 10.533 1.00 91.88 359 ALA A N 1
ATOM 2610 C CA . ALA A 1 359 ? -18.214 -2.922 10.730 1.00 91.88 359 ALA A CA 1
ATOM 2611 C C . ALA A 1 359 ? -18.317 -3.871 9.525 1.00 91.88 359 ALA A C 1
ATOM 2613 O O . ALA A 1 359 ? -17.382 -4.618 9.268 1.00 91.88 359 ALA A O 1
ATOM 2614 N N . GLU A 1 360 ? -19.406 -3.816 8.752 1.00 87.19 360 GLU A N 1
ATOM 2615 C CA . GLU A 1 360 ? -19.644 -4.790 7.672 1.00 87.19 360 GLU A CA 1
ATOM 2616 C C . GLU A 1 360 ? -19.368 -4.231 6.267 1.00 87.19 360 GLU A C 1
ATOM 2618 O O . GLU A 1 360 ? -19.347 -4.964 5.278 1.00 87.19 360 GLU A O 1
ATOM 2623 N N . GLY A 1 361 ? -19.180 -2.913 6.155 1.00 80.38 361 GLY A N 1
ATOM 2624 C CA . GLY A 1 361 ? -18.963 -2.232 4.876 1.00 80.38 361 GLY A CA 1
ATOM 2625 C C . GLY A 1 361 ? -17.644 -1.476 4.754 1.00 80.38 361 GLY A C 1
ATOM 2626 O O . GLY A 1 361 ? -17.386 -0.918 3.690 1.00 80.38 361 GLY A O 1
ATOM 2627 N N . GLU A 1 362 ? -16.867 -1.376 5.837 1.00 85.75 362 GLU A N 1
ATOM 2628 C CA . GLU A 1 362 ? -15.643 -0.563 5.977 1.00 85.75 362 GLU A CA 1
ATOM 2629 C C . GLU A 1 362 ? -15.809 0.932 5.618 1.00 85.75 362 GLU A C 1
ATOM 2631 O O . GLU A 1 362 ? -14.845 1.701 5.562 1.00 85.75 362 GLU A O 1
ATOM 2636 N N . ALA A 1 363 ? -17.044 1.391 5.401 1.00 87.38 363 ALA A N 1
ATOM 2637 C CA . ALA A 1 363 ? -17.340 2.781 5.108 1.00 87.38 363 ALA A CA 1
ATOM 2638 C C . ALA A 1 363 ? -17.079 3.638 6.352 1.00 87.38 363 ALA A C 1
ATOM 2640 O O . ALA A 1 363 ? -17.635 3.389 7.420 1.00 87.38 363 ALA A O 1
ATOM 2641 N N . THR A 1 364 ? -16.310 4.716 6.210 1.00 90.88 364 THR A N 1
ATOM 2642 C CA . THR A 1 364 ? -15.961 5.642 7.308 1.00 90.88 364 THR A CA 1
ATOM 2643 C C . THR A 1 364 ? -17.119 6.547 7.756 1.00 90.88 364 THR A C 1
ATOM 2645 O O . THR A 1 364 ? -16.914 7.523 8.477 1.00 90.88 364 THR A O 1
ATOM 2648 N N . THR A 1 365 ? -18.345 6.240 7.321 1.00 92.69 365 THR A N 1
ATOM 2649 C CA . THR A 1 365 ? -19.579 6.891 7.768 1.00 92.69 365 THR A CA 1
ATOM 2650 C C . THR A 1 365 ? -20.321 5.967 8.724 1.00 92.69 365 THR A C 1
ATOM 2652 O O . THR A 1 365 ? -20.656 4.840 8.363 1.00 92.69 365 THR A O 1
ATOM 2655 N N . ILE A 1 366 ? -20.624 6.450 9.926 1.00 97.19 366 ILE A N 1
ATOM 2656 C CA . ILE A 1 366 ? -21.393 5.710 10.936 1.00 97.19 366 ILE A CA 1
ATOM 2657 C C . ILE A 1 366 ? -22.838 6.217 11.030 1.00 97.19 366 ILE A C 1
ATOM 2659 O O . ILE A 1 366 ? -23.166 7.295 10.536 1.00 97.19 366 ILE A O 1
ATOM 2663 N N . ALA A 1 367 ? -23.713 5.453 11.679 1.00 97.94 367 ALA A N 1
ATOM 2664 C CA . ALA A 1 367 ? -25.108 5.831 11.905 1.00 97.94 367 ALA A CA 1
ATOM 2665 C C . ALA A 1 367 ? -25.587 5.401 13.305 1.00 97.94 367 ALA A C 1
ATOM 2667 O O . ALA A 1 367 ? -24.894 4.620 13.966 1.00 97.94 367 ALA A O 1
ATOM 2668 N N . PRO A 1 368 ? -26.737 5.906 13.796 1.00 98.12 368 PRO A N 1
ATOM 2669 C CA . PRO A 1 368 ? -27.359 5.413 15.026 1.00 98.12 368 PRO A CA 1
ATOM 2670 C C . PRO A 1 368 ? -27.679 3.913 14.958 1.00 98.12 368 PRO A C 1
ATOM 2672 O O . PRO A 1 368 ? -28.011 3.402 13.887 1.00 98.12 368 PRO A O 1
ATOM 2675 N N . ASN A 1 369 ? -27.613 3.216 16.096 1.00 97.81 369 ASN A N 1
ATOM 2676 C CA . ASN A 1 369 ? -27.922 1.782 16.223 1.00 97.81 369 ASN A CA 1
ATOM 2677 C C . ASN A 1 369 ? -27.291 0.903 15.117 1.00 97.81 369 ASN A C 1
ATOM 2679 O O . ASN A 1 369 ? -27.953 0.048 14.526 1.00 97.81 369 ASN A O 1
ATOM 2683 N N . THR A 1 370 ? -26.022 1.163 14.800 1.00 97.88 370 THR A N 1
ATOM 2684 C CA . THR A 1 370 ? -25.261 0.526 13.714 1.00 97.88 370 THR A CA 1
ATOM 2685 C C . THR A 1 370 ? -23.982 -0.083 14.272 1.00 97.88 370 THR A C 1
ATOM 2687 O O . THR A 1 370 ? -23.363 0.499 15.166 1.00 97.88 370 THR A O 1
ATOM 2690 N N . TRP A 1 371 ? -23.597 -1.253 13.761 1.00 98.12 371 TRP A N 1
ATOM 2691 C CA . TRP A 1 371 ? -22.351 -1.907 14.147 1.00 98.12 371 TRP A CA 1
ATOM 2692 C C . TRP A 1 371 ? -21.157 -1.187 13.519 1.00 98.12 371 TRP A C 1
ATOM 2694 O O . TRP A 1 371 ? -21.131 -0.921 12.316 1.00 98.12 371 TRP A O 1
ATOM 2704 N N . VAL A 1 372 ? -20.192 -0.827 14.356 1.00 98.38 372 VAL A N 1
ATOM 2705 C CA . VAL A 1 372 ? -19.036 -0.000 14.013 1.00 98.38 372 VAL A CA 1
ATOM 2706 C C . VAL A 1 372 ? -17.777 -0.678 14.521 1.00 98.38 372 VAL A C 1
ATOM 2708 O O . VAL A 1 372 ? -17.708 -1.046 15.692 1.00 98.38 372 VAL A O 1
ATOM 2711 N N . GLU A 1 373 ? -16.777 -0.781 13.655 1.00 96.75 373 GLU A N 1
ATOM 2712 C CA . GLU A 1 373 ? -15.422 -1.159 14.034 1.00 96.75 373 GLU A CA 1
ATOM 2713 C C . GLU A 1 373 ? -14.583 0.093 14.323 1.00 96.75 373 GLU A C 1
ATOM 2715 O O . GLU A 1 373 ? -14.673 1.126 13.648 1.00 96.75 373 GLU A O 1
ATOM 2720 N N . ILE A 1 374 ? -13.743 -0.000 15.346 1.00 98.44 374 ILE A N 1
ATOM 2721 C CA . ILE A 1 374 ? -12.802 1.036 15.758 1.00 98.44 374 ILE A CA 1
ATOM 2722 C C . ILE A 1 374 ? -11.417 0.415 15.746 1.00 98.44 374 ILE A C 1
ATOM 2724 O O . ILE A 1 374 ? -11.129 -0.447 16.570 1.00 98.44 374 ILE A O 1
ATOM 2728 N N . LYS A 1 375 ? -10.549 0.861 14.838 1.00 93.25 375 LYS A N 1
ATOM 2729 C CA . LYS A 1 375 ? -9.163 0.383 14.727 1.00 93.25 375 LYS A CA 1
ATOM 2730 C C . LYS A 1 375 ? -8.203 1.383 15.356 1.00 93.25 375 LYS A C 1
ATOM 2732 O O . LYS A 1 375 ? -8.476 2.585 15.411 1.00 93.25 375 LYS A O 1
ATOM 2737 N N . GLY A 1 376 ? -7.078 0.880 15.853 1.00 90.38 376 GLY A N 1
ATOM 2738 C CA . GLY A 1 376 ? -6.157 1.697 16.630 1.00 90.38 376 GLY A CA 1
ATOM 2739 C C . GLY A 1 376 ? -4.994 0.930 17.242 1.00 90.38 376 GLY A C 1
ATOM 2740 O O . GLY A 1 376 ? -4.624 -0.151 16.787 1.00 90.38 376 GLY A O 1
ATOM 2741 N N . SER A 1 377 ? -4.417 1.505 18.293 1.00 87.12 377 SER A N 1
ATOM 2742 C CA . SER A 1 377 ? -3.420 0.858 19.145 1.00 87.12 377 SER A CA 1
ATOM 2743 C C . SER A 1 377 ? -3.740 1.082 20.618 1.00 87.12 377 SER A C 1
ATOM 2745 O O . SER A 1 377 ? -4.392 2.061 20.986 1.00 87.12 377 SER A O 1
ATOM 2747 N N . ASN A 1 378 ? -3.294 0.156 21.470 1.00 89.44 378 ASN A N 1
ATOM 2748 C CA . ASN A 1 378 ? -3.555 0.167 22.913 1.00 89.44 378 ASN A CA 1
ATOM 2749 C C . ASN A 1 378 ? -5.057 0.261 23.262 1.00 89.44 378 ASN A C 1
ATOM 2751 O O . ASN A 1 378 ? -5.412 0.773 24.322 1.00 89.44 378 ASN A O 1
ATOM 2755 N N . LEU A 1 379 ? -5.942 -0.208 22.371 1.00 95.25 379 LEU A N 1
ATOM 2756 C CA . LEU A 1 379 ? -7.396 -0.123 22.556 1.00 95.25 379 LEU A CA 1
ATOM 2757 C C . LEU A 1 379 ? -7.879 -1.016 23.710 1.00 95.25 379 LEU A C 1
ATOM 2759 O O . LEU A 1 379 ? -8.766 -0.631 24.466 1.00 95.25 379 LEU A O 1
ATOM 2763 N N . ALA A 1 380 ? -7.216 -2.155 23.900 1.00 95.81 380 ALA A N 1
ATOM 2764 C CA . ALA A 1 380 ? -7.333 -3.049 25.047 1.00 95.81 380 ALA A CA 1
ATOM 2765 C C . ALA A 1 380 ? -5.927 -3.425 25.568 1.00 95.81 380 ALA A C 1
ATOM 2767 O O . ALA A 1 380 ? -4.934 -3.218 24.855 1.00 95.81 380 ALA A O 1
ATOM 2768 N N . PRO A 1 381 ? -5.805 -3.965 26.796 1.00 91.00 381 PRO A N 1
ATOM 2769 C CA . PRO A 1 381 ? -4.533 -4.456 27.324 1.00 91.00 381 PRO A CA 1
ATOM 2770 C C . PRO A 1 381 ? -3.867 -5.500 26.408 1.00 91.00 381 PRO A C 1
ATOM 2772 O O . PRO A 1 381 ? -4.560 -6.297 25.779 1.00 91.00 381 PRO A O 1
ATOM 2775 N N . PRO A 1 382 ? -2.524 -5.558 26.332 1.00 84.31 382 PRO A N 1
ATOM 2776 C CA . PRO A 1 382 ? -1.837 -6.576 25.542 1.00 84.31 382 PRO A CA 1
ATOM 2777 C C . PRO A 1 382 ? -2.276 -8.001 25.911 1.00 84.31 382 PRO A C 1
ATOM 2779 O O . PRO A 1 382 ? -2.217 -8.388 27.076 1.00 84.31 382 PRO A O 1
ATOM 2782 N N . GLY A 1 383 ? -2.683 -8.782 24.907 1.00 85.19 383 GLY A N 1
ATOM 2783 C CA . GLY A 1 383 ? -3.174 -10.154 25.086 1.00 85.19 383 GLY A CA 1
ATOM 2784 C C . GLY A 1 383 ? -4.646 -10.265 25.496 1.00 85.19 383 GLY A C 1
ATOM 2785 O O . GLY A 1 383 ? -5.149 -11.381 25.583 1.00 85.19 383 GLY A O 1
ATOM 2786 N N . ASP A 1 384 ? -5.335 -9.145 25.708 1.00 93.25 384 ASP A N 1
ATOM 2787 C CA . ASP A 1 384 ? -6.765 -9.118 25.998 1.00 93.25 384 ASP A CA 1
ATOM 2788 C C . ASP A 1 384 ? -7.554 -9.006 24.693 1.00 93.25 384 ASP A C 1
ATOM 2790 O O . ASP A 1 384 ? -7.551 -7.969 24.028 1.00 93.25 384 ASP A O 1
ATOM 2794 N N . SER A 1 385 ? -8.143 -10.112 24.246 1.00 97.19 385 SER A N 1
ATOM 2795 C CA . SER A 1 385 ? -8.984 -10.138 23.050 1.00 97.19 385 SER A CA 1
ATOM 2796 C C . SER A 1 385 ? -10.125 -11.118 23.228 1.00 97.19 385 SER A C 1
ATOM 2798 O O . SER A 1 385 ? -9.894 -12.312 23.430 1.00 97.19 385 SER A O 1
ATOM 2800 N N . ARG A 1 386 ? -11.358 -10.619 23.153 1.00 98.06 386 ARG A N 1
ATOM 2801 C CA . ARG A 1 386 ? -12.560 -11.437 23.313 1.00 98.06 386 ARG A CA 1
ATOM 2802 C C . ARG A 1 386 ? -13.807 -10.727 22.813 1.00 98.06 386 ARG A C 1
ATOM 2804 O O . ARG A 1 386 ? -13.854 -9.502 22.729 1.00 98.06 386 ARG A O 1
ATOM 2811 N N . ILE A 1 387 ? -14.831 -11.528 22.551 1.00 98.12 387 ILE A N 1
ATOM 2812 C CA . ILE A 1 387 ? -16.209 -11.055 22.436 1.00 98.12 387 ILE A CA 1
ATOM 2813 C C . ILE A 1 387 ? -16.879 -11.002 23.817 1.00 98.12 387 ILE A C 1
ATOM 2815 O O . ILE A 1 387 ? -16.348 -11.535 24.803 1.00 98.12 387 ILE A O 1
ATOM 2819 N N . TRP A 1 388 ? -18.053 -10.377 23.887 1.00 97.25 388 TRP A N 1
ATOM 2820 C CA . TRP A 1 388 ? -18.928 -10.462 25.052 1.00 97.25 388 TRP A CA 1
ATOM 2821 C C . TRP A 1 388 ? -19.299 -11.918 25.388 1.00 97.25 388 TRP A C 1
ATOM 2823 O O . TRP A 1 388 ? -19.189 -12.831 24.568 1.00 97.25 388 TRP A O 1
ATOM 2833 N N . GLN A 1 389 ? -19.744 -12.152 26.612 1.00 97.56 389 GLN A N 1
ATOM 2834 C CA . GLN A 1 389 ? -20.230 -13.437 27.106 1.00 97.56 389 GLN A CA 1
ATOM 2835 C C . GLN A 1 389 ? -21.475 -13.208 27.963 1.00 97.56 389 GLN A C 1
ATOM 2837 O O . GLN A 1 389 ? -21.708 -12.090 28.415 1.00 97.56 389 GLN A O 1
ATOM 2842 N N . ASP A 1 390 ? -22.252 -14.259 28.240 1.00 95.88 390 ASP A N 1
ATOM 2843 C CA . ASP A 1 390 ? -23.489 -14.162 29.035 1.00 95.88 390 ASP A CA 1
ATOM 2844 C C . ASP A 1 390 ? -23.356 -13.326 30.331 1.00 95.88 390 ASP A C 1
ATOM 2846 O O . ASP A 1 390 ? -24.257 -12.533 30.607 1.00 95.88 390 ASP A O 1
ATOM 2850 N N . PRO A 1 391 ? -22.256 -13.407 31.116 1.00 96.88 391 PRO A N 1
ATOM 2851 C CA . PRO A 1 391 ? -22.096 -12.595 32.327 1.00 96.88 391 PRO A CA 1
ATOM 2852 C C . PRO A 1 391 ? -21.916 -11.088 32.091 1.00 96.88 391 PRO A C 1
ATOM 2854 O O . PRO A 1 391 ? -22.108 -10.312 33.026 1.00 96.88 391 PRO A O 1
ATOM 2857 N N . ASP A 1 392 ? -21.534 -10.664 30.882 1.00 97.69 392 ASP A N 1
ATOM 2858 C CA . ASP A 1 392 ? -21.381 -9.245 30.540 1.00 97.69 392 ASP A CA 1
ATOM 2859 C C . ASP A 1 392 ? -22.755 -8.547 30.407 1.00 97.69 392 ASP A C 1
ATOM 2861 O O . ASP A 1 392 ? -22.857 -7.323 30.519 1.00 97.69 392 ASP A O 1
ATOM 2865 N N . PHE A 1 393 ? -23.833 -9.317 30.218 1.00 97.25 393 PHE A N 1
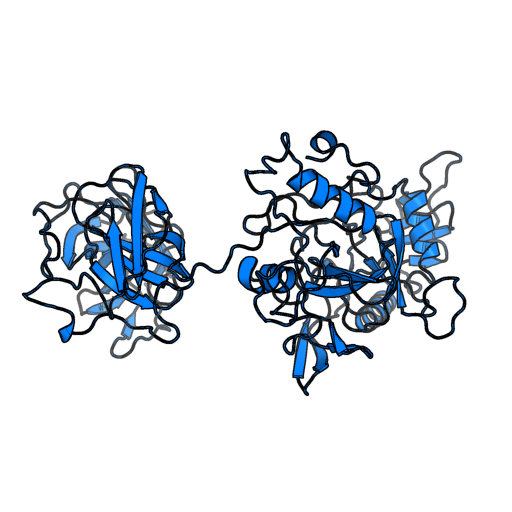ATOM 2866 C CA . PHE A 1 393 ? -25.197 -8.807 30.118 1.00 97.25 393 PHE A CA 1
ATOM 2867 C C . PHE A 1 393 ? -25.815 -8.632 31.504 1.00 97.25 393 PHE A C 1
ATOM 2869 O O . PHE A 1 393 ? -26.146 -9.591 32.203 1.00 97.25 393 PHE A O 1
ATOM 2876 N N . VAL A 1 394 ? -26.043 -7.380 31.894 1.00 95.06 394 VAL A N 1
ATOM 2877 C CA . VAL A 1 394 ? -26.615 -7.035 33.201 1.00 95.06 394 VAL A CA 1
ATOM 2878 C C . VAL A 1 394 ? -27.992 -6.412 33.003 1.00 95.06 394 VAL A C 1
ATOM 2880 O O . VAL A 1 394 ? -28.155 -5.496 32.206 1.00 95.06 394 VAL A O 1
ATOM 2883 N N . ASN A 1 395 ? -29.002 -6.886 33.741 1.00 93.69 395 ASN A N 1
ATOM 2884 C CA . ASN A 1 395 ? -30.377 -6.361 33.694 1.00 93.69 395 ASN A CA 1
ATOM 2885 C C . ASN A 1 395 ? -30.995 -6.332 32.279 1.00 93.69 395 ASN A C 1
ATOM 2887 O O . ASN A 1 395 ? -31.703 -5.387 31.930 1.00 93.69 395 ASN A O 1
ATOM 2891 N N . ASN A 1 396 ? -30.738 -7.365 31.467 1.00 91.81 396 ASN A N 1
ATOM 2892 C CA . ASN A 1 396 ? -31.171 -7.442 30.065 1.00 91.81 396 ASN A CA 1
ATOM 2893 C C . ASN A 1 396 ? -30.681 -6.257 29.211 1.00 91.81 396 ASN A C 1
ATOM 2895 O O . ASN A 1 396 ? -31.394 -5.782 28.323 1.00 91.81 396 ASN A O 1
ATOM 2899 N N . GLN A 1 397 ? -29.476 -5.762 29.499 1.00 96.69 397 GLN A N 1
ATOM 2900 C CA . GLN A 1 397 ? -28.800 -4.738 28.711 1.00 96.69 397 GLN A CA 1
ATOM 2901 C C . GLN A 1 397 ? -27.554 -5.306 28.032 1.00 96.69 397 GLN A C 1
ATOM 2903 O O . GLN A 1 397 ? -26.856 -6.145 28.602 1.00 96.69 397 GLN A O 1
ATOM 2908 N N . LEU A 1 398 ? -27.279 -4.818 26.825 1.00 98.19 398 LEU A N 1
ATOM 2909 C CA . LEU A 1 398 ? -26.016 -5.002 26.125 1.00 98.19 398 LEU A CA 1
ATOM 2910 C C . LEU A 1 398 ? -24.881 -4.400 26.968 1.00 98.19 398 LEU A C 1
ATOM 2912 O O . LEU A 1 398 ? -25.068 -3.336 27.572 1.00 98.19 398 LEU A O 1
ATOM 2916 N N . PRO A 1 399 ? -23.700 -5.032 26.998 1.00 98.25 399 PRO A N 1
ATOM 2917 C CA . PRO A 1 399 ? -22.579 -4.528 27.776 1.00 98.25 399 PRO A CA 1
ATOM 2918 C C . PRO A 1 399 ? -22.084 -3.194 27.221 1.00 98.25 399 PRO A C 1
ATOM 2920 O O . PRO A 1 399 ? -21.798 -3.061 26.036 1.00 98.25 399 PRO A O 1
ATOM 2923 N N . SER A 1 400 ? -21.933 -2.194 28.087 1.00 97.75 400 SER A N 1
ATOM 2924 C CA . SER A 1 400 ? -21.299 -0.914 27.738 1.00 97.75 400 SER A CA 1
ATOM 2925 C C . SER A 1 400 ? -19.772 -0.944 27.871 1.00 97.75 400 SER A C 1
ATOM 2927 O O . SER A 1 400 ? -19.094 0.039 27.572 1.00 97.75 400 SER A O 1
ATOM 2929 N N . GLN A 1 401 ? -19.229 -2.047 28.385 1.00 97.81 401 GLN A N 1
ATOM 2930 C CA . GLN A 1 401 ? -17.800 -2.271 28.544 1.00 97.81 401 GLN A CA 1
ATOM 2931 C C . GLN A 1 401 ? -17.488 -3.768 28.589 1.00 97.81 401 GLN A C 1
ATOM 2933 O O . GLN A 1 401 ? -18.302 -4.537 29.096 1.00 97.81 401 GLN A O 1
ATOM 2938 N N . LEU A 1 402 ? -16.283 -4.141 28.167 1.00 98.44 402 LEU A N 1
ATOM 2939 C CA . LEU A 1 402 ? -15.677 -5.458 28.385 1.00 98.44 402 LEU A CA 1
ATOM 2940 C C . LEU A 1 402 ? -14.306 -5.233 29.019 1.00 98.44 402 LEU A C 1
ATOM 2942 O O . LEU A 1 402 ? -13.556 -4.399 28.535 1.00 98.44 402 LEU A O 1
ATOM 2946 N N . ASP A 1 403 ? -13.994 -5.891 30.134 1.00 96.56 403 ASP A N 1
ATOM 2947 C CA . ASP A 1 403 ? -12.671 -5.836 30.789 1.00 96.56 403 ASP A CA 1
ATOM 2948 C C . ASP A 1 403 ? -12.108 -4.414 30.995 1.00 96.56 403 ASP A C 1
ATOM 2950 O O . ASP A 1 403 ? -10.913 -4.153 30.888 1.00 96.56 403 ASP A O 1
ATOM 2954 N N . ARG A 1 404 ? -13.000 -3.474 31.354 1.00 96.19 404 ARG A N 1
ATOM 2955 C CA . ARG A 1 404 ? -12.716 -2.030 31.537 1.00 96.19 404 ARG A CA 1
ATOM 2956 C C . ARG A 1 404 ? -12.314 -1.291 30.255 1.00 96.19 404 ARG A C 1
ATOM 2958 O O . ARG A 1 404 ? -11.783 -0.181 30.333 1.00 96.19 404 ARG A O 1
ATOM 2965 N N . VAL A 1 405 ? -12.596 -1.876 29.099 1.00 98.31 405 VAL A N 1
ATOM 2966 C CA . VAL A 1 405 ? -12.602 -1.223 27.794 1.00 98.31 405 VAL A CA 1
ATOM 2967 C C . VAL A 1 405 ? -14.021 -0.756 27.497 1.00 98.31 405 VAL A C 1
ATOM 2969 O O . VAL A 1 405 ? -14.965 -1.541 27.537 1.00 98.31 405 VAL A O 1
ATOM 2972 N N . SER A 1 406 ? -14.184 0.533 27.224 1.00 98.50 406 SER A N 1
ATOM 2973 C CA . SER A 1 406 ? -15.476 1.154 26.918 1.00 98.50 406 SER A CA 1
ATOM 2974 C C . SER A 1 406 ? -15.321 2.197 25.822 1.00 98.50 406 SER A C 1
ATOM 2976 O O . SER A 1 406 ? -14.230 2.728 25.601 1.00 98.50 406 SER A O 1
ATOM 2978 N N . VAL A 1 407 ? -16.420 2.505 25.139 1.00 98.62 407 VAL A N 1
ATOM 2979 C CA . VAL A 1 407 ? -16.446 3.530 24.095 1.00 98.62 407 VAL A CA 1
ATOM 2980 C C . VAL A 1 407 ? -17.627 4.455 24.323 1.00 98.62 407 VAL A C 1
ATOM 2982 O O . VAL A 1 407 ? -18.727 4.010 24.656 1.00 98.62 407 VAL A O 1
ATOM 2985 N N . THR A 1 408 ? -17.409 5.749 24.109 1.00 98.44 408 THR A N 1
ATOM 2986 C CA . THR A 1 408 ? -18.494 6.727 24.029 1.00 98.44 408 THR A CA 1
ATOM 2987 C C . THR A 1 408 ? -18.605 7.319 22.631 1.00 98.44 408 THR A C 1
ATOM 2989 O O . THR A 1 408 ? -17.599 7.544 21.961 1.00 98.44 408 THR A O 1
ATOM 2992 N N . VAL A 1 409 ? -19.843 7.587 22.219 1.00 98.25 409 VAL A N 1
ATOM 2993 C CA . VAL A 1 409 ? -20.222 8.283 20.987 1.00 98.25 409 VAL A CA 1
ATOM 2994 C C . VAL A 1 409 ? -21.003 9.524 21.409 1.00 98.25 409 VAL A C 1
ATOM 2996 O O . VAL A 1 409 ? -22.048 9.412 22.050 1.00 98.25 409 VAL A O 1
ATOM 2999 N N . ASN A 1 410 ? -20.484 10.717 21.117 1.00 95.94 410 ASN A N 1
ATOM 3000 C CA . ASN A 1 410 ? -21.039 11.994 21.590 1.00 95.94 410 ASN A CA 1
ATOM 3001 C C . ASN A 1 410 ? -21.264 12.029 23.116 1.00 95.94 410 ASN A C 1
ATOM 3003 O O . ASN A 1 410 ? -22.267 12.548 23.609 1.00 95.94 410 ASN A O 1
ATOM 3007 N N . GLY A 1 411 ? -20.339 11.430 23.873 1.00 95.50 411 GLY A N 1
ATOM 3008 C CA . GLY A 1 411 ? -20.404 11.339 25.335 1.00 95.50 411 GLY A CA 1
ATOM 3009 C C . GLY A 1 411 ? -21.427 10.334 25.882 1.00 95.50 411 GLY A C 1
ATOM 3010 O O . GLY A 1 411 ? -21.546 10.201 27.098 1.00 95.50 411 GLY A O 1
ATOM 3011 N N . ARG A 1 412 ? -22.153 9.606 25.022 1.00 96.81 412 ARG A N 1
ATOM 3012 C CA . ARG A 1 412 ? -23.056 8.514 25.417 1.00 96.81 412 ARG A CA 1
ATOM 3013 C C . ARG A 1 412 ? -22.356 7.172 25.270 1.00 96.81 412 ARG A C 1
ATOM 3015 O O . ARG A 1 412 ? -21.608 6.984 24.318 1.00 96.81 412 ARG A O 1
ATOM 3022 N N . SER A 1 413 ? -22.606 6.241 26.188 1.00 97.50 413 SER A N 1
ATOM 3023 C CA . SER A 1 413 ? -22.021 4.896 26.099 1.00 97.50 413 SER A CA 1
ATOM 3024 C C . SER A 1 413 ? -22.500 4.183 24.835 1.00 97.50 413 SER A C 1
ATOM 3026 O O . SER A 1 413 ? -23.696 4.179 24.546 1.00 97.50 413 SER A O 1
ATOM 3028 N N . ALA A 1 414 ? -21.563 3.584 24.106 1.00 98.44 414 ALA A N 1
ATOM 3029 C CA . ALA A 1 414 ? -21.856 2.569 23.104 1.00 98.44 414 ALA A CA 1
ATOM 3030 C C . ALA A 1 414 ? -21.859 1.176 23.748 1.00 98.44 414 ALA A C 1
ATOM 3032 O O . ALA A 1 414 ? -21.496 1.027 24.918 1.00 98.44 414 ALA A O 1
ATOM 3033 N N . TYR A 1 415 ? -22.263 0.162 22.987 1.00 98.56 415 TYR A N 1
ATOM 3034 C CA . TYR A 1 415 ? -22.355 -1.212 23.479 1.00 98.56 415 TYR A CA 1
ATOM 3035 C C . TYR A 1 415 ? -21.279 -2.079 22.838 1.00 98.56 415 TYR A C 1
ATOM 3037 O O . TYR A 1 415 ? -21.233 -2.181 21.619 1.00 98.56 415 TYR A O 1
ATOM 3045 N N . VAL A 1 416 ? -20.399 -2.663 23.644 1.00 98.62 416 VAL A N 1
ATOM 3046 C CA . VAL A 1 416 ? -19.147 -3.286 23.199 1.00 98.62 416 VAL A CA 1
ATOM 3047 C C . VAL A 1 416 ? -19.362 -4.771 22.923 1.00 98.62 416 VAL A C 1
ATOM 3049 O O . VAL A 1 416 ? -19.660 -5.530 23.840 1.00 98.62 416 VAL A O 1
ATOM 3052 N N . TYR A 1 417 ? -19.179 -5.185 21.671 1.00 98.38 417 TYR A N 1
ATOM 3053 C CA . TYR A 1 417 ? -19.269 -6.585 21.250 1.00 98.38 417 TYR A CA 1
ATOM 3054 C C . TYR A 1 417 ? -17.927 -7.305 21.317 1.00 98.38 417 TYR A C 1
ATOM 3056 O O . TYR A 1 417 ? -17.863 -8.429 21.808 1.00 98.38 417 TYR A O 1
ATOM 3064 N N . TYR A 1 418 ? -16.867 -6.655 20.840 1.00 98.50 418 TYR A N 1
ATOM 3065 C CA . TYR A 1 418 ? -15.538 -7.242 20.699 1.00 98.50 418 TYR A CA 1
ATOM 3066 C C . TYR A 1 418 ? -14.465 -6.252 21.136 1.00 98.50 418 TYR A C 1
ATOM 3068 O O . TYR A 1 418 ? -14.582 -5.054 20.876 1.00 98.50 418 TYR A O 1
ATOM 3076 N N . ILE A 1 419 ? -13.413 -6.755 21.782 1.00 98.56 419 ILE A N 1
ATOM 3077 C CA . ILE A 1 419 ? -12.221 -5.988 22.148 1.00 98.56 419 ILE A CA 1
ATOM 3078 C C . ILE A 1 419 ? -10.954 -6.726 21.721 1.00 98.56 419 ILE A C 1
ATOM 3080 O O . ILE A 1 419 ? -10.897 -7.954 21.730 1.00 98.56 419 ILE A O 1
ATOM 3084 N N . SER A 1 420 ? -9.925 -5.957 21.378 1.00 97.50 420 SER A N 1
ATOM 3085 C CA . SER A 1 420 ? -8.539 -6.385 21.190 1.00 97.50 420 SER A CA 1
ATOM 3086 C C . SER A 1 420 ? -7.605 -5.171 21.304 1.00 97.50 420 SER A C 1
ATOM 3088 O O . SER A 1 420 ? -8.077 -4.030 21.237 1.00 97.50 420 SER A O 1
ATOM 3090 N N . PRO A 1 421 ? -6.272 -5.346 21.409 1.00 93.56 421 PRO A N 1
ATOM 3091 C CA . PRO A 1 421 ? -5.343 -4.215 21.441 1.00 93.56 421 PRO A CA 1
ATOM 3092 C C . PRO A 1 421 ? -5.414 -3.301 20.209 1.00 93.56 421 PRO A C 1
ATOM 3094 O O . PRO A 1 421 ? -4.960 -2.157 20.278 1.00 93.56 421 PRO A O 1
ATOM 3097 N N . THR A 1 422 ? -5.959 -3.796 19.093 1.00 93.62 422 THR A N 1
ATOM 3098 C CA . THR A 1 422 ? -5.954 -3.116 17.789 1.00 93.62 422 THR A CA 1
ATOM 3099 C C . THR A 1 422 ? -7.335 -2.845 17.203 1.00 93.62 422 THR A C 1
ATOM 3101 O O . THR A 1 422 ? -7.425 -2.109 16.222 1.00 93.62 422 THR A O 1
ATOM 3104 N N . GLN A 1 423 ? -8.397 -3.416 17.774 1.00 97.38 423 GLN A N 1
ATOM 3105 C CA . GLN A 1 423 ? -9.768 -3.263 17.288 1.00 97.38 423 GLN A CA 1
ATOM 3106 C C . GLN A 1 423 ? -10.797 -3.390 18.417 1.00 97.38 423 GLN A C 1
ATOM 3108 O O . GLN A 1 423 ? -10.653 -4.255 19.280 1.00 97.38 423 GLN A O 1
ATOM 3113 N N . ILE A 1 424 ? -11.840 -2.563 18.377 1.00 98.75 424 ILE A N 1
ATOM 3114 C CA . ILE A 1 424 ? -13.050 -2.674 19.198 1.00 98.75 424 ILE A CA 1
ATOM 3115 C C . ILE A 1 424 ? -14.267 -2.622 18.272 1.00 98.75 424 ILE A C 1
ATOM 3117 O O . ILE A 1 424 ? -14.343 -1.712 17.450 1.00 98.75 424 ILE A O 1
ATOM 3121 N N . ASP A 1 425 ? -15.239 -3.513 18.464 1.00 98.50 425 ASP A N 1
ATOM 3122 C CA . ASP A 1 425 ? -16.518 -3.452 17.747 1.00 98.50 425 ASP A CA 1
ATOM 3123 C C . ASP A 1 425 ? -17.632 -3.030 18.700 1.00 98.50 425 ASP A C 1
ATOM 3125 O O . ASP A 1 425 ? -17.771 -3.573 19.804 1.00 98.50 425 ASP A O 1
ATOM 3129 N N . ILE A 1 426 ? -18.431 -2.056 18.274 1.00 98.75 426 ILE A N 1
ATOM 3130 C CA . ILE A 1 426 ? -19.517 -1.487 19.067 1.00 98.75 426 ILE A CA 1
ATOM 3131 C C . ILE A 1 426 ? -20.827 -1.422 18.290 1.00 98.75 426 ILE A C 1
ATOM 3133 O O . ILE A 1 426 ? -20.832 -1.227 17.078 1.00 98.75 426 ILE A O 1
ATOM 3137 N N . LEU A 1 427 ? -21.946 -1.464 19.007 1.00 98.62 427 LEU A N 1
ATOM 3138 C CA . LEU A 1 427 ? -23.215 -0.924 18.538 1.00 98.62 427 LEU A CA 1
ATOM 3139 C C . LEU A 1 427 ? -23.316 0.527 19.010 1.00 98.62 427 LEU A C 1
ATOM 3141 O O . LEU A 1 427 ? -23.254 0.806 20.214 1.00 98.62 427 LEU A O 1
ATOM 3145 N N . THR A 1 428 ? -23.462 1.459 18.071 1.00 98.44 428 THR A N 1
ATOM 3146 C CA . THR A 1 428 ? -23.661 2.876 18.401 1.00 98.44 428 THR A CA 1
ATOM 3147 C C . THR A 1 428 ? -24.965 3.082 19.186 1.00 98.44 428 THR A C 1
ATOM 3149 O O . THR A 1 428 ? -25.925 2.323 19.013 1.00 98.44 428 THR A O 1
ATOM 3152 N N . PRO A 1 429 ? -25.049 4.110 20.053 1.00 97.50 429 PRO A N 1
ATOM 3153 C CA . PRO A 1 429 ? -26.309 4.445 20.708 1.00 97.50 429 PRO A CA 1
ATOM 3154 C C . PRO A 1 429 ? -27.400 4.763 19.664 1.00 97.50 429 PRO A C 1
ATOM 3156 O O . PRO A 1 429 ? -27.088 5.225 18.562 1.00 97.50 429 PRO A O 1
ATOM 3159 N N . PRO A 1 430 ? -28.687 4.536 19.983 1.00 96.25 430 PRO A N 1
ATOM 3160 C CA . PRO A 1 430 ? -29.782 4.755 19.035 1.00 96.25 430 PRO A CA 1
ATOM 3161 C C . PRO A 1 430 ? -30.145 6.234 18.842 1.00 96.25 430 PRO A C 1
ATOM 3163 O O . PRO A 1 430 ? -30.968 6.557 17.987 1.00 96.25 430 PRO A O 1
ATOM 3166 N N . ASP A 1 431 ? -29.568 7.135 19.641 1.00 93.69 431 ASP A N 1
ATOM 3167 C CA . ASP A 1 431 ? -29.776 8.573 19.513 1.00 93.69 431 ASP A CA 1
ATOM 3168 C C . ASP A 1 431 ? -29.267 9.107 18.170 1.00 93.69 431 ASP A C 1
ATOM 3170 O O . ASP A 1 431 ? -28.265 8.639 17.628 1.00 93.69 431 ASP A O 1
ATOM 3174 N N . ALA A 1 432 ? -29.924 10.151 17.662 1.00 92.50 432 ALA A N 1
ATOM 3175 C CA . ALA A 1 432 ? -29.451 10.856 16.478 1.00 92.50 432 ALA A CA 1
ATOM 3176 C C . ALA A 1 432 ? -28.021 11.383 16.690 1.00 92.50 432 ALA A C 1
ATOM 3178 O O . ALA A 1 432 ? -27.717 12.019 17.704 1.00 92.50 432 ALA A O 1
ATOM 3179 N N . LEU A 1 433 ? -27.154 11.135 15.709 1.00 94.31 433 LEU A N 1
ATOM 3180 C CA . LEU A 1 433 ? -25.766 11.582 15.722 1.00 94.31 433 LEU A CA 1
ATOM 3181 C C . LEU A 1 433 ? -25.631 12.928 14.999 1.00 94.31 433 LEU A C 1
ATOM 3183 O O . LEU A 1 433 ? -26.283 13.176 13.985 1.00 94.31 433 LEU A O 1
ATOM 3187 N N . SER A 1 434 ? -24.768 13.800 15.521 1.00 90.75 434 SER A N 1
ATOM 3188 C CA . SER A 1 434 ? -24.262 14.963 14.787 1.00 90.75 434 SER A CA 1
ATOM 3189 C C . SER A 1 434 ? -23.469 14.506 13.563 1.00 90.75 434 SER A C 1
ATOM 3191 O O . SER A 1 434 ? -22.850 13.450 13.613 1.00 90.75 434 SER A O 1
ATOM 3193 N N . ALA A 1 435 ? -23.427 15.317 12.498 1.00 92.00 435 ALA A N 1
ATOM 3194 C CA . ALA A 1 435 ? -22.666 14.992 11.282 1.00 92.00 435 ALA A CA 1
ATOM 3195 C C . ALA A 1 435 ? -21.181 14.684 11.560 1.00 92.00 435 ALA A C 1
ATOM 3197 O O . ALA A 1 435 ? -20.570 13.872 10.872 1.00 92.00 435 ALA A O 1
ATOM 3198 N N . GLU A 1 436 ? -20.631 15.306 12.603 1.00 92.19 436 GLU A N 1
ATOM 3199 C CA . GLU A 1 436 ? -19.330 15.000 13.186 1.00 92.19 436 GLU A CA 1
ATOM 3200 C C . GLU A 1 436 ? -19.558 14.410 14.582 1.00 92.19 436 GLU A C 1
ATOM 3202 O O . GLU A 1 436 ? -19.863 15.135 15.536 1.00 92.19 436 GLU A O 1
ATOM 3207 N N . ALA A 1 437 ? -19.486 13.086 14.696 1.00 95.56 437 ALA A N 1
ATOM 3208 C CA . ALA A 1 437 ? -19.647 12.370 15.953 1.00 95.56 437 ALA A CA 1
ATOM 3209 C C . ALA A 1 437 ? -18.293 12.224 16.657 1.00 95.56 437 ALA A C 1
ATOM 3211 O O . ALA A 1 437 ? -17.303 11.826 16.046 1.00 95.56 437 ALA A O 1
ATOM 3212 N N . GLN A 1 438 ? -18.252 12.526 17.951 1.00 97.06 438 GLN A N 1
ATOM 3213 C CA . GLN A 1 438 ? -17.045 12.429 18.767 1.00 97.06 438 GLN A CA 1
ATOM 3214 C C . GLN A 1 438 ? -16.949 11.052 19.415 1.00 97.06 438 GLN A C 1
ATOM 3216 O O . GLN A 1 438 ? -17.824 10.665 20.193 1.00 97.06 438 GLN A O 1
ATOM 3221 N N . ILE A 1 439 ? -15.877 10.330 19.106 1.00 98.25 439 ILE A N 1
ATOM 3222 C CA . ILE A 1 439 ? -15.590 8.992 19.615 1.00 98.25 439 ILE A CA 1
ATOM 3223 C C . ILE A 1 439 ? -14.471 9.076 20.648 1.00 98.25 439 ILE A C 1
ATOM 3225 O O . ILE A 1 439 ? -13.426 9.678 20.396 1.00 98.25 439 ILE A O 1
ATOM 3229 N N . VAL A 1 440 ? -14.679 8.458 21.809 1.00 98.19 440 VAL A N 1
ATOM 3230 C CA . VAL A 1 440 ? -13.643 8.315 22.842 1.00 98.19 440 VAL A CA 1
ATOM 3231 C C . VAL A 1 440 ? -13.610 6.872 23.308 1.00 98.19 440 VAL A C 1
ATOM 3233 O O . VAL A 1 440 ? -14.621 6.357 23.788 1.00 98.19 440 VAL A O 1
ATOM 3236 N N . VAL A 1 441 ? -12.441 6.246 23.199 1.00 98.31 441 VAL A N 1
ATOM 3237 C CA . VAL A 1 441 ? -12.162 4.925 23.768 1.00 98.31 441 VAL A CA 1
ATOM 3238 C C . VAL A 1 441 ? -11.533 5.116 25.143 1.00 98.31 441 VAL A C 1
ATOM 3240 O O . VAL A 1 441 ? -10.666 5.965 25.318 1.00 98.31 441 VAL A O 1
ATOM 3243 N N . SER A 1 442 ? -11.945 4.321 26.122 1.00 97.25 442 SER A N 1
ATOM 3244 C CA . SER A 1 442 ? -11.308 4.240 27.435 1.00 97.25 442 SER A CA 1
ATOM 3245 C C . SER A 1 442 ? -10.865 2.810 27.691 1.00 97.25 442 SER A C 1
ATOM 3247 O O . SER A 1 442 ? -11.661 1.892 27.523 1.00 97.25 442 SER A O 1
ATOM 3249 N N . SER A 1 443 ? -9.613 2.629 28.104 1.00 95.69 443 SER A N 1
ATOM 3250 C CA . SER A 1 443 ? -9.012 1.332 28.414 1.00 95.69 443 SER A CA 1
ATOM 3251 C C . SER A 1 443 ? -8.344 1.402 29.782 1.00 95.69 443 SER A C 1
ATOM 3253 O O . SER A 1 443 ? -7.450 2.220 30.001 1.00 95.69 443 SER A O 1
ATOM 3255 N N . ASN A 1 444 ? -8.817 0.598 30.741 1.00 90.56 444 ASN A N 1
ATOM 3256 C CA . ASN A 1 444 ? -8.329 0.600 32.130 1.00 90.56 444 ASN A CA 1
ATOM 3257 C C . ASN A 1 444 ? -8.292 1.998 32.788 1.00 90.56 444 ASN A C 1
ATOM 3259 O O . ASN A 1 444 ? -7.433 2.295 33.618 1.00 90.56 444 ASN A O 1
ATOM 3263 N N . GLY A 1 445 ? -9.247 2.863 32.433 1.00 85.62 445 GLY A N 1
ATOM 3264 C CA . GLY A 1 445 ? -9.355 4.227 32.959 1.00 85.62 445 GLY A CA 1
ATOM 3265 C C . GLY A 1 445 ? -8.508 5.273 32.227 1.00 85.62 445 GLY A C 1
ATOM 3266 O O . GLY A 1 445 ? -8.622 6.455 32.547 1.00 85.62 445 GLY A O 1
ATOM 3267 N N . ALA A 1 446 ? -7.704 4.881 31.233 1.00 91.38 446 ALA A N 1
ATOM 3268 C CA . ALA A 1 446 ? -7.033 5.807 30.327 1.00 91.38 446 ALA A CA 1
ATOM 3269 C C . ALA A 1 446 ? -7.919 6.078 29.104 1.00 91.38 446 ALA A C 1
ATOM 3271 O O . ALA A 1 446 ? -8.244 5.155 28.358 1.00 91.38 446 ALA A O 1
ATOM 3272 N N . ALA A 1 447 ? -8.295 7.338 28.890 1.00 93.69 447 ALA A N 1
ATOM 3273 C CA . ALA A 1 447 ? -9.077 7.760 27.730 1.00 93.69 447 ALA A CA 1
ATOM 3274 C C . ALA A 1 447 ? -8.179 8.133 26.539 1.00 93.69 447 ALA A C 1
ATOM 3276 O O . ALA A 1 447 ? -7.081 8.664 26.721 1.00 93.69 447 ALA A O 1
ATOM 3277 N N . SER A 1 448 ? -8.669 7.890 25.325 1.00 94.38 448 SER A N 1
ATOM 3278 C CA . SER A 1 448 ? -8.075 8.384 24.087 1.00 94.38 448 SER A CA 1
ATOM 3279 C C . SER A 1 448 ? -8.310 9.887 23.937 1.00 94.38 448 SER A C 1
ATOM 3281 O O . SER A 1 448 ? -9.186 10.471 24.582 1.00 94.38 448 SER A O 1
ATOM 3283 N N . ALA A 1 449 ? -7.586 10.519 23.011 1.00 89.88 449 ALA A N 1
ATOM 3284 C CA . ALA A 1 449 ? -8.056 11.778 22.440 1.00 89.88 449 ALA A CA 1
ATOM 3285 C C . ALA A 1 449 ? -9.424 11.574 21.754 1.00 89.88 449 ALA A C 1
ATOM 3287 O O . ALA A 1 449 ? -9.772 10.452 21.369 1.00 89.88 449 ALA A O 1
ATOM 3288 N N . GLN A 1 450 ? -10.192 12.655 21.602 1.00 91.38 450 GLN A N 1
ATOM 3289 C CA . GLN A 1 450 ? -11.430 12.623 20.822 1.00 91.38 450 GLN A CA 1
ATOM 3290 C C . GLN A 1 450 ? -11.107 12.369 19.346 1.00 91.38 450 GLN A C 1
ATOM 3292 O O . GLN A 1 450 ? -10.253 13.043 18.771 1.00 91.38 450 GLN A O 1
ATOM 3297 N N . PHE A 1 451 ? -11.793 11.398 18.747 1.00 94.00 451 PHE A N 1
ATOM 3298 C CA . PHE A 1 451 ? -11.731 11.111 17.320 1.00 94.00 451 PHE A CA 1
ATOM 3299 C C . PHE A 1 451 ? -13.037 11.547 16.655 1.00 94.00 451 PHE A C 1
ATOM 3301 O O . PHE A 1 451 ? -14.115 11.106 17.055 1.00 94.00 451 PHE A O 1
ATOM 3308 N N . THR A 1 452 ? -12.948 12.381 15.620 1.00 94.12 452 THR A N 1
ATOM 3309 C CA . THR A 1 452 ? -14.118 12.817 14.850 1.00 94.12 452 THR A CA 1
ATOM 3310 C C . THR A 1 452 ? -14.445 11.798 13.759 1.00 94.12 452 THR A C 1
ATOM 3312 O O . THR A 1 452 ? -13.688 11.650 12.802 1.00 94.12 452 THR A O 1
ATOM 3315 N N . ALA A 1 453 ? -15.590 11.127 13.877 1.00 93.56 453 ALA A N 1
ATOM 3316 C CA . ALA A 1 453 ? -16.154 10.264 12.842 1.00 93.56 453 ALA A CA 1
ATOM 3317 C C . ALA A 1 453 ? -17.258 10.997 12.065 1.00 93.56 453 ALA A C 1
ATOM 3319 O O . ALA A 1 453 ? -18.048 11.742 12.650 1.00 93.56 453 ALA A O 1
ATOM 3320 N N . LEU A 1 454 ? -17.347 10.762 10.753 1.00 94.44 454 LEU A N 1
ATOM 3321 C CA . LEU A 1 454 ? -18.484 11.237 9.965 1.00 94.44 454 LEU A CA 1
ATOM 3322 C C . LEU A 1 454 ? -19.706 10.381 10.287 1.00 94.44 454 LEU A C 1
ATOM 3324 O O . LEU A 1 454 ? -19.621 9.153 10.275 1.00 94.44 454 LEU A O 1
ATOM 3328 N N . ALA A 1 455 ? -20.846 11.015 10.544 1.00 96.75 455 ALA A N 1
ATOM 3329 C CA . ALA A 1 455 ? -22.086 10.305 10.808 1.00 96.75 455 ALA A CA 1
ATOM 3330 C C . ALA A 1 455 ? -23.248 10.806 9.949 1.00 96.75 455 ALA A C 1
ATOM 3332 O O . ALA A 1 455 ? -23.347 11.981 9.594 1.00 96.75 455 ALA A O 1
ATOM 3333 N N . GLN A 1 456 ? -24.147 9.883 9.629 1.00 96.75 456 GLN A N 1
ATOM 3334 C CA . GLN A 1 456 ? -25.374 10.129 8.882 1.00 96.75 456 GLN A CA 1
ATOM 3335 C C . GLN A 1 456 ? -26.550 9.391 9.536 1.00 96.75 456 GLN A C 1
ATOM 3337 O O . GLN A 1 456 ? -26.341 8.482 10.340 1.00 96.75 456 GLN A O 1
ATOM 3342 N N . PRO A 1 457 ? -27.806 9.740 9.200 1.00 96.62 457 PRO A N 1
ATOM 3343 C CA . PRO A 1 457 ? -28.964 8.973 9.659 1.00 96.62 457 PRO A CA 1
ATOM 3344 C C . PRO A 1 457 ? -28.970 7.516 9.175 1.00 96.62 457 PRO A C 1
ATOM 3346 O O . PRO A 1 457 ? -29.579 6.670 9.825 1.00 96.62 457 PRO A O 1
ATOM 3349 N N . LEU A 1 458 ? -28.319 7.239 8.039 1.00 97.31 458 LEU A N 1
ATOM 3350 C CA . LEU A 1 458 ? -28.233 5.930 7.399 1.00 97.31 458 LEU A CA 1
ATOM 3351 C C . LEU A 1 458 ? -26.767 5.605 7.097 1.00 97.31 458 LEU A C 1
ATOM 3353 O O . LEU A 1 458 ? -26.032 6.456 6.604 1.00 97.31 458 LEU A O 1
ATOM 3357 N N . SER A 1 459 ? -26.368 4.366 7.360 1.00 97.12 459 SER A N 1
ATOM 3358 C CA . SER A 1 459 ? -25.096 3.789 6.914 1.00 97.12 459 SER A CA 1
ATOM 3359 C C . SER A 1 459 ? -25.355 2.310 6.626 1.00 97.12 459 SER A C 1
ATOM 3361 O O . SER A 1 459 ? -25.004 1.456 7.436 1.00 97.12 459 SER A O 1
ATOM 3363 N N . PRO A 1 460 ? -26.106 1.988 5.558 1.00 97.81 460 PRO A N 1
ATOM 3364 C CA . PRO A 1 460 ? -26.548 0.625 5.325 1.00 97.81 460 PRO A CA 1
ATOM 3365 C C . PRO A 1 460 ? -25.377 -0.263 4.909 1.00 97.81 460 PRO A C 1
ATOM 3367 O O . PRO A 1 460 ? -24.581 0.110 4.048 1.00 97.81 460 PRO A O 1
ATOM 3370 N N . SER A 1 461 ? -25.314 -1.473 5.453 1.00 97.62 461 SER A N 1
ATOM 3371 C CA . SER A 1 461 ? -24.394 -2.506 4.973 1.00 97.62 461 SER A CA 1
ATOM 3372 C C . SER A 1 461 ? -24.979 -3.904 5.162 1.00 97.62 461 SER A C 1
ATOM 3374 O O . SER A 1 461 ? -25.798 -4.117 6.057 1.00 97.62 461 SER A O 1
ATOM 3376 N N . PHE A 1 462 ? -24.620 -4.848 4.293 1.00 98.44 462 PHE A N 1
ATOM 3377 C CA . PHE A 1 462 ? -24.935 -6.264 4.499 1.00 98.44 462 PHE A CA 1
ATOM 3378 C C . PHE A 1 462 ? -23.917 -6.897 5.433 1.00 98.44 462 PHE A C 1
ATOM 3380 O O . PHE A 1 462 ? -22.732 -6.645 5.263 1.00 98.44 462 PHE A O 1
ATOM 3387 N N . PHE A 1 463 ? -24.357 -7.775 6.331 1.00 97.19 463 PHE A N 1
ATOM 3388 C CA . PHE A 1 463 ? -23.425 -8.696 6.978 1.00 97.19 463 PHE A CA 1
ATOM 3389 C C . PHE A 1 463 ? -22.884 -9.671 5.934 1.00 97.19 463 PHE A C 1
ATOM 3391 O O . PHE A 1 463 ? -23.636 -10.105 5.056 1.00 97.19 463 PHE A O 1
ATOM 3398 N N . VAL A 1 464 ? -21.607 -10.032 6.032 1.00 95.12 464 VAL A N 1
ATOM 3399 C CA . VAL A 1 464 ? -20.961 -10.995 5.128 1.00 95.12 464 VAL A CA 1
ATOM 3400 C C . VAL A 1 464 ? -20.319 -12.145 5.901 1.00 95.12 464 VAL A C 1
ATOM 3402 O O . VAL A 1 464 ? -19.970 -12.017 7.072 1.00 95.12 464 VAL A O 1
ATOM 3405 N N . PHE A 1 465 ? -20.181 -13.302 5.256 1.00 91.56 465 PHE A N 1
ATOM 3406 C CA . PHE A 1 465 ? -19.429 -14.425 5.812 1.00 91.56 465 PHE A CA 1
ATOM 3407 C C . PHE A 1 465 ? -17.914 -14.153 5.798 1.00 91.56 465 PHE A C 1
ATOM 3409 O O . PHE A 1 465 ? -17.440 -13.131 5.306 1.00 91.56 465 PHE A O 1
ATOM 3416 N N . SER A 1 466 ? -17.128 -15.080 6.354 1.00 85.19 466 SER A N 1
ATOM 3417 C CA . SER A 1 466 ? -15.686 -14.914 6.615 1.00 85.19 466 SER A CA 1
ATOM 3418 C C . SER A 1 466 ? -14.810 -14.655 5.384 1.00 85.19 466 SER A C 1
ATOM 3420 O O . SER A 1 466 ? -13.628 -14.360 5.532 1.00 85.19 466 SER A O 1
ATOM 3422 N N . ASP A 1 467 ? -15.348 -14.813 4.179 1.00 86.56 467 ASP A N 1
ATOM 3423 C CA . ASP A 1 467 ? -14.658 -14.478 2.938 1.00 86.56 467 ASP A CA 1
ATOM 3424 C C . ASP A 1 467 ? -14.745 -12.983 2.579 1.00 86.56 467 ASP A C 1
ATOM 3426 O O . ASP A 1 467 ? -14.078 -12.540 1.646 1.00 86.56 467 ASP A O 1
ATOM 3430 N N . GLY A 1 468 ? -15.548 -12.213 3.320 1.00 88.31 468 GLY A N 1
ATOM 3431 C CA . GLY A 1 468 ? -15.730 -10.777 3.137 1.00 88.31 468 GLY A CA 1
ATOM 3432 C C . GLY A 1 468 ? -16.600 -10.399 1.937 1.00 88.31 468 GLY A C 1
ATOM 3433 O O . GLY A 1 468 ? -16.667 -9.219 1.601 1.00 88.31 468 GLY A O 1
ATOM 3434 N N . LEU A 1 469 ? -17.244 -11.367 1.270 1.00 91.06 469 LEU A N 1
ATOM 3435 C CA . LEU A 1 469 ? -17.965 -11.131 0.013 1.00 91.06 469 LEU A CA 1
ATOM 3436 C C . LEU A 1 469 ? -19.409 -11.631 0.049 1.00 91.06 469 LEU A C 1
ATOM 3438 O O . LEU A 1 469 ? -20.314 -10.901 -0.363 1.00 91.06 469 LEU A O 1
ATOM 3442 N N . HIS A 1 470 ? -19.648 -12.864 0.503 1.00 96.81 470 HIS A N 1
ATOM 3443 C CA . HIS A 1 470 ? -20.983 -13.461 0.434 1.00 96.81 470 HIS A CA 1
ATOM 3444 C C . HIS A 1 470 ? -21.867 -12.964 1.568 1.00 96.81 470 HIS A C 1
ATOM 3446 O O . HIS A 1 470 ? -21.487 -13.052 2.735 1.00 96.81 470 HIS A O 1
ATOM 3452 N N . VAL A 1 471 ? -23.061 -12.469 1.234 1.00 98.00 471 VAL A N 1
ATOM 3453 C CA . VAL A 1 471 ? -23.995 -11.955 2.240 1.00 98.00 471 VAL A CA 1
ATOM 3454 C C . VAL A 1 471 ? -24.421 -13.051 3.212 1.00 98.00 471 VAL A C 1
ATOM 3456 O O . VAL A 1 471 ? -24.712 -14.179 2.811 1.00 98.00 471 VAL A O 1
ATOM 3459 N N . ALA A 1 472 ? -24.511 -12.700 4.491 1.00 96.94 472 ALA A N 1
ATOM 3460 C CA . ALA A 1 472 ? -25.115 -13.543 5.503 1.00 96.94 472 ALA A CA 1
ATOM 3461 C C . ALA A 1 472 ? -26.603 -13.697 5.176 1.00 96.94 472 ALA A C 1
ATOM 3463 O O . ALA A 1 472 ? -27.400 -12.765 5.329 1.00 96.94 472 ALA A O 1
ATOM 3464 N N . ALA A 1 473 ? -26.968 -14.877 4.686 1.00 97.94 473 ALA A N 1
ATOM 3465 C CA . ALA A 1 473 ? -28.329 -15.187 4.301 1.00 97.94 473 ALA A CA 1
ATOM 3466 C C . ALA A 1 473 ? -28.694 -16.637 4.618 1.00 97.94 473 ALA A C 1
ATOM 3468 O O . ALA A 1 473 ? -27.835 -17.519 4.669 1.00 97.94 473 ALA A O 1
ATOM 3469 N N . ILE A 1 474 ? -29.987 -16.866 4.838 1.00 97.12 474 ILE A N 1
ATOM 3470 C CA . ILE A 1 474 ? -30.551 -18.180 5.148 1.00 97.12 474 ILE A CA 1
ATOM 3471 C C . ILE A 1 474 ? -31.731 -18.498 4.237 1.00 97.12 474 ILE A C 1
ATOM 3473 O O . ILE A 1 474 ? -32.552 -17.632 3.918 1.00 97.12 474 ILE A O 1
ATOM 3477 N N . HIS A 1 475 ? -31.832 -19.762 3.848 1.00 97.56 475 HIS A N 1
ATOM 3478 C CA . HIS A 1 475 ? -33.032 -20.308 3.239 1.00 97.56 475 HIS A CA 1
ATOM 3479 C C . HIS A 1 475 ? -34.162 -20.389 4.277 1.00 97.56 475 HIS A C 1
ATOM 3481 O O . HIS A 1 475 ? -33.946 -20.334 5.491 1.00 97.56 475 HIS A O 1
ATOM 3487 N N . THR A 1 476 ? -35.395 -20.567 3.803 1.00 94.25 476 THR A N 1
ATOM 3488 C CA . THR A 1 476 ? -36.567 -20.741 4.686 1.00 94.25 476 THR A CA 1
ATOM 3489 C C . THR A 1 476 ? -36.519 -22.008 5.545 1.00 94.25 476 THR A C 1
ATOM 3491 O O . THR A 1 476 ? -37.202 -22.068 6.565 1.00 94.25 476 THR A O 1
ATOM 3494 N N . ASP A 1 477 ? -35.708 -22.999 5.170 1.00 91.19 477 ASP A N 1
ATOM 3495 C CA . ASP A 1 477 ? -35.478 -24.227 5.940 1.00 91.19 477 ASP A CA 1
ATOM 3496 C C . ASP A 1 477 ? -34.353 -24.097 6.991 1.00 91.19 477 ASP A C 1
ATOM 3498 O O . ASP A 1 477 ? -34.096 -25.043 7.735 1.00 91.19 477 ASP A O 1
ATOM 3502 N N . GLY A 1 478 ? -33.708 -22.927 7.077 1.00 90.38 478 GLY A N 1
ATOM 3503 C CA . GLY A 1 478 ? -32.629 -22.629 8.019 1.00 90.38 478 GLY A CA 1
ATOM 3504 C C . GLY A 1 478 ? -31.220 -22.982 7.532 1.00 90.38 478 GLY A C 1
ATOM 3505 O O . GLY A 1 478 ? -30.262 -22.728 8.261 1.00 90.38 478 GLY A O 1
ATOM 3506 N N . THR A 1 479 ? -31.059 -23.540 6.327 1.00 93.62 479 THR A N 1
ATOM 3507 C CA . THR A 1 479 ? -29.731 -23.735 5.718 1.00 93.62 479 THR A CA 1
ATOM 3508 C C . THR A 1 479 ? -29.115 -22.396 5.298 1.00 93.62 479 THR A C 1
ATOM 3510 O O . THR A 1 479 ? -29.834 -21.439 4.995 1.00 93.62 479 THR A O 1
ATOM 3513 N N . LEU A 1 480 ? -27.780 -22.285 5.318 1.00 97.12 480 LEU A N 1
ATOM 3514 C CA . LEU A 1 480 ? -27.094 -21.044 4.944 1.00 97.12 480 LEU A CA 1
ATOM 3515 C C . LEU A 1 480 ? -27.015 -20.920 3.419 1.00 97.12 480 LEU A C 1
ATOM 3517 O O . LEU A 1 480 ? -26.750 -21.898 2.722 1.00 97.12 480 LEU A O 1
ATOM 3521 N N . VAL A 1 481 ? -27.196 -19.706 2.907 1.00 97.94 481 VAL A N 1
ATOM 3522 C CA . VAL A 1 481 ? -27.039 -19.410 1.479 1.00 97.94 481 VAL A CA 1
ATOM 3523 C C . VAL A 1 481 ? -25.564 -19.155 1.172 1.00 97.94 481 VAL A C 1
ATOM 3525 O O . VAL A 1 481 ? -24.925 -18.333 1.826 1.00 97.94 481 VAL A O 1
ATOM 3528 N N . GLY A 1 482 ? -25.016 -19.820 0.155 1.00 96.50 482 GLY A N 1
ATOM 3529 C CA . GLY A 1 482 ? -23.656 -19.570 -0.334 1.00 96.50 482 GLY A CA 1
ATOM 3530 C C . GLY A 1 482 ? -23.097 -20.712 -1.184 1.00 96.50 482 GLY A C 1
ATOM 3531 O O . GLY A 1 482 ? -23.815 -21.668 -1.494 1.00 96.50 482 GLY A O 1
ATOM 3532 N N . PRO A 1 483 ? -21.815 -20.651 -1.580 1.00 94.12 483 PRO A N 1
ATOM 3533 C CA . PRO A 1 483 ? -21.178 -21.730 -2.320 1.00 94.12 483 PRO A CA 1
ATOM 3534 C C . PRO A 1 483 ? -21.233 -23.042 -1.535 1.00 94.12 483 PRO A C 1
ATOM 3536 O O . PRO A 1 483 ? -20.909 -23.081 -0.353 1.00 94.12 483 PRO A O 1
ATOM 3539 N N . ALA A 1 484 ? -21.559 -24.150 -2.204 1.00 91.94 484 ALA A N 1
ATOM 3540 C CA . ALA A 1 484 ? -21.601 -25.471 -1.562 1.00 91.94 484 ALA A CA 1
ATOM 3541 C C . ALA A 1 484 ? -20.232 -25.932 -1.008 1.00 91.94 484 ALA A C 1
ATOM 3543 O O . ALA A 1 484 ? -20.158 -26.900 -0.257 1.00 91.94 484 ALA A O 1
ATOM 3544 N N . SER A 1 485 ? -19.142 -25.262 -1.398 1.00 89.12 485 SER A N 1
ATOM 3545 C CA . SER A 1 485 ? -17.795 -25.465 -0.858 1.00 89.12 485 SER A CA 1
ATOM 3546 C C . SER A 1 485 ? -17.570 -24.803 0.505 1.00 89.12 485 SER A C 1
ATOM 3548 O O . SER A 1 485 ? -16.551 -25.079 1.138 1.00 89.12 485 SER A O 1
ATOM 3550 N N . PHE A 1 486 ? -18.466 -23.920 0.955 1.00 89.69 486 PHE A N 1
ATOM 3551 C CA . PHE A 1 486 ? -18.354 -23.264 2.254 1.00 89.69 486 PHE A CA 1
ATOM 3552 C C . PHE A 1 486 ? -18.765 -24.205 3.387 1.00 89.69 486 PHE A C 1
ATOM 3554 O O . PHE A 1 486 ? -19.582 -25.113 3.228 1.00 89.69 486 PHE A O 1
ATOM 3561 N N . SER A 1 487 ? -18.201 -23.962 4.568 1.00 83.25 487 SER A N 1
ATOM 3562 C CA . SER A 1 487 ? -18.536 -24.692 5.786 1.00 83.25 487 SER A CA 1
ATOM 3563 C C . SER A 1 487 ? -18.404 -23.784 7.000 1.00 83.25 487 SER A C 1
ATOM 3565 O O . SER A 1 487 ? -17.402 -23.083 7.131 1.00 83.25 487 SER A O 1
ATOM 3567 N N . ALA A 1 488 ? -19.369 -23.857 7.914 1.00 81.25 488 ALA A N 1
ATOM 3568 C CA . ALA A 1 488 ? -19.298 -23.239 9.232 1.00 81.25 488 ALA A CA 1
ATOM 3569 C C . ALA A 1 488 ? -19.632 -24.299 10.297 1.00 81.25 488 ALA A C 1
ATOM 3571 O O . ALA A 1 488 ? -20.408 -25.216 10.012 1.00 81.25 488 ALA A O 1
ATOM 3572 N N . PRO A 1 489 ? -19.062 -24.231 11.515 1.00 81.50 489 PRO A N 1
ATOM 3573 C CA . PRO A 1 489 ? -19.331 -25.221 12.556 1.00 81.50 489 PRO A CA 1
ATOM 3574 C C . PRO A 1 489 ? -20.834 -25.386 12.827 1.00 81.50 489 PRO A C 1
ATOM 3576 O O . PRO A 1 489 ? -21.488 -24.468 13.312 1.00 81.50 489 PRO A O 1
ATOM 3579 N N . GLY A 1 490 ? -21.378 -26.565 12.513 1.00 83.25 490 GLY A N 1
ATOM 3580 C CA . GLY A 1 490 ? -22.793 -26.889 12.723 1.00 83.25 490 GLY A CA 1
ATOM 3581 C C . GLY A 1 490 ? -23.757 -26.449 11.615 1.00 83.25 490 GLY A C 1
ATOM 3582 O O . GLY A 1 490 ? -24.948 -26.710 11.748 1.00 83.25 490 GLY A O 1
ATOM 3583 N N . TYR A 1 491 ? -23.274 -25.851 10.520 1.00 85.50 491 TYR A N 1
ATOM 3584 C CA . TYR A 1 491 ? -24.116 -25.365 9.423 1.00 85.50 491 TYR A CA 1
ATOM 3585 C C . TYR A 1 491 ? -23.622 -25.838 8.052 1.00 85.50 491 TYR A C 1
ATOM 3587 O O . TYR A 1 491 ? -22.422 -25.977 7.810 1.00 85.50 491 TYR A O 1
ATOM 3595 N N . THR A 1 492 ? -24.571 -26.061 7.141 1.00 88.12 492 THR A N 1
ATOM 3596 C CA . THR A 1 492 ? -24.302 -26.381 5.731 1.00 88.12 492 THR A CA 1
ATOM 3597 C C . THR A 1 492 ? -24.697 -25.210 4.841 1.00 88.12 492 THR A C 1
ATOM 3599 O O . THR A 1 492 ? -25.589 -24.438 5.202 1.00 88.12 492 THR A O 1
ATOM 3602 N N . PHE A 1 493 ? -24.013 -25.091 3.702 1.00 95.69 493 PHE A N 1
ATOM 3603 C CA . PHE A 1 493 ? -24.265 -24.068 2.695 1.00 95.69 493 PHE A CA 1
ATOM 3604 C C . PHE A 1 493 ? -24.876 -24.679 1.436 1.00 95.69 493 PHE A C 1
ATOM 3606 O O . PHE A 1 493 ? -24.419 -25.723 0.959 1.00 95.69 493 PHE A O 1
ATOM 3613 N N . SER A 1 494 ? -25.862 -23.995 0.866 1.00 96.50 494 SER A N 1
ATOM 3614 C CA . SER A 1 494 ? -26.381 -24.268 -0.472 1.00 96.50 494 SER A CA 1
ATOM 3615 C C . SER A 1 494 ? -26.573 -22.973 -1.262 1.00 96.50 494 SER A C 1
ATOM 3617 O O . SER A 1 494 ? -26.926 -21.947 -0.685 1.00 96.50 494 SER A O 1
ATOM 3619 N N . PRO A 1 495 ? -26.352 -22.979 -2.589 1.00 97.81 495 PRO A N 1
ATOM 3620 C CA . PRO A 1 495 ? -26.689 -21.827 -3.412 1.00 97.81 495 PRO A CA 1
ATOM 3621 C C . PRO A 1 495 ? -28.195 -21.573 -3.458 1.00 97.81 495 PRO A C 1
ATOM 3623 O O . PRO A 1 495 ? -28.992 -22.515 -3.437 1.00 97.81 495 PRO A O 1
ATOM 3626 N N . ALA A 1 496 ? -28.565 -20.307 -3.628 1.00 98.12 496 ALA A N 1
ATOM 3627 C CA . ALA A 1 496 ? -29.946 -19.897 -3.783 1.00 98.12 496 ALA A CA 1
ATOM 3628 C C . ALA A 1 496 ? -30.509 -20.181 -5.188 1.00 98.12 496 ALA A C 1
ATOM 3630 O O . ALA A 1 496 ? -29.766 -20.252 -6.166 1.00 98.12 496 ALA A O 1
ATOM 3631 N N . LYS A 1 497 ? -31.827 -20.336 -5.314 1.00 98.06 497 LYS A N 1
ATOM 3632 C CA . LYS A 1 497 ? -32.542 -20.628 -6.566 1.00 98.06 497 LYS A CA 1
ATOM 3633 C C . LYS A 1 497 ? -33.387 -19.437 -7.029 1.00 98.06 497 LYS A C 1
ATOM 3635 O O . LYS A 1 497 ? -34.027 -18.791 -6.197 1.00 98.06 497 LYS A O 1
ATOM 3640 N N . PRO A 1 498 ? -33.462 -19.152 -8.343 1.00 98.12 498 PRO A N 1
ATOM 3641 C CA . PRO A 1 498 ? -34.391 -18.156 -8.874 1.00 98.12 498 PRO A CA 1
ATOM 3642 C C . PRO A 1 498 ? -35.826 -18.374 -8.368 1.00 98.12 498 PRO A C 1
ATOM 3644 O O . PRO A 1 498 ? -36.298 -19.507 -8.286 1.00 98.12 498 PRO A O 1
ATOM 3647 N N . GLY A 1 499 ? -36.508 -17.287 -8.000 1.00 97.69 499 GLY A N 1
ATOM 3648 C CA . GLY A 1 499 ? -37.886 -17.319 -7.504 1.00 97.69 499 GLY A CA 1
ATOM 3649 C C . GLY A 1 499 ? -38.070 -17.789 -6.056 1.00 97.69 499 GLY A C 1
ATOM 3650 O O . GLY A 1 499 ? -39.176 -17.663 -5.529 1.00 97.69 499 GLY A O 1
ATOM 3651 N N . GLU A 1 500 ? -37.034 -18.292 -5.378 1.00 97.81 500 GLU A N 1
ATOM 3652 C CA . GLU A 1 500 ? -37.138 -18.617 -3.954 1.00 97.81 500 GLU A CA 1
ATOM 3653 C C . GLU A 1 500 ? -37.049 -17.361 -3.074 1.00 97.81 500 GLU A C 1
ATOM 3655 O O . GLU A 1 500 ? -36.505 -16.334 -3.485 1.00 97.81 500 GLU A O 1
ATOM 3660 N N . THR A 1 501 ? -37.549 -17.449 -1.838 1.00 98.56 501 THR A N 1
ATOM 3661 C CA . THR A 1 501 ? -37.361 -16.408 -0.820 1.00 98.56 501 THR A CA 1
ATOM 3662 C C . THR A 1 501 ? -36.246 -16.801 0.143 1.00 98.56 501 THR A C 1
ATOM 3664 O O . THR A 1 501 ? -36.309 -17.870 0.746 1.00 98.56 501 THR A O 1
ATOM 3667 N N . ILE A 1 502 ? -35.279 -15.906 0.341 1.00 98.69 502 ILE A N 1
ATOM 3668 C CA . ILE A 1 502 ? -34.223 -16.025 1.357 1.00 98.69 502 ILE A CA 1
ATOM 3669 C C . ILE A 1 502 ? -34.330 -14.885 2.374 1.00 98.69 502 ILE A C 1
ATOM 3671 O O . ILE A 1 502 ? -34.867 -13.820 2.061 1.00 98.69 502 ILE A O 1
ATOM 3675 N N . SER A 1 503 ? -33.797 -15.085 3.575 1.00 98.56 503 SER A N 1
ATOM 3676 C CA . SER A 1 503 ? -33.600 -14.009 4.551 1.00 98.56 503 SER A CA 1
ATOM 3677 C C . SER A 1 503 ? -32.169 -13.494 4.446 1.00 98.56 503 SER A C 1
ATOM 3679 O O . SER A 1 503 ? -31.242 -14.282 4.594 1.00 98.56 503 SER A O 1
ATOM 3681 N N . VAL A 1 504 ? -31.982 -12.197 4.208 1.00 98.56 504 VAL A N 1
ATOM 3682 C CA . VAL A 1 504 ? -30.671 -11.529 4.119 1.00 98.56 504 VAL A CA 1
ATOM 3683 C C . VAL A 1 504 ? -30.499 -10.594 5.311 1.00 98.56 504 VAL A C 1
ATOM 3685 O O . VAL A 1 504 ? -31.438 -9.873 5.658 1.00 98.56 504 VAL A O 1
ATOM 3688 N N . TYR A 1 505 ? -29.314 -10.586 5.921 1.00 98.50 505 TYR A N 1
ATOM 3689 C CA . TYR A 1 505 ? -29.032 -9.802 7.121 1.00 98.50 505 TYR A CA 1
ATOM 3690 C C . TYR A 1 505 ? -28.194 -8.554 6.839 1.00 98.50 505 TYR A C 1
ATOM 3692 O O . TYR A 1 505 ? -27.260 -8.567 6.037 1.00 98.50 505 TYR A O 1
ATOM 3700 N N . ALA A 1 506 ? -28.534 -7.454 7.507 1.00 98.38 506 ALA A N 1
ATOM 3701 C CA . ALA A 1 506 ? -27.940 -6.142 7.266 1.00 98.38 506 ALA A CA 1
ATOM 3702 C C . ALA A 1 506 ? -27.915 -5.267 8.535 1.00 98.38 506 ALA A C 1
ATOM 3704 O O . ALA A 1 506 ? -28.534 -5.614 9.537 1.00 98.38 506 ALA A O 1
ATOM 3705 N N . ASN A 1 507 ? -27.247 -4.113 8.500 1.00 97.69 507 ASN A N 1
ATOM 3706 C CA . ASN A 1 507 ? -27.273 -3.097 9.560 1.00 97.69 507 ASN A CA 1
ATOM 3707 C C . ASN A 1 507 ? -27.496 -1.682 8.985 1.00 97.69 507 ASN A C 1
ATOM 3709 O O . ASN A 1 507 ? -27.422 -1.481 7.774 1.00 97.69 507 ASN A O 1
ATOM 3713 N N . GLY A 1 508 ? -27.762 -0.696 9.849 1.00 96.88 508 GLY A N 1
ATOM 3714 C CA . GLY A 1 508 ? -27.649 0.726 9.488 1.00 96.88 508 GLY A CA 1
ATOM 3715 C C . GLY A 1 508 ? -28.741 1.305 8.581 1.00 96.88 508 GLY A C 1
ATOM 3716 O O . GLY A 1 508 ? -28.557 2.372 7.993 1.00 96.88 508 GLY A O 1
ATOM 3717 N N . PHE A 1 509 ? -29.906 0.650 8.510 1.00 97.75 509 PHE A N 1
ATOM 3718 C CA . PHE A 1 509 ? -31.081 1.111 7.750 1.00 97.75 509 PHE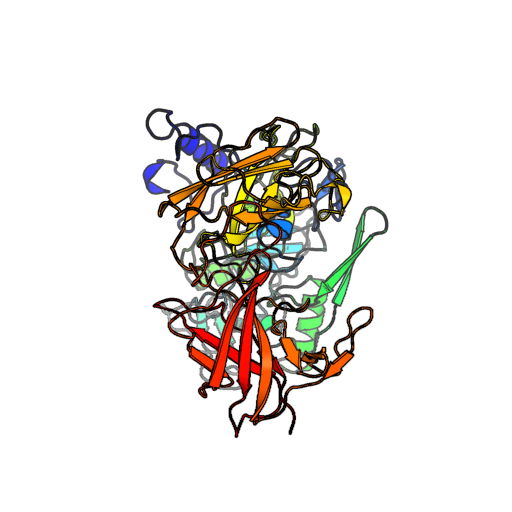 A CA 1
ATOM 3719 C C . PHE A 1 509 ? -31.949 2.139 8.507 1.00 97.75 509 PHE A C 1
ATOM 3721 O O . PHE A 1 509 ? -33.035 2.496 8.052 1.00 97.75 509 PHE A O 1
ATOM 3728 N N . GLY A 1 510 ? -31.462 2.661 9.636 1.00 95.62 510 GLY A N 1
ATOM 3729 C CA . GLY A 1 510 ? -32.082 3.770 10.362 1.00 95.62 510 GLY A CA 1
ATOM 3730 C C . GLY A 1 510 ? -33.265 3.373 11.249 1.00 95.62 510 GLY A C 1
ATOM 3731 O O . GLY A 1 510 ? -33.346 2.259 11.762 1.00 95.62 510 GLY A O 1
ATOM 3732 N N . ALA A 1 511 ? -34.165 4.329 11.489 1.00 95.19 511 ALA A N 1
ATOM 3733 C CA . ALA A 1 511 ? -35.296 4.158 12.399 1.00 95.19 511 ALA A CA 1
ATOM 3734 C C . ALA A 1 511 ? -36.365 3.195 11.849 1.00 95.19 511 ALA A C 1
ATOM 3736 O O . ALA A 1 511 ? -36.659 3.181 10.653 1.00 95.19 511 ALA A O 1
ATOM 3737 N N . THR A 1 512 ? -36.995 2.437 12.748 1.00 96.88 512 THR A N 1
ATOM 3738 C CA . THR A 1 512 ? -38.100 1.514 12.445 1.00 96.88 512 THR A CA 1
ATOM 3739 C C . THR A 1 512 ? -39.420 1.999 13.052 1.00 96.88 512 THR A C 1
ATOM 3741 O O . THR A 1 512 ? -39.480 3.017 13.743 1.00 96.88 512 THR A O 1
ATOM 3744 N N . SER A 1 513 ? -40.497 1.240 12.830 1.00 97.75 513 SER A N 1
ATOM 3745 C CA . SER A 1 513 ? -41.815 1.470 13.440 1.00 97.75 513 SER A CA 1
ATOM 3746 C C . SER A 1 513 ? -41.820 1.482 14.974 1.00 97.75 513 SER A C 1
ATOM 3748 O O . SER A 1 513 ? -42.785 1.950 15.576 1.00 97.75 513 SER A O 1
ATOM 3750 N N . THR A 1 514 ? -40.791 0.924 15.614 1.00 97.19 514 THR A N 1
ATOM 3751 C CA . THR A 1 514 ? -40.694 0.816 17.069 1.00 97.19 514 THR A CA 1
ATOM 3752 C C . THR A 1 514 ? -39.389 1.465 17.527 1.00 97.19 514 THR A C 1
ATOM 3754 O O . THR A 1 514 ? -38.320 0.984 17.160 1.00 97.19 514 THR A O 1
ATOM 3757 N N . PRO A 1 515 ? -39.440 2.555 18.318 1.00 95.75 515 PRO A N 1
ATOM 3758 C CA . PRO A 1 515 ? -38.232 3.218 18.794 1.00 95.75 515 PRO A CA 1
ATOM 3759 C C . PRO A 1 515 ? -37.314 2.260 19.556 1.00 95.75 515 PRO A C 1
ATOM 3761 O O . PRO A 1 515 ? -37.760 1.524 20.439 1.00 95.75 515 PRO A O 1
ATOM 3764 N N . VAL A 1 516 ? -36.022 2.297 19.232 1.00 97.00 516 VAL A N 1
ATOM 3765 C CA . VAL A 1 516 ? -35.011 1.481 19.907 1.00 97.00 516 VAL A CA 1
ATOM 3766 C C . VAL A 1 516 ? -34.738 2.049 21.296 1.00 97.00 516 VAL A C 1
ATOM 3768 O O . VAL A 1 516 ? -34.380 3.217 21.449 1.00 97.00 516 VAL A O 1
ATOM 3771 N N . VAL A 1 517 ? -34.874 1.201 22.315 1.00 95.81 517 VAL A N 1
ATOM 3772 C CA . VAL A 1 517 ? -34.452 1.522 23.680 1.00 95.81 517 VAL A CA 1
ATOM 3773 C C . VAL A 1 517 ? -32.952 1.272 23.790 1.00 95.81 517 VAL A C 1
ATOM 3775 O O . VAL A 1 517 ? -32.485 0.160 23.538 1.00 95.81 517 VAL A O 1
ATOM 3778 N N . ALA A 1 518 ? -32.207 2.310 24.167 1.00 95.06 518 ALA A N 1
ATOM 3779 C CA . ALA A 1 518 ? -30.759 2.258 24.323 1.00 95.06 518 ALA A CA 1
ATOM 3780 C C . ALA A 1 518 ? -30.349 1.081 25.223 1.00 95.06 518 ALA A C 1
ATOM 3782 O O . ALA A 1 518 ? -30.844 0.953 26.340 1.00 95.06 518 ALA A O 1
ATOM 3783 N N . GLY A 1 519 ? -29.483 0.210 24.702 1.00 94.12 519 GLY A N 1
ATOM 3784 C CA . GLY A 1 519 ? -28.894 -0.910 25.433 1.00 94.12 519 GLY A CA 1
ATOM 3785 C C . GLY A 1 519 ? -29.788 -2.129 25.564 1.00 94.12 519 GLY A C 1
ATOM 3786 O O . GLY A 1 519 ? -29.311 -3.165 26.002 1.00 94.12 519 GLY A O 1
ATOM 3787 N N . SER A 1 520 ? -31.051 -2.075 25.141 1.00 96.44 520 SER A N 1
ATOM 3788 C CA . SER A 1 520 ? -31.922 -3.249 25.185 1.00 96.44 520 SER A CA 1
ATOM 3789 C C . SER A 1 520 ? -31.366 -4.390 24.328 1.00 96.44 520 SER A C 1
ATOM 3791 O O . SER A 1 520 ? -31.078 -4.201 23.144 1.00 96.44 520 SER A O 1
ATOM 3793 N N . ILE A 1 521 ? -31.307 -5.596 24.903 1.00 96.38 521 ILE A N 1
ATOM 3794 C CA . ILE A 1 521 ? -31.002 -6.836 24.163 1.00 96.38 521 ILE A CA 1
ATOM 3795 C C . ILE A 1 521 ? -32.137 -7.254 23.217 1.00 96.38 521 ILE A C 1
ATOM 3797 O O . ILE A 1 521 ? -31.959 -8.118 22.365 1.00 96.38 521 ILE A O 1
ATOM 3801 N N . THR A 1 522 ? -33.314 -6.644 23.371 1.00 95.69 522 THR A N 1
ATOM 3802 C CA . THR A 1 522 ? -34.465 -6.843 22.489 1.00 95.69 522 THR A CA 1
ATOM 3803 C C . THR A 1 522 ? -34.710 -5.576 21.683 1.00 95.69 522 THR A C 1
ATOM 3805 O O . THR A 1 522 ? -34.925 -4.497 22.239 1.00 95.69 522 THR A O 1
ATOM 3808 N N . GLN A 1 523 ? -34.668 -5.703 20.361 1.00 96.69 523 GLN A N 1
ATOM 3809 C CA . GLN A 1 523 ? -34.960 -4.627 19.422 1.00 96.69 523 GLN A CA 1
ATOM 3810 C C . GLN A 1 523 ? -35.858 -5.168 18.311 1.00 96.69 523 GLN A C 1
ATOM 3812 O O . GLN A 1 523 ? -35.811 -6.356 17.998 1.00 96.69 523 GLN A O 1
ATOM 3817 N N . GLY A 1 524 ? -36.704 -4.308 17.747 1.00 97.00 524 GLY A N 1
ATOM 3818 C CA . GLY A 1 524 ? -37.729 -4.724 16.800 1.00 97.00 524 GLY A CA 1
ATOM 3819 C C . GLY A 1 524 ? -38.273 -3.570 15.967 1.00 97.00 524 GLY A C 1
ATOM 3820 O O . GLY A 1 524 ? -37.973 -2.404 16.221 1.00 97.00 524 GLY A O 1
ATOM 3821 N N . GLY A 1 525 ? -39.113 -3.903 14.991 1.00 97.94 525 GLY A N 1
ATOM 3822 C CA . GLY A 1 525 ? -39.876 -2.947 14.190 1.00 97.94 525 GLY A CA 1
ATOM 3823 C C . GLY A 1 525 ? -39.590 -3.064 12.697 1.00 97.94 525 GLY A C 1
ATOM 3824 O O . GLY A 1 525 ? -38.550 -3.565 12.277 1.00 97.94 525 GLY A O 1
ATOM 3825 N N . THR A 1 526 ? -40.526 -2.596 11.880 1.00 98.50 526 THR A N 1
ATOM 3826 C CA . THR A 1 526 ? -40.455 -2.684 10.416 1.00 98.50 526 THR A CA 1
ATOM 3827 C C . THR A 1 526 ? -39.958 -1.386 9.795 1.00 98.50 526 THR A C 1
ATOM 3829 O O . THR A 1 526 ? -40.207 -0.302 10.330 1.00 98.50 526 THR A O 1
ATOM 3832 N N . LEU A 1 527 ? -39.305 -1.493 8.638 1.00 98.19 527 LEU A N 1
ATOM 3833 C CA . LEU A 1 527 ? -38.995 -0.357 7.773 1.00 98.19 527 LEU A CA 1
ATOM 3834 C C . LEU A 1 527 ? -40.215 0.016 6.921 1.00 98.19 527 LEU A C 1
ATOM 3836 O O . LEU A 1 527 ? -40.961 -0.850 6.462 1.00 98.19 527 LEU A O 1
ATOM 3840 N N . SER A 1 528 ? -40.415 1.317 6.714 1.00 95.81 528 SER A N 1
ATOM 3841 C CA . SER A 1 528 ? -41.394 1.859 5.772 1.00 95.81 528 SER A CA 1
ATOM 3842 C C . SER A 1 528 ? -40.827 3.150 5.168 1.00 95.81 528 SER A C 1
ATOM 3844 O O . SER A 1 528 ? -40.681 4.126 5.909 1.00 95.81 528 SER A O 1
ATOM 3846 N N . PRO A 1 529 ? -40.530 3.200 3.854 1.00 97.19 529 PRO A N 1
ATOM 3847 C CA . PRO A 1 529 ? -40.798 2.176 2.832 1.00 97.19 529 PRO A CA 1
ATOM 3848 C C . PRO A 1 529 ? -39.929 0.910 2.980 1.00 97.19 529 PRO A C 1
ATOM 3850 O O . PRO A 1 529 ? -39.087 0.826 3.865 1.00 97.19 529 PRO A O 1
ATOM 3853 N N . LEU A 1 530 ? -40.137 -0.094 2.121 1.00 98.25 530 LEU A N 1
ATOM 3854 C CA . LEU A 1 530 ? -39.213 -1.229 2.004 1.00 98.25 530 LEU A CA 1
ATOM 3855 C C . LEU A 1 530 ? -37.953 -0.816 1.214 1.00 98.25 530 LEU A C 1
ATOM 3857 O O . LEU A 1 530 ? -38.058 0.026 0.317 1.00 98.25 530 LEU A O 1
ATOM 3861 N N . PRO A 1 531 ? -36.774 -1.402 1.499 1.00 98.19 531 PRO A N 1
ATOM 3862 C CA . PRO A 1 531 ? -35.579 -1.186 0.691 1.00 98.19 531 PRO A CA 1
ATOM 3863 C C . PRO A 1 531 ? -35.741 -1.763 -0.718 1.00 98.19 531 PRO A C 1
ATOM 3865 O O . PRO A 1 531 ? -36.402 -2.779 -0.924 1.00 98.19 531 PRO A O 1
ATOM 3868 N N . SER A 1 532 ? -35.092 -1.129 -1.692 1.00 98.44 532 SER A N 1
ATOM 3869 C CA . SER A 1 532 ? -34.981 -1.662 -3.049 1.00 98.44 532 SER A CA 1
ATOM 3870 C C . SER A 1 532 ? -33.772 -2.584 -3.122 1.00 98.44 532 SER A C 1
ATOM 3872 O O . SER A 1 532 ? -32.651 -2.128 -2.901 1.00 98.44 532 SER A O 1
ATOM 3874 N N . ILE A 1 533 ? -33.976 -3.859 -3.455 1.00 98.62 533 ILE A N 1
ATOM 3875 C CA . ILE A 1 533 ? -32.893 -4.844 -3.572 1.00 98.62 533 ILE A CA 1
ATOM 3876 C C . ILE A 1 533 ? -32.756 -5.297 -5.021 1.00 98.62 533 ILE A C 1
ATOM 3878 O O . ILE A 1 533 ? -33.744 -5.607 -5.686 1.00 98.62 533 ILE A O 1
ATOM 3882 N N . THR A 1 534 ? -31.518 -5.348 -5.507 1.00 98.44 534 THR A N 1
ATOM 3883 C CA . THR A 1 534 ? -31.182 -5.876 -6.834 1.00 98.44 534 THR A CA 1
ATOM 3884 C C . THR A 1 534 ? -30.194 -7.025 -6.728 1.00 98.44 534 THR A C 1
ATOM 3886 O O . THR A 1 534 ? -29.273 -6.956 -5.917 1.00 98.44 534 THR A O 1
ATOM 3889 N N . ILE A 1 535 ? -30.369 -8.047 -7.567 1.00 98.50 535 ILE A N 1
ATOM 3890 C CA . ILE A 1 535 ? -29.463 -9.191 -7.724 1.00 98.50 535 ILE A CA 1
ATOM 3891 C C . ILE A 1 535 ? -29.145 -9.323 -9.213 1.00 98.50 535 ILE A C 1
ATOM 3893 O O . ILE A 1 535 ? -30.059 -9.355 -10.038 1.00 98.50 535 ILE A O 1
ATOM 3897 N N . ALA A 1 536 ? -27.860 -9.330 -9.579 1.00 95.88 536 ALA A N 1
ATOM 3898 C CA . ALA A 1 536 ? -27.409 -9.266 -10.976 1.00 95.88 536 ALA A CA 1
ATOM 3899 C C . ALA A 1 536 ? -28.025 -8.079 -11.759 1.00 95.88 536 ALA A C 1
ATOM 3901 O O . ALA A 1 536 ? -28.358 -8.190 -12.941 1.00 95.88 536 ALA A O 1
ATOM 3902 N N . GLY A 1 537 ? -28.253 -6.950 -11.075 1.00 94.06 537 GLY A N 1
ATOM 3903 C CA . GLY A 1 537 ? -28.914 -5.765 -11.635 1.00 94.06 537 GLY A CA 1
ATOM 3904 C C . GLY A 1 537 ? -30.428 -5.900 -11.864 1.00 94.06 537 GLY A C 1
ATOM 3905 O O . GLY A 1 537 ? -31.034 -4.981 -12.410 1.00 94.06 537 GLY A O 1
ATOM 3906 N N . ARG A 1 538 ? -31.055 -7.013 -11.459 1.00 97.75 538 ARG A N 1
ATOM 3907 C CA . ARG A 1 538 ? -32.505 -7.251 -11.569 1.00 97.75 538 ARG A CA 1
ATOM 3908 C C . ARG A 1 538 ? -33.185 -7.007 -10.228 1.00 97.75 538 ARG A C 1
ATOM 3910 O O . ARG A 1 538 ? -32.660 -7.422 -9.198 1.00 97.75 538 ARG A O 1
ATOM 3917 N N . ASN A 1 539 ? -34.353 -6.370 -10.238 1.00 97.94 539 ASN A N 1
ATOM 3918 C CA . ASN A 1 539 ? -35.113 -6.104 -9.016 1.00 97.94 539 ASN A CA 1
ATOM 3919 C C . ASN A 1 539 ? -35.581 -7.411 -8.368 1.00 97.94 539 ASN A C 1
ATOM 3921 O O . ASN A 1 539 ? -36.255 -8.218 -9.008 1.00 97.94 539 ASN A O 1
ATOM 3925 N N . ALA A 1 540 ? -35.240 -7.584 -7.096 1.00 98.44 540 ALA A N 1
ATOM 3926 C CA . ALA A 1 540 ? -35.765 -8.628 -6.234 1.00 98.44 540 ALA A CA 1
ATOM 3927 C C . ALA A 1 540 ? -37.003 -8.105 -5.488 1.00 98.44 540 ALA A C 1
ATOM 3929 O O . ALA A 1 540 ? -37.110 -6.908 -5.209 1.00 98.44 540 ALA A O 1
ATOM 3930 N N . THR A 1 541 ? -37.943 -8.988 -5.149 1.00 98.62 541 THR A N 1
ATOM 3931 C CA . THR A 1 541 ? -39.141 -8.580 -4.395 1.00 98.62 541 THR A CA 1
ATOM 3932 C C . THR A 1 541 ? -38.858 -8.677 -2.903 1.00 98.62 541 THR A C 1
ATOM 3934 O O . THR A 1 541 ? -38.641 -9.769 -2.385 1.00 98.62 541 THR A O 1
ATOM 3937 N N . VAL A 1 542 ? -38.884 -7.549 -2.196 1.00 98.62 542 VAL A N 1
ATOM 3938 C CA . VAL A 1 542 ? -38.752 -7.525 -0.733 1.00 98.62 542 VAL A CA 1
ATOM 3939 C C . VAL A 1 542 ? -40.133 -7.722 -0.113 1.00 98.62 542 VAL A C 1
ATOM 3941 O O . VAL A 1 542 ? -41.025 -6.904 -0.314 1.00 98.62 542 VAL A O 1
ATOM 3944 N N . GLN A 1 543 ? -40.322 -8.820 0.617 1.00 98.25 543 GLN A N 1
ATOM 3945 C CA . GLN A 1 543 ? -41.586 -9.159 1.284 1.00 98.25 543 GLN A CA 1
ATOM 3946 C C . GLN A 1 543 ? -41.644 -8.634 2.721 1.00 98.25 543 GLN A C 1
ATOM 3948 O O . GLN A 1 543 ? -42.716 -8.336 3.243 1.00 98.25 543 GLN A O 1
ATOM 3953 N N . PHE A 1 544 ? -40.485 -8.533 3.368 1.00 98.50 544 PHE A N 1
ATOM 3954 C CA . PHE A 1 544 ? -40.339 -8.040 4.730 1.00 98.50 544 PHE A CA 1
ATOM 3955 C C . PHE A 1 544 ? -39.008 -7.313 4.865 1.00 98.50 544 PHE A C 1
ATOM 3957 O O . PHE A 1 544 ? -38.009 -7.761 4.303 1.00 98.50 544 PHE A O 1
ATOM 3964 N N . ALA A 1 545 ? -38.998 -6.230 5.639 1.00 98.69 545 ALA A N 1
ATOM 3965 C CA . ALA A 1 545 ? -37.777 -5.593 6.095 1.00 98.69 545 ALA A CA 1
ATOM 3966 C C . ALA A 1 545 ? -37.964 -5.003 7.493 1.00 98.69 545 ALA A C 1
ATOM 3968 O O . ALA A 1 545 ? -38.872 -4.198 7.720 1.00 98.69 545 ALA A O 1
ATOM 3969 N N . GLY A 1 546 ? -37.104 -5.386 8.434 1.00 98.25 546 GLY A N 1
ATOM 3970 C CA . GLY A 1 546 ? -37.206 -4.907 9.807 1.00 98.25 546 GLY A CA 1
ATOM 3971 C C . GLY A 1 546 ? -36.002 -5.251 10.667 1.00 98.25 546 GLY A C 1
ATOM 3972 O O . GLY A 1 546 ? -35.213 -6.128 10.330 1.00 98.25 546 GLY A O 1
ATOM 3973 N N . LEU A 1 547 ? -35.884 -4.535 11.779 1.00 98.50 547 LEU A N 1
ATOM 3974 C CA . LEU A 1 547 ? -34.926 -4.804 12.844 1.00 98.50 547 LEU A CA 1
ATOM 3975 C C . LEU A 1 547 ? -35.426 -6.014 13.642 1.00 98.50 547 LEU A C 1
ATOM 3977 O O . LEU A 1 547 ? -36.596 -6.046 14.028 1.00 98.50 547 LEU A O 1
ATOM 3981 N N . VAL A 1 548 ? -34.566 -7.007 13.861 1.00 98.12 548 VAL A N 1
ATOM 3982 C CA . VAL A 1 548 ? -34.931 -8.280 14.516 1.00 98.12 548 VAL A CA 1
ATOM 3983 C C . VAL A 1 548 ? -34.073 -8.605 15.740 1.00 98.12 548 VAL A C 1
ATOM 3985 O O . VAL A 1 548 ? -34.506 -9.363 16.604 1.00 98.12 548 VAL A O 1
ATOM 3988 N N . GLN A 1 549 ? -32.877 -8.024 15.833 1.00 97.19 549 GLN A N 1
ATOM 3989 C CA . GLN A 1 549 ? -31.968 -8.101 16.982 1.00 97.19 549 GLN A CA 1
ATOM 3990 C C . GLN A 1 549 ? -31.182 -6.782 17.092 1.00 97.19 549 GLN A C 1
ATOM 3992 O O . GLN A 1 549 ? -31.276 -5.956 16.179 1.00 97.19 549 GLN A O 1
ATOM 3997 N N . PRO A 1 550 ? -30.414 -6.547 18.176 1.00 97.75 550 PRO A N 1
ATOM 3998 C CA . PRO A 1 550 ? -29.589 -5.352 18.304 1.00 97.75 550 PRO A CA 1
ATOM 3999 C C . PRO A 1 550 ? -28.745 -5.022 17.069 1.00 97.75 550 PRO A C 1
ATOM 4001 O O . PRO A 1 550 ? -27.842 -5.768 16.699 1.00 97.75 550 PRO A O 1
ATOM 4004 N N . GLY A 1 551 ? -29.084 -3.916 16.402 1.00 97.12 551 GLY A N 1
ATOM 4005 C CA . GLY A 1 551 ? -28.435 -3.462 15.164 1.00 97.12 551 GLY A CA 1
ATOM 4006 C C . GLY A 1 551 ? -28.600 -4.367 13.932 1.00 97.12 551 GLY A C 1
ATOM 4007 O O . GLY A 1 551 ? -28.049 -4.041 12.882 1.00 97.12 551 GLY A O 1
ATOM 4008 N N . LEU A 1 552 ? -29.342 -5.477 14.030 1.00 98.12 552 LEU A N 1
ATOM 4009 C CA . LEU A 1 552 ? -29.490 -6.483 12.975 1.00 98.12 552 LEU A CA 1
ATOM 4010 C C . LEU A 1 552 ? -30.851 -6.365 12.289 1.00 98.12 552 LEU A C 1
ATOM 4012 O O . LEU A 1 552 ? -31.902 -6.637 12.880 1.00 98.12 552 LEU A O 1
ATOM 4016 N N . PHE A 1 553 ? -30.820 -6.015 11.013 1.00 98.56 553 PHE A N 1
ATOM 4017 C CA . PHE A 1 553 ? -31.962 -6.028 10.115 1.00 98.56 553 PHE A CA 1
ATOM 4018 C C . PHE A 1 553 ? -32.038 -7.355 9.366 1.00 98.56 553 PHE A C 1
ATOM 4020 O O . PHE A 1 553 ? -31.018 -7.898 8.950 1.00 98.56 553 PHE A O 1
ATOM 4027 N N . GLN A 1 554 ? -33.257 -7.842 9.159 1.00 98.62 554 GLN A N 1
ATOM 4028 C CA . GLN A 1 554 ? -33.563 -8.981 8.302 1.00 98.62 554 GLN A CA 1
ATOM 4029 C C . GLN A 1 554 ? -34.457 -8.529 7.149 1.00 98.62 554 GLN A C 1
ATOM 4031 O O . GLN A 1 554 ? -35.467 -7.848 7.364 1.00 98.62 554 GLN A O 1
ATOM 4036 N N . PHE A 1 555 ? -34.118 -8.963 5.936 1.00 98.75 555 PHE A N 1
ATOM 4037 C CA . PHE A 1 555 ? -34.918 -8.776 4.731 1.00 98.75 555 PHE A CA 1
ATOM 4038 C C . PHE A 1 555 ? -35.342 -10.125 4.165 1.00 98.75 555 PHE A C 1
ATOM 4040 O O . PHE A 1 555 ? -34.482 -10.939 3.849 1.00 98.75 555 PHE A O 1
ATOM 4047 N N . ASN A 1 556 ? -36.643 -10.347 3.971 1.00 98.62 556 ASN A N 1
ATOM 4048 C CA . ASN A 1 556 ? -37.117 -11.526 3.244 1.00 98.62 556 ASN A CA 1
ATOM 4049 C C . ASN A 1 556 ? -37.235 -11.149 1.769 1.00 98.62 556 ASN A C 1
ATOM 4051 O O . ASN A 1 556 ? -38.080 -10.327 1.403 1.00 98.62 556 ASN A O 1
ATOM 4055 N N . VAL A 1 557 ? -36.372 -11.721 0.938 1.00 98.62 557 VAL A N 1
ATOM 4056 C CA . VAL A 1 557 ? -36.158 -11.319 -0.451 1.00 98.62 557 VAL A CA 1
ATOM 4057 C C . VAL A 1 557 ? -36.471 -12.489 -1.367 1.00 98.62 557 VAL A C 1
ATOM 4059 O O . VAL A 1 557 ? -35.796 -13.512 -1.310 1.00 98.62 557 VAL A O 1
ATOM 4062 N N . THR A 1 558 ? -37.471 -12.331 -2.231 1.00 98.69 558 THR A N 1
ATOM 4063 C CA . THR A 1 558 ? -37.707 -13.256 -3.341 1.00 98.69 558 THR A CA 1
ATOM 4064 C C . THR A 1 558 ? -36.760 -12.922 -4.480 1.00 98.69 558 THR A C 1
ATOM 4066 O O . THR A 1 558 ? -36.801 -11.809 -5.023 1.00 98.69 558 THR A O 1
ATOM 4069 N N . LEU A 1 559 ? -35.910 -13.885 -4.832 1.00 98.38 559 LEU A N 1
ATOM 4070 C CA . LEU A 1 559 ? -34.935 -13.751 -5.903 1.00 98.38 559 LEU A CA 1
ATOM 4071 C C . LEU A 1 559 ? -35.645 -13.522 -7.243 1.00 98.38 559 LEU A C 1
ATOM 4073 O O . LEU A 1 559 ? -36.669 -14.158 -7.506 1.00 98.38 559 LEU A O 1
ATOM 4077 N N . PRO A 1 560 ? -35.107 -12.653 -8.118 1.00 98.00 560 PRO A N 1
ATOM 4078 C CA . PRO A 1 560 ? -35.639 -12.519 -9.462 1.00 98.00 560 PRO A CA 1
ATOM 4079 C C . PRO A 1 560 ? -35.600 -13.865 -10.204 1.00 98.00 560 PRO A C 1
ATOM 4081 O O . PRO A 1 560 ? -34.725 -14.702 -9.976 1.00 98.00 560 PRO A O 1
ATOM 4084 N N . ASP A 1 561 ? -36.542 -14.059 -11.119 1.00 95.56 561 ASP A N 1
ATOM 4085 C CA . ASP A 1 561 ? -36.557 -15.185 -12.049 1.00 95.56 561 ASP A CA 1
ATOM 4086 C C . ASP A 1 561 ? -36.802 -14.626 -13.462 1.00 95.56 561 ASP A C 1
ATOM 4088 O O . ASP A 1 561 ? -37.860 -14.032 -13.703 1.00 95.56 561 ASP A O 1
ATOM 4092 N N . PRO A 1 562 ? -35.811 -14.684 -14.376 1.00 95.06 562 PRO A N 1
ATOM 4093 C CA . PRO A 1 562 ? -34.536 -15.404 -14.253 1.00 95.06 562 PRO A CA 1
ATOM 4094 C C . PRO A 1 562 ? -33.455 -14.633 -13.471 1.00 95.06 562 PRO A C 1
ATOM 4096 O O . PRO A 1 562 ? -33.491 -13.402 -13.409 1.00 95.06 562 PRO A O 1
ATOM 4099 N N . VAL A 1 563 ? -32.417 -15.332 -12.992 1.00 95.56 563 VAL A N 1
ATOM 4100 C CA . VAL A 1 563 ? -31.117 -14.785 -12.525 1.00 95.56 563 VAL A CA 1
ATOM 4101 C C . VAL A 1 563 ? -29.988 -15.713 -13.004 1.00 95.56 563 VAL A C 1
ATOM 4103 O O . VAL A 1 563 ? -30.199 -16.924 -13.014 1.00 95.56 563 VAL A O 1
ATOM 4106 N N . PRO A 1 564 ? -28.813 -15.211 -13.440 1.00 95.38 564 PRO A N 1
ATOM 4107 C CA . PRO A 1 564 ? -27.703 -16.072 -13.865 1.00 95.38 564 PRO A CA 1
ATOM 4108 C C . PRO A 1 564 ? -27.169 -16.981 -12.743 1.00 95.38 564 PRO A C 1
ATOM 4110 O O . PRO A 1 564 ? -27.160 -16.590 -11.580 1.00 95.38 564 PRO A O 1
ATOM 4113 N N . GLN A 1 565 ? -26.702 -18.180 -13.103 1.00 96.25 565 GLN A N 1
ATOM 4114 C CA . GLN A 1 565 ? -26.021 -19.101 -12.184 1.00 96.25 565 GLN A CA 1
ATOM 4115 C C . GLN A 1 565 ? -24.654 -18.541 -11.743 1.00 96.25 565 GLN A C 1
ATOM 4117 O O . GLN A 1 565 ? -23.991 -17.834 -12.504 1.00 96.25 565 GLN A O 1
ATOM 4122 N N . GLY A 1 566 ? -24.209 -18.912 -10.541 1.00 96.75 566 GLY A N 1
ATOM 4123 C CA . GLY A 1 566 ? -22.934 -18.501 -9.948 1.00 96.75 566 GLY A CA 1
ATOM 4124 C C . GLY A 1 566 ? -23.090 -17.306 -9.014 1.00 96.75 566 GLY A C 1
ATOM 4125 O O . GLY A 1 566 ? -24.210 -16.940 -8.657 1.00 96.75 566 GLY A O 1
ATOM 4126 N N . ASP A 1 567 ? -21.976 -16.696 -8.623 1.00 97.88 567 ASP A N 1
ATOM 4127 C CA . ASP A 1 567 ? -21.985 -15.563 -7.698 1.00 97.88 567 ASP A CA 1
ATOM 4128 C C . ASP A 1 567 ? -22.484 -14.295 -8.391 1.00 97.88 567 ASP A C 1
ATOM 4130 O O . ASP A 1 567 ? -21.917 -13.831 -9.382 1.00 97.88 567 ASP A O 1
ATOM 4134 N N . GLN A 1 568 ? -23.579 -13.746 -7.872 1.00 98.19 568 GLN A N 1
ATOM 4135 C CA . GLN A 1 568 ? -24.227 -12.557 -8.404 1.00 98.19 568 GLN A CA 1
ATOM 4136 C C . GLN A 1 568 ? -24.094 -11.398 -7.428 1.00 98.19 568 GLN A C 1
ATOM 4138 O O . GLN A 1 568 ? -24.324 -11.556 -6.231 1.00 98.19 568 GLN A O 1
ATOM 4143 N N . LEU A 1 569 ? -23.797 -10.209 -7.956 1.00 97.62 569 LEU A N 1
ATOM 4144 C CA . LEU A 1 569 ? -23.801 -8.986 -7.159 1.00 97.62 569 LEU A CA 1
ATOM 4145 C C . LEU A 1 569 ? -25.192 -8.744 -6.575 1.00 97.62 569 LEU A C 1
ATOM 4147 O O . LEU A 1 569 ? -26.176 -8.695 -7.322 1.00 97.62 569 LEU A O 1
ATOM 4151 N N . ILE A 1 570 ? -25.248 -8.538 -5.264 1.00 98.56 570 ILE A N 1
ATOM 4152 C CA . ILE A 1 570 ? -26.436 -8.102 -4.535 1.00 98.56 570 ILE A CA 1
ATOM 4153 C C . ILE A 1 570 ? -26.222 -6.677 -4.026 1.00 98.56 570 ILE A C 1
ATOM 4155 O O . ILE A 1 570 ? -25.122 -6.272 -3.672 1.00 98.56 570 ILE A O 1
ATOM 4159 N N . LYS A 1 571 ? -27.280 -5.871 -4.042 1.00 98.12 571 LYS A N 1
ATOM 4160 C CA . LYS A 1 571 ? -27.241 -4.478 -3.588 1.00 98.12 571 LYS A CA 1
ATOM 4161 C C . LYS A 1 571 ? -28.581 -4.093 -2.987 1.00 98.12 571 LYS A C 1
ATOM 4163 O O . LYS A 1 571 ? -29.605 -4.332 -3.626 1.00 98.12 571 LYS A O 1
ATOM 4168 N N . ALA A 1 572 ? -28.567 -3.443 -1.824 1.00 98.38 572 ALA A N 1
ATOM 4169 C CA . ALA A 1 572 ? -29.733 -2.769 -1.261 1.00 98.38 572 ALA A CA 1
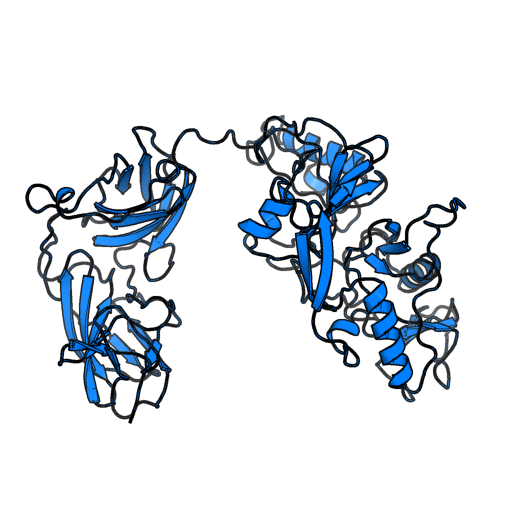ATOM 4170 C C . ALA A 1 572 ? -29.575 -1.245 -1.337 1.00 98.38 572 ALA A C 1
ATOM 4172 O O . ALA A 1 572 ? -28.501 -0.691 -1.101 1.00 98.38 572 ALA A O 1
ATOM 4173 N N . THR A 1 573 ? -30.669 -0.564 -1.662 1.00 98.25 573 THR A N 1
ATOM 4174 C CA . THR A 1 573 ? -30.787 0.895 -1.660 1.00 98.25 573 THR A CA 1
ATOM 4175 C C . THR A 1 573 ? -31.927 1.304 -0.738 1.00 98.25 573 THR A C 1
ATOM 4177 O O . THR A 1 573 ? -33.033 0.762 -0.826 1.00 98.25 573 THR A O 1
ATOM 4180 N N . TYR A 1 574 ? -31.648 2.256 0.152 1.00 97.75 574 TYR A N 1
ATOM 4181 C CA . TYR A 1 574 ? -32.610 2.787 1.111 1.00 97.75 574 TYR A CA 1
ATOM 4182 C C . TYR A 1 574 ? -32.383 4.286 1.323 1.00 97.75 574 TYR A C 1
ATOM 4184 O O . TYR A 1 574 ? -31.262 4.721 1.605 1.00 97.75 574 TYR A O 1
ATOM 4192 N N . GLY A 1 575 ? -33.440 5.083 1.135 1.00 94.19 575 GLY A N 1
ATOM 4193 C CA . GLY A 1 575 ? -33.289 6.526 0.940 1.00 94.19 575 GLY A CA 1
ATOM 4194 C C . GLY A 1 575 ? -32.326 6.811 -0.217 1.00 94.19 575 GLY A C 1
ATOM 4195 O O . GLY A 1 575 ? -32.412 6.171 -1.264 1.00 94.19 575 GLY A O 1
ATOM 4196 N N . ASP A 1 576 ? -31.363 7.700 0.017 1.00 91.88 576 ASP A N 1
ATOM 4197 C CA . ASP A 1 576 ? -30.314 8.058 -0.951 1.00 91.88 576 ASP A CA 1
ATOM 4198 C C . ASP A 1 576 ? -29.002 7.277 -0.737 1.00 91.88 576 ASP A C 1
ATOM 4200 O O . ASP A 1 576 ? -27.957 7.630 -1.283 1.00 91.88 576 ASP A O 1
ATOM 4204 N N . THR A 1 577 ? -29.036 6.214 0.075 1.00 94.81 577 THR A N 1
ATOM 4205 C CA . THR A 1 577 ? -27.850 5.437 0.468 1.00 94.81 577 THR A CA 1
ATOM 4206 C C . THR A 1 577 ? -27.880 4.010 -0.074 1.00 94.81 577 THR A C 1
ATOM 4208 O O . THR A 1 577 ? -28.934 3.456 -0.402 1.00 94.81 577 THR A O 1
ATOM 4211 N N . VAL A 1 578 ? -26.697 3.408 -0.195 1.00 95.62 578 VAL A N 1
ATOM 4212 C CA . VAL A 1 578 ? -26.487 2.075 -0.764 1.00 95.62 578 VAL A CA 1
ATOM 4213 C C . VAL A 1 578 ? -25.547 1.266 0.119 1.00 95.62 578 VAL A C 1
ATOM 4215 O O . VAL A 1 578 ? -24.627 1.830 0.704 1.00 95.62 578 VAL A O 1
ATOM 4218 N N . THR A 1 579 ? -25.775 -0.045 0.188 1.00 96.69 579 THR A N 1
ATOM 4219 C CA . THR A 1 579 ? -24.853 -0.993 0.828 1.00 96.69 579 THR A CA 1
ATOM 4220 C C . THR A 1 579 ? -23.477 -1.011 0.164 1.00 96.69 579 THR A C 1
ATOM 4222 O O . THR A 1 579 ? -23.307 -0.561 -0.973 1.00 96.69 579 THR A O 1
ATOM 4225 N N . GLN A 1 580 ? -22.489 -1.569 0.860 1.00 93.62 580 GLN A N 1
ATOM 4226 C CA . GLN A 1 580 ? -21.121 -1.692 0.373 1.00 93.62 580 GLN A CA 1
ATOM 4227 C C . GLN A 1 580 ? -21.046 -2.412 -0.991 1.00 93.62 580 GLN A C 1
ATOM 4229 O O . GLN A 1 580 ? -21.828 -3.338 -1.256 1.00 93.62 580 GLN A O 1
ATOM 4234 N N . PRO A 1 581 ? -20.135 -1.985 -1.889 1.00 90.25 581 PRO A N 1
ATOM 4235 C CA . PRO A 1 581 ? -19.976 -2.606 -3.197 1.00 90.25 581 PRO A CA 1
ATOM 4236 C C . PRO A 1 581 ? -19.358 -4.004 -3.081 1.00 90.25 581 PRO A C 1
ATOM 4238 O O . PRO A 1 581 ? -18.659 -4.309 -2.122 1.00 90.25 581 PRO A O 1
ATOM 4241 N N . GLY A 1 582 ? -19.568 -4.838 -4.102 1.00 91.62 582 GLY A N 1
ATOM 4242 C CA . GLY A 1 582 ? -18.880 -6.129 -4.224 1.00 91.62 582 GLY A CA 1
ATOM 4243 C C . GLY A 1 582 ? -19.478 -7.283 -3.415 1.00 91.62 582 GLY A C 1
ATOM 4244 O O . GLY A 1 582 ? -18.918 -8.371 -3.453 1.00 91.62 582 GLY A O 1
ATOM 4245 N N . THR A 1 583 ? -20.610 -7.081 -2.735 1.00 96.56 583 THR A N 1
ATOM 4246 C CA . THR A 1 583 ? -21.319 -8.158 -2.028 1.00 96.56 583 THR A CA 1
ATOM 4247 C C . THR A 1 583 ? -21.989 -9.133 -2.993 1.00 96.56 583 THR A C 1
ATOM 4249 O O . THR A 1 583 ? -22.527 -8.738 -4.033 1.00 96.56 583 THR A O 1
ATOM 4252 N N . LEU A 1 584 ? -21.950 -10.421 -2.647 1.00 98.00 584 LEU A N 1
ATOM 4253 C CA . LEU A 1 584 ? -22.347 -11.533 -3.510 1.00 98.00 584 LEU A CA 1
ATOM 4254 C C . LEU A 1 584 ? -23.439 -12.401 -2.879 1.00 98.00 584 LEU A C 1
ATOM 4256 O O . LEU A 1 584 ? -23.501 -12.578 -1.664 1.00 98.00 584 LEU A O 1
ATOM 4260 N N . VAL A 1 585 ? -24.270 -12.994 -3.733 1.00 98.25 585 VAL A N 1
ATOM 4261 C CA . VAL A 1 585 ? -25.155 -14.119 -3.415 1.00 98.25 585 VAL A CA 1
ATOM 4262 C C . VAL A 1 585 ? -24.964 -15.209 -4.471 1.00 98.25 585 VAL A C 1
ATOM 4264 O O . VAL A 1 585 ? -25.002 -14.929 -5.671 1.00 98.25 585 VAL A O 1
ATOM 4267 N N . THR A 1 586 ? -24.729 -16.450 -4.046 1.00 98.25 586 THR A N 1
ATOM 4268 C CA . THR A 1 586 ? -24.478 -17.573 -4.964 1.00 98.25 586 THR A CA 1
ATOM 4269 C C . THR A 1 586 ? -25.783 -18.176 -5.455 1.00 98.25 586 THR A C 1
ATOM 4271 O O . THR A 1 586 ? -26.641 -18.524 -4.645 1.00 98.25 586 THR A O 1
ATOM 4274 N N . ILE A 1 587 ? -25.912 -18.351 -6.772 1.00 98.12 587 ILE A N 1
ATOM 4275 C CA . ILE A 1 587 ? -27.121 -18.859 -7.428 1.00 98.12 587 ILE A CA 1
ATOM 4276 C C . ILE A 1 587 ? -26.879 -20.219 -8.100 1.00 98.12 587 ILE A C 1
ATOM 4278 O O . ILE A 1 587 ? -25.850 -20.432 -8.746 1.00 98.12 587 ILE A O 1
ATOM 4282 N N . THR A 1 588 ? -27.855 -21.125 -8.014 1.00 96.88 588 THR A N 1
ATOM 4283 C CA . THR A 1 588 ? -27.937 -22.390 -8.766 1.00 96.88 588 THR A CA 1
ATOM 4284 C C . THR A 1 588 ? -29.295 -22.539 -9.458 1.00 96.88 588 THR A C 1
ATOM 4286 O O . THR A 1 588 ? -30.259 -21.881 -9.067 1.00 96.88 588 THR A O 1
ATOM 4289 N N . HIS A 1 589 ? -29.367 -23.367 -10.504 1.00 91.44 589 HIS A N 1
ATOM 4290 C CA . HIS A 1 589 ? -30.575 -23.621 -11.306 1.00 91.44 589 HIS A CA 1
ATOM 4291 C C . HIS A 1 589 ? -31.094 -25.038 -11.102 1.00 91.44 589 HIS A C 1
ATOM 4293 O O . HIS A 1 589 ? -30.254 -25.964 -11.027 1.00 91.44 589 HIS A O 1
#

Foldseek 3Di:
DVVQLPQPQQFPQFWGFPVSLVSSLQSQCCPPNRCGPVSHNQKDFWAAAQAAPQAQEADPVRRGWWFRRCQTLVLVCLCVVLVDDFAAFLCLPDWFDLPPAIGHAQEKEFAADAQFPPPPHNQWATWIAGLQFRDITHDNDQRDWDAFKKKFQADDPDADDDDDVDQQKAADCDALRHSQWIAGNPRRMIIGRHRLVCLVPVLPQWAWDWDHGPPRDTDTDIQAHSSTHGPVSVVVSLCSCLVVCRSVHNRIDGHNHNVSVSVVCVSSVHHGNRNSNFDADDRRPDTRDGQAKEFHAYFDPPGHSLGRRDGADPPQWGWMAGSNGNIIDIGGSRDTHHYDIDRRDPPPPWWEWDAKAQPLFRHLEAAALGKIKTFTAQLEPAPDKDFDDPVLQDPQFAHLDDQFKHKDKQNHGWHWGIDDRTMTITGHHNDGHDQWIWMWIGYPNGIYPTDTTGYDQFDKAFHAPPVSAEGFKAFPVGATFDPQPDDDVPHGYDAAEAQGKMKTKMFGLHDFPDRDDTRHQFDKHFDPPDWFKDWLNHTWDWPTWMDGGRRMIITTTGHHPPDDAAWTWMKIDHDNDIYHGRHTTGYDD